Protein AF-A0A4P2VLC7-F1 (afdb_monomer_lite)

Foldseek 3Di:
DALQVLLVVLQCQQQDQQPGGADAPVLLVLDDLVDQDFLQQQLPDDVPSDDPSNNNSNSVLVLVCCVPPVVVLNVQLVVCVVVVPVVSNVVSSCVRRPDDCRVVSSVSSVVSSVDDHHGHDQPPPDPDAAAQVCQVVVQVLLVVLPFAFDGKAWQDDALFPPTKTKMKTKGKDAADVPCPVVVSNSVSSSLVSSCVVDVNSSFKHKDWDDDDPRMTIIMIMHIHPPDHLVRDDPVSNVVNVVVVVVVCCQQFPNLAEDEAEDEDFKDKDARGDPVNQVVQLQKAKDWPDAKPAWGWDADSSRMIMTGGPDPVDQAWIKTWIFIAGDGGDDDPDRGTRIYIYTYGYAYLDHLLQFAQEFEDDPVAPQKTKDFRGQDPFAQQPPDPRLAHDDQPVCCVPRVVQKAKDWPDWDPQKDWDDDPRTMIIIGHPPDDQVDWTWIWMWMDGPPDDIDIGIYTYHHDGDDDDVVQVVLQVPAAEAEAEAEQPPDDPPSWDKDDDPVVVDDPSFAKAKDWPPPLDFPFWDWAADRVGIIITHGPHDDPKTWTKMWIWTDDSNHIHTHHIYIYMYD

Structure (mmCIF, N/CA/C/O backbone):
data_AF-A0A4P2VLC7-F1
#
_entry.id   AF-A0A4P2VLC7-F1
#
loop_
_atom_site.group_PDB
_atom_site.id
_atom_site.type_symbol
_atom_site.label_atom_id
_atom_site.label_alt_id
_atom_site.label_comp_id
_atom_site.label_asym_id
_atom_site.label_entity_id
_atom_site.label_seq_id
_atom_site.pdbx_PDB_ins_code
_atom_site.Cartn_x
_atom_site.Cartn_y
_atom_site.Cartn_z
_atom_site.occupancy
_atom_site.B_iso_or_equiv
_atom_site.auth_seq_id
_atom_site.auth_comp_id
_atom_site.auth_asym_id
_atom_site.auth_atom_id
_atom_site.pdbx_PDB_model_num
ATOM 1 N N . MET A 1 1 ? -14.991 18.012 -0.041 1.00 83.50 1 MET A N 1
ATOM 2 C CA . MET A 1 1 ? -14.675 16.986 0.981 1.00 83.50 1 MET A CA 1
ATOM 3 C C . MET A 1 1 ? -13.726 17.459 2.082 1.00 83.50 1 MET A C 1
ATOM 5 O O . MET A 1 1 ? -13.772 16.867 3.146 1.00 83.50 1 MET A O 1
ATOM 9 N N . THR A 1 2 ? -12.939 18.530 1.914 1.00 90.00 2 THR A N 1
ATOM 10 C CA . THR A 1 2 ? -11.991 19.001 2.948 1.00 90.00 2 THR A CA 1
ATOM 11 C C . THR A 1 2 ? -12.613 19.191 4.339 1.00 90.00 2 THR A C 1
ATOM 13 O O . THR A 1 2 ? -12.086 18.679 5.318 1.00 90.00 2 THR A O 1
ATOM 16 N N . TRP A 1 3 ? -13.771 19.858 4.439 1.00 93.50 3 TRP A N 1
ATOM 17 C CA . TRP A 1 3 ? -14.484 20.013 5.717 1.00 93.50 3 TRP A CA 1
ATOM 18 C C . TRP A 1 3 ? -14.862 18.662 6.353 1.00 93.50 3 TRP A C 1
ATOM 20 O O . TRP A 1 3 ? -14.884 18.536 7.575 1.00 93.50 3 TRP A O 1
ATOM 30 N N . PHE A 1 4 ? -15.162 17.655 5.523 1.00 94.56 4 PHE A N 1
ATOM 31 C CA . PHE A 1 4 ? -15.536 16.317 5.963 1.00 94.56 4 PHE A CA 1
ATOM 32 C C . PHE A 1 4 ? -14.328 15.610 6.578 1.00 94.56 4 PHE A C 1
ATOM 34 O O . PHE A 1 4 ? -14.401 15.130 7.706 1.00 94.56 4 PHE A O 1
ATOM 41 N N . GLU A 1 5 ? -13.209 15.578 5.857 1.00 93.19 5 GLU A N 1
ATOM 42 C CA . GLU A 1 5 ? -11.975 14.922 6.300 1.00 93.19 5 GLU A CA 1
ATOM 43 C C . GLU A 1 5 ? -11.451 15.558 7.591 1.00 93.19 5 GLU A C 1
ATOM 45 O O . GLU A 1 5 ? -11.304 14.872 8.601 1.00 93.19 5 GLU A O 1
ATOM 50 N N . GLU A 1 6 ? -11.289 16.880 7.608 1.00 93.75 6 GLU A N 1
ATOM 51 C CA . GLU A 1 6 ? -10.737 17.587 8.768 1.00 93.75 6 GLU A CA 1
ATOM 52 C C . GLU A 1 6 ? -11.722 17.638 9.943 1.00 93.75 6 GLU A C 1
ATOM 54 O O . GLU A 1 6 ? -11.352 17.428 11.099 1.00 93.75 6 GLU A O 1
ATOM 59 N N . GLY A 1 7 ? -13.008 17.870 9.664 1.00 94.94 7 GLY A N 1
ATOM 60 C CA . GLY A 1 7 ? -14.048 17.897 10.688 1.00 94.94 7 GLY A CA 1
ATOM 61 C C . GLY A 1 7 ? -14.243 16.543 11.364 1.00 94.94 7 GLY A C 1
ATOM 62 O O . GLY A 1 7 ? -14.356 16.490 12.591 1.00 94.94 7 GLY A O 1
ATOM 63 N N . SER A 1 8 ? -14.241 15.456 10.584 1.00 95.56 8 SER A N 1
ATOM 64 C CA . SER A 1 8 ? -14.346 14.095 11.115 1.00 95.56 8 SER A CA 1
ATOM 65 C C . SER A 1 8 ? -13.114 13.717 11.925 1.00 95.56 8 SER A C 1
ATOM 67 O O . SER A 1 8 ? -13.275 13.236 13.045 1.00 95.56 8 SER A O 1
ATOM 69 N N . ALA A 1 9 ? -11.903 13.985 11.423 1.00 95.12 9 ALA A N 1
ATOM 70 C CA . ALA A 1 9 ? -10.664 13.700 12.139 1.00 95.12 9 ALA A CA 1
ATOM 71 C C . ALA A 1 9 ? -10.684 14.347 13.529 1.00 95.12 9 ALA A C 1
ATOM 73 O O . ALA A 1 9 ? -10.507 13.672 14.543 1.00 95.12 9 ALA A O 1
ATOM 74 N N . GLU A 1 10 ? -11.016 15.634 13.596 1.00 94.94 10 GLU A N 1
ATOM 75 C CA . GLU A 1 10 ? -11.096 16.364 14.857 1.00 94.94 10 GLU A CA 1
ATOM 76 C C . GLU A 1 10 ? -12.259 15.901 15.745 1.00 94.94 10 GLU A C 1
ATOM 78 O O . GLU A 1 10 ? -12.108 15.846 16.964 1.00 94.94 10 GLU A O 1
ATOM 83 N N . PHE A 1 11 ? -13.397 15.499 15.174 1.00 95.44 11 PHE A N 1
ATOM 84 C CA . PHE A 1 11 ? -14.510 14.927 15.938 1.00 95.44 11 PHE A CA 1
ATOM 85 C C . PHE A 1 11 ? -14.132 13.587 16.590 1.00 95.44 11 PHE A C 1
ATOM 87 O O . PHE A 1 11 ? -14.331 13.407 17.792 1.00 95.44 11 PHE A O 1
ATOM 94 N N . TYR A 1 12 ? -13.519 12.668 15.836 1.00 94.06 12 TYR A N 1
ATOM 95 C CA . TYR A 1 12 ? -13.141 11.342 16.334 1.00 94.06 12 TYR A CA 1
ATOM 96 C C . TYR A 1 12 ? -12.035 11.392 17.399 1.00 94.06 12 TYR A C 1
ATOM 98 O O . TYR A 1 12 ? -11.978 10.504 18.247 1.00 94.06 12 TYR A O 1
ATOM 106 N N . THR A 1 13 ? -11.220 12.453 17.462 1.00 92.56 13 THR A N 1
ATOM 107 C CA . THR A 1 13 ? -10.302 12.656 18.605 1.00 92.56 13 THR A CA 1
ATOM 108 C C . THR A 1 13 ? -11.021 12.884 19.942 1.00 92.56 13 THR A C 1
ATOM 110 O O . THR A 1 13 ? -10.390 12.809 20.993 1.00 92.56 13 THR A O 1
ATOM 113 N N . GLY A 1 14 ? -12.325 13.180 19.922 1.00 92.44 14 GLY A N 1
ATOM 114 C CA . GLY A 1 14 ? -13.177 13.262 21.107 1.00 92.44 14 GLY A CA 1
ATOM 115 C C . GLY A 1 14 ? -13.736 11.913 21.570 1.00 92.44 14 GLY A C 1
ATOM 116 O O . GLY A 1 14 ? -14.515 11.898 22.518 1.00 92.44 14 GLY A O 1
ATOM 117 N N . ALA A 1 15 ? -13.394 10.797 20.917 1.00 92.00 15 ALA A N 1
ATOM 118 C CA . ALA A 1 15 ? -13.872 9.473 21.303 1.00 92.00 15 ALA A CA 1
ATOM 119 C C . ALA A 1 15 ? -13.432 9.092 22.726 1.00 92.00 15 ALA A C 1
ATOM 121 O O . ALA A 1 15 ? -12.304 9.349 23.150 1.00 92.00 15 ALA A O 1
ATOM 122 N N . THR A 1 16 ? -14.331 8.437 23.452 1.00 90.81 16 THR A N 1
ATOM 123 C CA . THR A 1 16 ? -14.110 7.926 24.808 1.00 90.81 16 THR A CA 1
ATOM 124 C C . THR A 1 16 ? -14.502 6.454 24.892 1.00 90.81 16 THR A C 1
ATOM 126 O O . THR A 1 16 ? -15.227 5.945 24.041 1.00 90.81 16 THR A O 1
ATOM 129 N N . GLN A 1 17 ? -14.046 5.772 25.942 1.00 89.19 17 GLN A N 1
ATOM 130 C CA . GLN A 1 17 ? -14.306 4.346 26.142 1.00 89.19 17 GLN A CA 1
ATOM 131 C C . GLN A 1 17 ? -15.787 4.033 26.434 1.00 89.19 17 GLN A C 1
ATOM 133 O O . GLN A 1 17 ? -16.278 2.986 26.022 1.00 89.19 17 GLN A O 1
ATOM 138 N N . ALA A 1 18 ? -16.486 4.906 27.173 1.00 90.50 18 ALA A N 1
ATOM 139 C CA . ALA A 1 18 ? -17.839 4.634 27.677 1.00 90.50 18 ALA A CA 1
ATOM 140 C C . ALA A 1 18 ? -18.762 5.871 27.742 1.00 90.50 18 ALA A C 1
ATOM 142 O O . ALA A 1 18 ? -19.781 5.846 28.434 1.00 90.50 18 ALA A O 1
ATOM 143 N N . ASP A 1 19 ? -18.416 6.960 27.051 1.00 88.69 19 ASP A N 1
ATOM 144 C CA . ASP A 1 19 ? -19.187 8.213 27.016 1.00 88.69 19 ASP A CA 1
ATOM 145 C C . ASP A 1 19 ? -19.357 8.746 25.579 1.00 88.69 19 ASP A C 1
ATOM 147 O O . ASP A 1 19 ? -19.549 9.940 25.360 1.00 88.69 19 ASP A O 1
ATOM 151 N N . ASN A 1 20 ? -19.309 7.855 24.578 1.00 89.19 20 ASN A N 1
ATOM 152 C CA . ASN A 1 20 ? -19.352 8.200 23.152 1.00 89.19 20 ASN A CA 1
ATOM 153 C C . ASN A 1 20 ? -18.255 9.218 22.775 1.00 89.19 20 ASN A C 1
ATOM 155 O O . ASN A 1 20 ? -17.067 8.950 22.958 1.00 89.19 20 ASN A O 1
ATOM 159 N N . PHE A 1 21 ? -18.657 10.380 22.255 1.00 90.56 21 PHE A N 1
ATOM 160 C CA . PHE A 1 21 ? -17.793 11.469 21.822 1.00 90.56 21 PHE A CA 1
ATOM 161 C C . PHE A 1 21 ? -18.014 12.685 22.710 1.00 90.56 21 PHE A C 1
ATOM 163 O O . PHE A 1 21 ? -19.147 13.141 22.871 1.00 90.56 21 PHE A O 1
ATOM 170 N N . ILE A 1 22 ? -16.930 13.245 23.235 1.00 91.00 22 ILE A N 1
ATOM 171 C CA . ILE A 1 22 ? -16.973 14.491 23.993 1.00 91.00 22 ILE A CA 1
ATOM 172 C C . ILE A 1 22 ? -16.576 15.681 23.125 1.00 91.00 22 ILE A C 1
ATOM 174 O O . ILE A 1 22 ? -15.695 15.606 22.265 1.00 91.00 22 ILE A O 1
ATOM 178 N N . ASN A 1 23 ? -17.213 16.817 23.391 1.00 91.06 23 ASN A N 1
ATOM 179 C CA . ASN A 1 23 ? -16.873 18.078 22.750 1.00 91.06 23 ASN A CA 1
ATOM 180 C C . ASN A 1 23 ? -15.570 18.621 23.343 1.00 91.06 23 ASN A C 1
ATOM 182 O O . ASN A 1 23 ? -15.530 19.053 24.496 1.00 91.06 23 ASN A O 1
ATOM 186 N N . ARG A 1 24 ? -14.499 18.587 22.541 1.00 91.62 24 ARG A N 1
ATOM 187 C CA . ARG A 1 24 ? -13.152 18.961 22.982 1.00 91.62 24 ARG A CA 1
ATOM 188 C C . ARG A 1 24 ? -13.046 20.453 23.270 1.00 91.62 24 ARG A C 1
ATOM 190 O O . ARG A 1 24 ? -13.269 21.279 22.378 1.00 91.62 24 ARG A O 1
ATOM 197 N N . LYS A 1 25 ? -12.607 20.791 24.484 1.00 91.19 25 LYS A N 1
ATOM 198 C CA . LYS A 1 25 ? -12.436 22.175 24.940 1.00 91.19 25 LYS A CA 1
ATOM 199 C C . LYS A 1 25 ? -11.600 23.009 23.975 1.00 91.19 25 LYS A C 1
ATOM 201 O O . LYS A 1 25 ? -12.040 24.074 23.555 1.00 91.19 25 LYS A O 1
ATOM 206 N N . VAL A 1 26 ? -10.444 22.491 23.555 1.00 89.12 26 VAL A N 1
ATOM 207 C CA . VAL A 1 26 ? -9.522 23.207 22.653 1.00 89.12 26 VAL A CA 1
ATOM 208 C C . VAL A 1 26 ? -10.167 23.628 21.324 1.00 89.12 26 VAL A C 1
ATOM 210 O O . VAL A 1 26 ? -9.783 24.644 20.748 1.00 89.12 26 VAL A O 1
ATOM 213 N N . LYS A 1 27 ? -11.161 22.876 20.835 1.00 92.75 27 LYS A N 1
ATOM 214 C CA . LYS A 1 27 ? -11.850 23.174 19.572 1.00 92.75 27 LYS A CA 1
ATOM 215 C C . LYS A 1 27 ? -12.939 24.212 19.759 1.00 92.75 27 LYS A C 1
ATOM 217 O O . LYS A 1 27 ? -12.978 25.186 19.013 1.00 92.75 27 LYS A O 1
ATOM 222 N N . TYR A 1 28 ? -13.770 24.044 20.782 1.00 92.12 28 TYR A N 1
ATOM 223 C CA . TYR A 1 28 ? -14.881 24.953 21.050 1.00 92.12 28 TYR A CA 1
ATOM 224 C C . TYR A 1 28 ? -14.429 26.306 21.615 1.00 92.12 28 TYR A C 1
ATOM 226 O O . TYR A 1 28 ? -15.020 27.321 21.252 1.00 92.12 28 TYR A O 1
ATOM 234 N N . ASP A 1 29 ? -13.346 26.367 22.398 1.00 89.88 29 ASP A N 1
ATOM 235 C CA . ASP A 1 29 ? -12.737 27.638 22.834 1.00 89.88 29 ASP A CA 1
ATOM 236 C C . ASP A 1 29 ? -12.200 28.454 21.641 1.00 89.88 29 ASP A C 1
ATOM 238 O O . ASP A 1 29 ? -12.171 29.685 21.669 1.00 89.88 29 ASP A O 1
ATOM 242 N N . GLY A 1 30 ? -11.791 27.774 20.566 1.00 88.56 30 GLY A N 1
ATOM 243 C CA . GLY A 1 30 ? -11.308 28.402 19.338 1.00 88.56 30 GLY A CA 1
ATOM 244 C C . GLY A 1 30 ? -12.413 28.972 18.439 1.00 88.56 30 GLY A C 1
ATOM 245 O O . GLY A 1 30 ? -12.100 29.633 17.445 1.00 88.56 30 GLY A O 1
ATOM 246 N N . ILE A 1 31 ? -13.694 28.742 18.752 1.00 92.81 31 ILE A N 1
ATOM 247 C CA . ILE A 1 31 ? -14.826 29.263 17.975 1.00 92.81 31 ILE A CA 1
ATOM 248 C C . ILE A 1 31 ? -15.271 30.605 18.559 1.00 92.81 31 ILE A C 1
ATOM 250 O O . ILE A 1 31 ? -15.893 30.687 19.617 1.00 92.81 31 ILE A O 1
ATOM 254 N N . LYS A 1 32 ? -15.011 31.692 17.829 1.00 89.31 32 LYS A N 1
ATOM 255 C CA . LYS A 1 32 ? -15.548 33.012 18.181 1.00 89.31 32 LYS A CA 1
ATOM 256 C C . LYS A 1 32 ? -17.021 33.092 17.780 1.00 89.31 32 LYS A C 1
ATOM 258 O O . LYS A 1 32 ? -17.330 32.955 16.600 1.00 89.31 32 LYS A O 1
ATOM 263 N N . VAL A 1 33 ? -17.906 33.405 18.730 1.00 84.50 33 VAL A N 1
ATOM 264 C CA . VAL A 1 33 ? -19.363 33.546 18.502 1.00 84.50 33 VAL A CA 1
ATOM 265 C C . VAL A 1 33 ? -19.693 34.517 17.362 1.00 84.50 33 VAL A C 1
ATOM 267 O O . VAL A 1 33 ? -20.609 34.276 16.577 1.00 84.50 33 VAL A O 1
ATOM 270 N N . SER A 1 34 ? -18.920 35.599 17.233 1.00 83.06 34 SER A N 1
ATOM 271 C CA . SER A 1 34 ? -19.073 36.597 16.167 1.00 83.06 34 SER A CA 1
ATOM 272 C C . SER A 1 34 ? -18.685 36.096 14.771 1.00 83.06 34 SER A C 1
ATOM 274 O O . SER A 1 34 ? -18.944 36.790 13.794 1.00 83.06 34 SER A O 1
ATOM 276 N N . ASN A 1 35 ? -18.065 34.919 14.663 1.00 88.69 35 ASN A N 1
ATOM 277 C CA . ASN A 1 35 ? -17.537 34.357 13.422 1.00 88.69 35 ASN A CA 1
ATOM 278 C C . ASN A 1 35 ? -17.983 32.900 13.200 1.00 88.69 35 ASN A C 1
ATOM 280 O O . ASN A 1 35 ? -17.266 32.129 12.563 1.00 88.69 35 ASN A O 1
ATOM 284 N N . ILE A 1 36 ? -19.137 32.499 13.741 1.00 93.81 36 ILE A N 1
ATOM 285 C CA . ILE A 1 36 ? -19.742 31.202 13.410 1.00 93.81 36 ILE A CA 1
ATOM 286 C C . ILE A 1 36 ? -20.215 31.256 11.952 1.00 93.81 36 ILE A C 1
ATOM 288 O O . ILE A 1 36 ? -21.014 32.121 11.592 1.00 93.81 36 ILE A O 1
ATOM 292 N N . LYS A 1 37 ? -19.683 30.356 11.128 1.00 94.50 37 LYS A N 1
ATOM 293 C CA . LYS A 1 37 ? -19.979 30.199 9.706 1.00 94.50 37 LYS A CA 1
ATOM 294 C C . LYS A 1 37 ? -21.283 29.444 9.512 1.00 94.50 37 LYS A C 1
ATOM 296 O O . LYS A 1 37 ? -21.659 28.606 10.330 1.00 94.50 37 LYS A O 1
ATOM 301 N N . THR A 1 38 ? -21.956 29.736 8.408 1.00 94.31 38 THR A N 1
ATOM 302 C CA . THR A 1 38 ? -23.084 28.926 7.943 1.00 94.31 38 THR A CA 1
ATOM 303 C C . THR A 1 38 ? -22.604 27.531 7.542 1.00 94.31 38 THR A C 1
ATOM 305 O O . THR A 1 38 ? -21.445 27.342 7.161 1.00 94.31 38 THR A O 1
ATOM 308 N N . ILE A 1 39 ? -23.502 26.547 7.577 1.00 95.38 39 ILE A N 1
ATOM 309 C CA . ILE A 1 39 ? -23.226 25.193 7.088 1.00 95.38 39 ILE A CA 1
ATOM 310 C C . ILE A 1 39 ? -22.759 25.267 5.635 1.00 95.38 39 ILE A C 1
ATOM 312 O O . ILE A 1 39 ? -21.768 24.636 5.292 1.00 95.38 39 ILE A O 1
ATOM 316 N N . LYS A 1 40 ? -23.395 26.112 4.814 1.00 93.94 40 LYS A N 1
ATOM 317 C CA . LYS A 1 40 ? -23.025 26.327 3.410 1.00 93.94 40 LYS A CA 1
ATOM 318 C C . LYS A 1 40 ? -21.598 26.844 3.226 1.00 93.94 40 LYS A C 1
ATOM 320 O O . LYS A 1 40 ? -20.915 26.418 2.297 1.00 93.94 40 LYS A O 1
ATOM 325 N N . GLU A 1 41 ? -21.146 27.778 4.061 1.00 93.38 41 GLU A N 1
ATOM 326 C CA . GLU A 1 41 ? -19.762 28.269 4.011 1.00 93.38 41 GLU A CA 1
ATOM 327 C C . GLU A 1 41 ? -18.762 27.167 4.380 1.00 93.38 41 GLU A C 1
ATOM 329 O O . GLU A 1 41 ? -17.706 27.074 3.759 1.00 93.38 41 GLU A O 1
ATOM 334 N N . LEU A 1 42 ? -19.091 26.317 5.359 1.00 93.94 42 LEU A N 1
ATOM 335 C CA . LEU A 1 42 ? -18.235 25.200 5.764 1.00 93.94 42 LEU A CA 1
ATOM 336 C C . LEU A 1 42 ? -18.202 24.100 4.699 1.00 93.94 42 LEU A C 1
ATOM 338 O O . LEU A 1 42 ? -17.124 23.679 4.287 1.00 93.94 42 LEU A O 1
ATOM 342 N N . THR A 1 43 ? -19.358 23.659 4.206 1.00 93.00 43 THR A N 1
ATOM 343 C CA . THR A 1 43 ? -19.456 22.528 3.273 1.00 93.00 43 THR A CA 1
ATOM 344 C C . THR A 1 43 ? -18.846 22.820 1.902 1.00 93.00 43 THR A C 1
ATOM 346 O O . THR A 1 43 ? -18.323 21.903 1.265 1.00 93.00 43 THR A O 1
ATOM 349 N N . ASN A 1 44 ? -18.839 24.090 1.482 1.00 90.12 44 ASN A N 1
ATOM 350 C CA . ASN A 1 44 ? -18.206 24.550 0.241 1.00 90.12 44 ASN A CA 1
ATOM 351 C C . ASN A 1 44 ? -16.748 25.003 0.413 1.00 90.12 44 ASN A C 1
ATOM 353 O O . ASN A 1 44 ? -16.122 25.429 -0.557 1.00 90.12 44 ASN A O 1
ATOM 357 N N . SER A 1 45 ? -16.196 24.952 1.626 1.00 86.69 45 SER A N 1
ATOM 358 C CA . SER A 1 45 ? -14.816 25.375 1.858 1.00 86.69 45 SER A CA 1
ATOM 359 C C . SER A 1 45 ? -13.798 24.339 1.363 1.00 86.69 45 SER A C 1
ATOM 361 O O . SER A 1 45 ? -13.981 23.123 1.488 1.00 86.69 45 SER A O 1
ATOM 363 N N . ALA A 1 46 ? -12.691 24.845 0.824 1.00 82.75 46 ALA A N 1
ATOM 364 C CA . ALA A 1 46 ? -11.483 24.090 0.514 1.00 82.75 46 ALA A CA 1
ATOM 365 C C . ALA A 1 46 ? -10.289 24.661 1.297 1.00 82.75 46 ALA A C 1
ATOM 367 O O . ALA A 1 46 ? -10.386 25.734 1.909 1.00 82.75 46 ALA A O 1
ATOM 368 N N . TYR A 1 47 ? -9.140 23.981 1.254 1.00 75.25 47 TYR A N 1
ATOM 369 C CA . TYR A 1 47 ? -7.903 24.509 1.836 1.00 75.25 47 TYR A CA 1
ATOM 370 C C . TYR A 1 47 ? -7.612 25.929 1.322 1.00 75.25 47 TYR A C 1
ATOM 372 O O . TYR A 1 47 ? -7.682 26.198 0.124 1.00 75.25 47 TYR A O 1
ATOM 380 N N . GLY A 1 48 ? -7.336 26.854 2.246 1.00 78.44 48 GLY A N 1
ATOM 381 C CA . GLY A 1 48 ? -7.085 28.268 1.943 1.00 78.44 48 GLY A CA 1
ATOM 382 C C . GLY A 1 48 ? -8.332 29.132 1.708 1.00 78.44 48 GLY A C 1
ATOM 383 O O . GLY A 1 48 ? -8.197 30.348 1.619 1.00 78.44 48 GLY A O 1
ATOM 384 N N . THR A 1 49 ? -9.541 28.554 1.650 1.00 84.94 49 THR A N 1
ATOM 385 C CA . THR A 1 49 ? -10.799 29.331 1.531 1.00 84.94 49 THR A CA 1
ATOM 386 C C . THR A 1 49 ? -11.200 29.962 2.865 1.00 84.94 49 THR A C 1
ATOM 388 O O . THR A 1 49 ? -11.698 31.085 2.918 1.00 84.94 49 THR A O 1
ATOM 391 N N . LEU A 1 50 ? -10.965 29.235 3.956 1.00 86.19 50 LEU A N 1
ATOM 392 C CA . LEU A 1 50 ? -11.111 29.704 5.327 1.00 86.19 50 LEU A CA 1
ATOM 393 C C . LEU A 1 50 ? -9.763 29.582 6.036 1.00 86.19 50 LEU A C 1
ATOM 395 O O . LEU A 1 50 ? -8.942 28.732 5.687 1.00 86.19 50 LEU A O 1
ATOM 399 N N . ASP A 1 51 ? -9.562 30.409 7.062 1.00 87.75 51 ASP A N 1
ATOM 400 C CA . ASP A 1 51 ? -8.469 30.204 8.011 1.00 87.75 51 ASP A CA 1
ATOM 401 C C . ASP A 1 51 ? -8.554 28.781 8.584 1.00 87.75 51 ASP A C 1
ATOM 403 O O . ASP A 1 51 ? -9.639 28.328 8.963 1.00 87.75 51 ASP A O 1
ATOM 407 N N . GLY A 1 52 ? -7.421 28.074 8.638 1.00 85.12 52 GLY A N 1
ATOM 408 C CA . GLY A 1 52 ? -7.380 26.681 9.080 1.00 85.12 52 GLY A CA 1
ATOM 409 C C . GLY A 1 52 ? -7.992 26.494 10.469 1.00 85.12 52 GLY A C 1
ATOM 410 O O . GLY A 1 52 ? -8.783 25.582 10.681 1.00 85.12 52 GLY A O 1
ATOM 411 N N . HIS A 1 53 ? -7.759 27.406 11.411 1.00 85.75 53 HIS A N 1
ATOM 412 C CA . HIS A 1 53 ? -8.363 27.284 12.736 1.00 85.75 53 HIS A CA 1
ATOM 413 C C . HIS A 1 53 ? -9.887 27.432 12.693 1.00 85.75 53 HIS A C 1
ATOM 415 O O . HIS A 1 53 ? -10.590 26.747 13.434 1.00 85.75 53 HIS A O 1
ATOM 421 N N . VAL A 1 54 ? -10.418 28.282 11.811 1.00 90.81 54 VAL A N 1
ATOM 422 C CA . VAL A 1 54 ? -11.869 28.428 11.617 1.00 90.81 54 VAL A CA 1
ATOM 423 C C . VAL A 1 54 ? -12.451 27.168 10.982 1.00 90.81 54 VAL A C 1
ATOM 425 O O . VAL A 1 54 ? -13.434 26.633 11.495 1.00 90.81 54 VAL A O 1
ATOM 428 N N . LEU A 1 55 ? -11.827 26.683 9.906 1.00 92.19 55 LEU A N 1
ATOM 429 C CA . LEU A 1 55 ? -12.276 25.505 9.172 1.00 92.19 55 LEU A CA 1
ATOM 430 C C . LEU A 1 55 ? -12.330 24.270 10.073 1.00 92.19 55 LEU A C 1
ATOM 432 O O . LEU A 1 55 ? -13.376 23.635 10.169 1.00 92.19 55 LEU A O 1
ATOM 436 N N . TYR A 1 56 ? -11.238 23.954 10.768 1.00 93.88 56 TYR A N 1
ATOM 437 C CA . TYR A 1 56 ? -11.117 22.720 11.542 1.00 93.88 56 TYR A CA 1
ATOM 438 C C . TYR A 1 56 ? -12.058 22.748 12.754 1.00 93.88 56 TYR A C 1
ATOM 440 O O . TYR A 1 56 ? -12.823 21.807 12.965 1.00 93.88 56 TYR A O 1
ATOM 448 N N . ASN A 1 57 ? -12.072 23.854 13.512 1.00 95.75 57 ASN A N 1
ATOM 449 C CA . ASN A 1 57 ? -12.892 23.977 14.723 1.00 95.75 57 ASN A CA 1
ATOM 450 C C . ASN A 1 57 ? -14.397 23.959 14.422 1.00 95.75 57 ASN A C 1
ATOM 452 O O . ASN A 1 57 ? -15.170 23.349 15.157 1.00 95.75 57 ASN A O 1
ATOM 456 N N . GLN A 1 58 ? -14.840 24.620 13.352 1.00 96.56 58 GLN A N 1
ATOM 457 C CA . GLN A 1 58 ? -16.269 24.676 13.042 1.00 96.56 58 GLN A CA 1
ATOM 458 C C . GLN A 1 58 ? -16.746 23.466 12.238 1.00 96.56 58 GLN A C 1
ATOM 460 O O . GLN A 1 58 ? -17.890 23.051 12.413 1.00 96.56 58 GLN A O 1
ATOM 465 N N . SER A 1 59 ? -15.875 22.829 11.447 1.00 96.19 59 SER A N 1
ATOM 466 C CA . SER A 1 59 ? -16.205 21.549 10.807 1.00 96.19 59 SER A CA 1
ATOM 467 C C . SER A 1 59 ? -16.381 20.442 11.843 1.00 96.19 59 SER A C 1
ATOM 469 O O . SER A 1 59 ? -17.359 19.706 11.770 1.00 96.19 59 SER A O 1
ATOM 471 N N . THR A 1 60 ? -15.521 20.354 12.869 1.00 96.25 60 THR A N 1
ATOM 472 C CA . THR A 1 60 ? -15.744 19.381 13.959 1.00 96.25 60 THR A CA 1
ATOM 473 C C . THR A 1 60 ? -17.030 19.665 14.738 1.00 96.25 60 THR A C 1
ATOM 475 O O . THR A 1 60 ? -17.776 18.739 15.061 1.00 96.25 60 THR A O 1
ATOM 478 N N . ALA A 1 61 ? -17.365 20.943 14.956 1.00 96.75 61 ALA A N 1
ATOM 479 C CA . ALA A 1 61 ? -18.637 21.314 15.567 1.00 96.75 61 ALA A CA 1
ATOM 480 C C . ALA A 1 61 ? -19.836 20.895 14.700 1.00 96.75 61 ALA A C 1
ATOM 482 O O . ALA A 1 61 ? -20.848 20.453 15.245 1.00 96.75 61 ALA A O 1
ATOM 483 N N . LEU A 1 62 ? -19.726 20.989 13.368 1.00 96.75 62 LEU A N 1
ATOM 484 C CA . LEU A 1 62 ? -20.753 20.522 12.436 1.00 96.75 62 LEU A CA 1
ATOM 485 C C . LEU A 1 62 ? -20.923 18.998 12.509 1.00 96.75 62 LEU A C 1
ATOM 487 O O . LEU A 1 62 ? -22.053 18.526 12.603 1.00 96.75 62 LEU A O 1
ATOM 491 N N . PHE A 1 63 ? -19.833 18.226 12.563 1.00 96.69 63 PHE A N 1
ATOM 492 C CA . PHE A 1 63 ? -19.901 16.776 12.805 1.00 96.69 63 PHE A CA 1
ATOM 493 C C . PHE A 1 63 ? -20.602 16.447 14.119 1.00 96.69 63 PHE A C 1
ATOM 495 O O . PHE A 1 63 ? -21.513 15.621 14.146 1.00 96.69 63 PHE A O 1
ATOM 502 N N . SER A 1 64 ? -20.216 17.131 15.195 1.00 96.00 64 SER A N 1
ATOM 503 C CA . SER A 1 64 ? -20.817 16.951 16.514 1.00 96.00 64 SER A CA 1
ATOM 504 C C . SER A 1 64 ? -22.311 17.302 16.519 1.00 96.00 64 SER A C 1
ATOM 506 O O . SER A 1 64 ? -23.117 16.572 17.097 1.00 96.00 64 SER A O 1
ATOM 508 N N . TYR A 1 65 ? -22.713 18.370 15.824 1.00 96.62 65 TYR A N 1
ATOM 509 C CA . TYR A 1 65 ? -24.116 18.746 15.646 1.00 96.62 65 TYR A CA 1
ATOM 510 C C . TYR A 1 65 ? -24.903 17.678 14.881 1.00 96.62 65 TYR A C 1
ATOM 512 O O . TYR A 1 65 ? -25.968 17.252 15.335 1.00 96.62 65 TYR A O 1
ATOM 520 N N . LEU A 1 66 ? -24.376 17.213 13.745 1.00 95.62 66 LEU A N 1
ATOM 521 C CA . LEU A 1 66 ? -25.024 16.179 12.943 1.00 95.62 66 LEU A CA 1
ATOM 522 C C . LEU A 1 66 ? -25.161 14.876 13.740 1.00 95.62 66 LEU A C 1
ATOM 524 O O . LEU A 1 66 ? -26.243 14.301 13.772 1.00 95.62 66 LEU A O 1
ATOM 528 N N . TYR A 1 67 ? -24.122 14.460 14.465 1.00 94.62 67 TYR A N 1
ATOM 529 C CA . TYR A 1 67 ? -24.157 13.265 15.308 1.00 94.62 67 TYR A CA 1
ATOM 530 C C . TYR A 1 67 ? -25.198 13.364 16.438 1.00 94.62 67 TYR A C 1
ATOM 532 O O . TYR A 1 67 ? -26.003 12.451 16.626 1.00 94.62 67 TYR A O 1
ATOM 540 N N . ASN A 1 68 ? -25.217 14.477 17.180 1.00 92.62 68 ASN A N 1
ATOM 541 C CA . ASN A 1 68 ? -26.050 14.612 18.380 1.00 92.62 68 ASN A CA 1
ATOM 542 C C . ASN A 1 68 ? -27.491 15.059 18.098 1.00 92.62 68 ASN A C 1
ATOM 544 O O . ASN A 1 68 ? -28.390 14.729 18.867 1.00 92.62 68 ASN A O 1
ATOM 548 N N . LYS A 1 69 ? -27.729 15.844 17.040 1.00 93.88 69 LYS A N 1
ATOM 549 C CA . LYS A 1 69 ? -29.037 16.473 16.778 1.00 93.88 69 LYS A CA 1
ATOM 550 C C . LYS A 1 69 ? -29.668 16.054 15.448 1.00 93.88 69 LYS A C 1
ATOM 552 O O . LYS A 1 69 ? -30.871 16.248 15.286 1.00 93.88 69 LYS A O 1
ATOM 557 N N . LYS A 1 70 ? -28.903 15.504 14.494 1.00 94.44 70 LYS A N 1
ATOM 558 C CA . LYS A 1 70 ? -29.386 15.114 13.150 1.00 94.44 70 LYS A CA 1
ATOM 559 C C . LYS A 1 70 ? -28.820 13.756 12.706 1.00 94.44 70 LYS A C 1
ATOM 561 O O . LYS A 1 70 ? -28.326 13.617 11.587 1.00 94.44 70 LYS A O 1
ATOM 566 N N . PHE A 1 71 ? -28.888 12.757 13.587 1.00 91.31 71 PHE A N 1
ATOM 567 C CA . PHE A 1 71 ? -28.193 11.478 13.408 1.00 91.31 71 PHE A CA 1
ATOM 568 C C . PHE A 1 71 ? -28.559 10.743 12.105 1.00 91.31 71 PHE A C 1
ATOM 570 O O . PHE A 1 71 ? -27.695 10.144 11.479 1.00 91.31 71 PHE A O 1
ATOM 577 N N . GLU A 1 72 ? -29.807 10.843 11.642 1.00 91.25 72 GLU A N 1
ATOM 578 C CA . GLU A 1 72 ? -30.225 10.282 10.348 1.00 91.25 72 GLU A CA 1
ATOM 579 C C . GLU A 1 72 ? -29.447 10.889 9.164 1.00 91.25 72 GLU A C 1
ATOM 581 O O . GLU A 1 72 ? -28.984 10.171 8.283 1.00 91.25 72 GLU A O 1
ATOM 586 N N . ILE A 1 73 ? -29.236 12.209 9.167 1.00 94.00 73 ILE A N 1
ATOM 587 C CA . ILE A 1 73 ? -28.436 12.893 8.140 1.00 94.00 73 ILE A CA 1
ATOM 588 C C . ILE A 1 73 ? -26.976 12.451 8.244 1.00 94.00 73 ILE A C 1
ATOM 590 O O . ILE A 1 73 ? -26.329 12.192 7.230 1.00 94.00 73 ILE A O 1
ATOM 594 N N . PHE A 1 74 ? -26.461 12.336 9.471 1.00 94.12 74 PHE A N 1
ATOM 595 C CA . PHE A 1 74 ? -25.111 11.845 9.723 1.00 94.12 74 PHE A CA 1
ATOM 596 C C . PHE A 1 74 ? -24.907 10.444 9.125 1.00 94.12 74 PHE A C 1
ATOM 598 O O . PHE A 1 74 ? -23.961 10.232 8.370 1.00 94.12 74 PHE A O 1
ATOM 605 N N . THR A 1 75 ? -25.805 9.494 9.392 1.00 90.94 75 THR A N 1
ATOM 606 C CA . THR A 1 75 ? -25.677 8.118 8.888 1.00 90.94 75 THR A CA 1
ATOM 607 C C . THR A 1 75 ? -25.897 8.012 7.381 1.00 90.94 75 THR A C 1
ATOM 609 O O . THR A 1 75 ? -25.170 7.256 6.733 1.00 90.94 75 THR A O 1
ATOM 612 N N . GLN A 1 76 ? -26.824 8.781 6.800 1.00 94.06 76 GLN A N 1
ATOM 613 C CA . GLN A 1 76 ? -27.010 8.867 5.344 1.00 94.06 76 GLN A CA 1
ATOM 614 C C . GLN A 1 76 ? -25.743 9.386 4.653 1.00 94.06 76 GLN A C 1
ATOM 616 O O . GLN A 1 76 ? -25.283 8.779 3.687 1.00 94.06 76 GLN A O 1
ATOM 621 N N . MET A 1 77 ? -25.123 10.436 5.203 1.00 95.12 77 MET A N 1
ATOM 622 C CA . MET A 1 77 ? -23.872 11.000 4.690 1.00 95.12 77 MET A CA 1
ATOM 623 C C . MET A 1 77 ? -22.721 9.981 4.728 1.00 95.12 77 MET A C 1
ATOM 625 O O . MET A 1 77 ? -22.005 9.818 3.746 1.00 95.12 77 MET A O 1
ATOM 629 N N . ILE A 1 78 ? -22.538 9.260 5.840 1.00 93.25 78 ILE A N 1
ATOM 630 C CA . ILE A 1 78 ? -21.502 8.214 5.924 1.00 93.25 78 ILE A CA 1
ATOM 631 C C . ILE A 1 78 ? -21.803 7.055 4.963 1.00 93.25 78 ILE A C 1
ATOM 633 O O . ILE A 1 78 ? -20.892 6.501 4.345 1.00 93.25 78 ILE A O 1
ATOM 637 N N . SER A 1 79 ? -23.077 6.687 4.812 1.00 92.19 79 SER A N 1
ATOM 638 C CA . SER A 1 79 ? -23.492 5.589 3.935 1.00 92.19 79 SER A CA 1
ATOM 639 C C . SER A 1 79 ? -23.266 5.909 2.458 1.00 92.19 79 SER A C 1
ATOM 641 O O . SER A 1 79 ? -22.800 5.036 1.726 1.00 92.19 79 SER A O 1
ATOM 643 N N . SER A 1 80 ? -23.524 7.146 2.018 1.00 95.44 80 SER A N 1
ATOM 6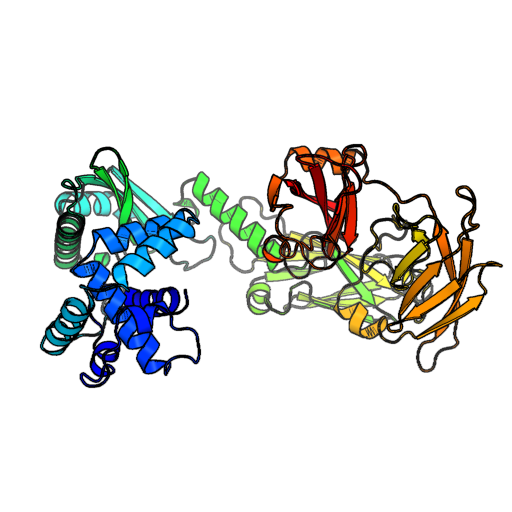44 C CA . SER A 1 80 ? -23.271 7.555 0.633 1.00 95.44 80 SER A CA 1
ATOM 645 C C . SER A 1 80 ? -21.778 7.536 0.299 1.00 95.44 80 SER A C 1
ATOM 647 O O . SER A 1 80 ? -21.405 7.017 -0.752 1.00 95.44 80 SER A O 1
ATOM 649 N N . ILE A 1 81 ? -20.914 7.965 1.228 1.00 93.94 81 ILE A N 1
ATOM 650 C CA . ILE A 1 81 ? -19.452 7.864 1.084 1.00 93.94 81 ILE A CA 1
ATOM 651 C C . ILE A 1 81 ? -19.009 6.401 0.974 1.00 93.94 81 ILE A C 1
ATOM 653 O O . ILE A 1 81 ? -18.296 6.048 0.037 1.00 93.94 81 ILE A O 1
ATOM 657 N N . LYS A 1 82 ? -19.459 5.521 1.881 1.00 90.44 82 LYS A N 1
ATOM 658 C CA . LYS A 1 82 ? -19.111 4.086 1.841 1.00 90.44 82 LYS A CA 1
ATOM 659 C C . LYS A 1 82 ? -19.560 3.400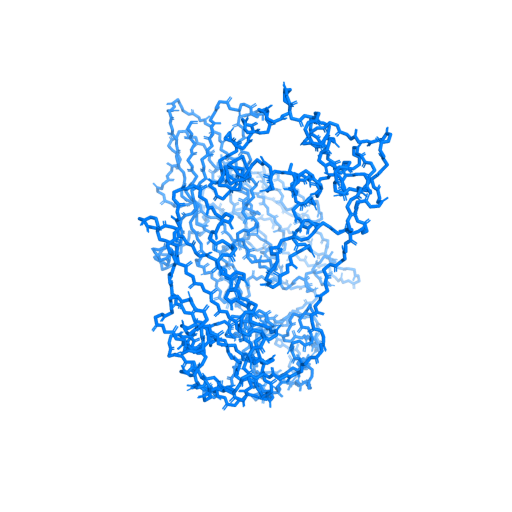 0.548 1.00 90.44 82 LYS A C 1
ATOM 661 O O . LYS A 1 82 ? -18.896 2.474 0.095 1.00 90.44 82 LYS A O 1
ATOM 666 N N . ALA A 1 83 ? -20.677 3.839 -0.028 1.00 91.44 83 ALA A N 1
ATOM 667 C CA . ALA A 1 83 ? -21.210 3.325 -1.287 1.00 91.44 83 ALA A CA 1
ATOM 668 C C . ALA A 1 83 ? -20.588 3.981 -2.535 1.00 91.44 83 ALA A C 1
ATOM 670 O O . ALA A 1 83 ? -20.994 3.651 -3.648 1.00 91.44 83 ALA A O 1
ATOM 671 N N . ASN A 1 84 ? -19.644 4.918 -2.367 1.00 92.38 84 ASN A N 1
ATOM 672 C CA . ASN A 1 84 ? -19.108 5.761 -3.439 1.00 92.38 84 ASN A CA 1
ATOM 673 C C . ASN A 1 84 ? -20.216 6.461 -4.262 1.00 92.38 84 ASN A C 1
ATOM 675 O O . ASN A 1 84 ? -20.118 6.620 -5.479 1.00 92.38 84 ASN A O 1
ATOM 679 N N . ASN A 1 85 ? -21.313 6.846 -3.602 1.00 93.81 85 ASN A N 1
ATOM 680 C CA . ASN A 1 85 ? -22.471 7.475 -4.227 1.00 93.81 85 ASN A CA 1
ATOM 681 C C . ASN A 1 85 ? -22.365 9.003 -4.130 1.00 93.81 85 ASN A C 1
ATOM 683 O O . ASN A 1 85 ? -22.932 9.630 -3.233 1.00 93.81 85 ASN A O 1
ATOM 687 N N . VAL A 1 86 ? -21.622 9.586 -5.073 1.00 93.12 86 VAL A N 1
ATOM 688 C CA . VAL A 1 86 ? -21.355 11.032 -5.139 1.00 93.12 86 VAL A CA 1
ATOM 689 C C . VAL A 1 86 ? -22.648 11.842 -5.260 1.00 93.12 86 VAL A C 1
ATOM 691 O O . VAL A 1 86 ? -22.814 12.826 -4.551 1.00 93.12 86 VAL A O 1
ATOM 694 N N . THR A 1 87 ? -23.599 11.401 -6.088 1.00 94.25 87 THR A N 1
ATOM 695 C CA . THR A 1 87 ? -24.872 12.111 -6.286 1.00 94.25 87 THR A CA 1
ATOM 696 C C . THR A 1 87 ? -25.687 12.198 -4.999 1.00 94.25 87 THR A C 1
ATOM 698 O O . THR A 1 87 ? -26.202 13.261 -4.672 1.00 94.25 87 THR A O 1
ATOM 701 N N . GLU A 1 88 ? -25.791 11.100 -4.247 1.00 94.75 88 GLU A N 1
ATOM 702 C CA . GLU A 1 88 ? -26.505 11.115 -2.968 1.00 94.75 88 GLU A CA 1
ATOM 703 C C . GLU A 1 88 ? -25.794 11.993 -1.936 1.00 94.75 88 GLU A C 1
ATOM 705 O O . GLU A 1 88 ? -26.441 12.753 -1.219 1.00 94.75 88 GLU A O 1
ATOM 710 N N . PHE A 1 89 ? -24.460 11.933 -1.881 1.00 95.38 89 PHE A N 1
ATOM 711 C CA . PHE A 1 89 ? -23.684 12.823 -1.026 1.00 95.38 89 PHE A CA 1
ATOM 712 C C . PHE A 1 89 ? -23.955 14.297 -1.360 1.00 95.38 89 PHE A C 1
ATOM 714 O O . PHE A 1 89 ? -24.323 15.056 -0.465 1.00 95.38 89 PHE A O 1
ATOM 721 N N . ASP A 1 90 ? -23.861 14.689 -2.631 1.00 94.44 90 ASP A N 1
ATOM 722 C CA . ASP A 1 90 ? -24.096 16.067 -3.071 1.00 94.44 90 ASP A CA 1
ATOM 723 C C . ASP A 1 90 ? -25.522 16.535 -2.748 1.00 94.44 90 ASP A C 1
ATOM 725 O O . ASP A 1 90 ? -25.697 17.633 -2.219 1.00 94.44 90 ASP A O 1
ATOM 729 N N . ASN A 1 91 ? -26.531 15.678 -2.946 1.00 94.62 91 ASN A N 1
ATOM 730 C CA . ASN A 1 91 ? -27.918 15.969 -2.572 1.00 94.62 91 ASN A CA 1
ATOM 731 C C . ASN A 1 91 ? -28.072 16.217 -1.062 1.00 94.62 91 ASN A C 1
ATOM 733 O O . ASN A 1 91 ? -28.775 17.142 -0.643 1.00 94.62 91 ASN A O 1
ATOM 737 N N . ILE A 1 92 ? -27.415 15.405 -0.224 1.00 94.81 92 ILE A N 1
ATOM 738 C CA . ILE A 1 92 ? -27.415 15.585 1.234 1.00 94.81 92 ILE A CA 1
ATOM 739 C C . ILE A 1 92 ? -26.759 16.920 1.600 1.00 94.81 92 ILE A C 1
ATOM 741 O O . ILE A 1 92 ? -27.319 17.671 2.405 1.00 94.81 92 ILE A O 1
ATOM 745 N N . ILE A 1 93 ? -25.606 17.240 1.002 1.00 93.88 93 ILE A N 1
ATOM 746 C CA . ILE A 1 93 ? -24.890 18.495 1.261 1.00 93.88 93 ILE A CA 1
ATOM 747 C C . ILE A 1 93 ? -25.714 19.703 0.825 1.00 93.88 93 ILE A C 1
ATOM 749 O O . ILE A 1 93 ? -25.822 20.671 1.582 1.00 93.88 93 ILE A O 1
ATOM 753 N N . GLU A 1 94 ? -26.342 19.649 -0.346 1.00 92.25 94 GLU A N 1
ATOM 754 C CA . GLU A 1 94 ? -27.228 20.703 -0.831 1.00 92.25 94 GLU A CA 1
ATOM 755 C C . GLU A 1 94 ? -28.406 20.916 0.130 1.00 92.25 94 GLU A C 1
ATOM 757 O O . GLU A 1 94 ? -28.678 22.047 0.543 1.00 92.25 94 GLU A O 1
ATOM 762 N N . LYS A 1 95 ? -29.045 19.827 0.579 1.00 91.19 95 LYS A N 1
ATOM 763 C CA . LYS A 1 95 ? -30.163 19.864 1.531 1.00 91.19 95 LYS A CA 1
ATOM 764 C C . LYS A 1 95 ? -29.787 20.531 2.855 1.00 91.19 95 LYS A C 1
ATOM 766 O O . LYS A 1 95 ? -30.552 21.362 3.344 1.00 91.19 95 LYS A O 1
ATOM 771 N N . ILE A 1 96 ? -28.633 20.199 3.444 1.00 91.88 96 ILE A N 1
ATOM 772 C CA . ILE A 1 96 ? -28.207 20.815 4.716 1.00 91.88 96 ILE A CA 1
ATOM 773 C C . ILE A 1 96 ? -27.684 22.245 4.544 1.00 91.88 96 ILE A C 1
ATOM 775 O O . ILE A 1 96 ? -27.729 23.020 5.496 1.00 91.88 96 ILE A O 1
ATOM 779 N N . SER A 1 97 ? -27.226 22.608 3.342 1.00 88.81 97 SER A N 1
ATOM 780 C CA . SER A 1 97 ? -26.661 23.930 3.038 1.00 88.81 97 SER A CA 1
ATOM 781 C C . SER A 1 97 ? -27.715 24.978 2.647 1.00 88.81 97 SER A C 1
ATOM 783 O O . SER A 1 97 ? -27.417 26.170 2.671 1.00 88.81 97 SER A O 1
ATOM 785 N N . ASN A 1 98 ? -28.938 24.570 2.283 1.00 79.81 98 ASN A N 1
ATOM 786 C CA . ASN A 1 98 ? -29.945 25.446 1.663 1.00 79.81 98 ASN A CA 1
ATOM 787 C C . ASN A 1 98 ? -31.100 25.928 2.573 1.00 79.81 98 ASN A C 1
ATOM 789 O O . ASN A 1 98 ? -32.059 26.501 2.064 1.00 79.81 98 ASN A O 1
ATOM 793 N N . GLY A 1 99 ? -31.003 25.817 3.905 1.00 64.00 99 GLY A N 1
ATOM 794 C CA . GLY A 1 99 ? -31.742 26.749 4.779 1.00 64.00 99 GLY A CA 1
ATOM 795 C C . GLY A 1 99 ? -32.786 26.195 5.754 1.00 64.00 99 GLY A C 1
ATOM 796 O O . GLY A 1 99 ? -33.978 26.438 5.614 1.00 64.00 99 GLY A O 1
ATOM 797 N N . SER A 1 100 ? -32.325 25.632 6.868 1.00 70.38 100 SER A N 1
ATOM 798 C CA . SER A 1 100 ? -33.044 25.728 8.160 1.00 70.38 100 SER A CA 1
ATOM 799 C C . SER A 1 100 ? -32.149 25.389 9.351 1.00 70.38 100 SER A C 1
ATOM 801 O O . SER A 1 100 ? -32.412 25.825 10.468 1.00 70.38 100 SER A O 1
ATOM 803 N N . LEU A 1 101 ? -31.058 24.657 9.107 1.00 92.25 101 LEU A N 1
ATOM 804 C CA . LEU A 1 101 ? -30.194 24.143 10.165 1.00 92.25 101 LEU A CA 1
ATOM 805 C C . LEU A 1 101 ? -29.129 25.133 10.651 1.00 92.25 101 LEU A C 1
ATOM 807 O O . LEU A 1 101 ? -28.549 24.886 11.698 1.00 92.25 101 LEU A O 1
ATOM 811 N N . ASP A 1 102 ? -28.877 26.251 9.963 1.00 93.69 102 ASP A N 1
ATOM 812 C CA . ASP A 1 102 ? -27.844 27.219 10.380 1.00 93.69 102 ASP A CA 1
ATOM 813 C C . ASP A 1 102 ? -28.117 27.807 11.771 1.00 93.69 102 ASP A C 1
ATOM 815 O O . ASP A 1 102 ? -27.206 27.937 12.591 1.00 93.69 102 ASP A O 1
ATOM 819 N N . ALA A 1 103 ? -29.379 28.140 12.059 1.00 93.19 103 ALA A N 1
ATOM 820 C CA . ALA A 1 103 ? -29.777 28.651 13.367 1.00 93.19 103 ALA A CA 1
ATOM 821 C C . ALA A 1 103 ? -29.632 27.571 14.450 1.00 93.19 103 ALA A C 1
ATOM 823 O O . ALA A 1 103 ? -29.055 27.836 15.503 1.00 93.19 103 ALA A O 1
ATOM 824 N N . ASP A 1 104 ? -30.087 26.346 14.169 1.00 95.38 104 ASP A N 1
ATOM 825 C CA . ASP A 1 104 ? -29.937 25.193 15.062 1.00 95.38 104 ASP A CA 1
ATOM 826 C C . ASP A 1 104 ? -28.459 24.875 15.332 1.00 95.38 104 ASP A C 1
ATOM 828 O O . ASP A 1 104 ? -28.077 24.618 16.470 1.00 95.38 104 ASP A O 1
ATOM 832 N N . PHE A 1 105 ? -27.620 24.913 14.297 1.00 96.38 105 PHE A N 1
ATOM 833 C CA . PHE A 1 105 ? -26.185 24.666 14.376 1.00 96.38 105 PHE A CA 1
ATOM 834 C C . PHE A 1 105 ? -25.482 25.736 15.214 1.00 96.38 105 PHE A C 1
ATOM 836 O O . PHE A 1 105 ? -24.714 25.418 16.124 1.00 96.38 105 PHE A O 1
ATOM 843 N N . LYS A 1 106 ? -25.793 27.013 14.969 1.00 95.50 106 LYS A N 1
ATOM 844 C CA . LYS A 1 106 ? -25.271 28.118 15.774 1.00 95.50 106 LYS A CA 1
ATOM 845 C C . LYS A 1 106 ? -25.701 27.994 17.235 1.00 95.50 106 LYS A C 1
ATOM 847 O O . LYS A 1 106 ? -24.866 28.140 18.124 1.00 95.50 106 LYS A O 1
ATOM 852 N N . ASN A 1 107 ? -26.974 27.693 17.488 1.00 95.50 107 ASN A N 1
ATOM 853 C CA . ASN A 1 107 ? -27.491 27.489 18.839 1.00 95.50 107 ASN A CA 1
ATOM 854 C C . ASN A 1 107 ? -26.830 26.289 19.522 1.00 95.50 107 ASN A C 1
ATOM 856 O O . ASN A 1 107 ? -26.488 26.384 20.695 1.00 95.50 107 ASN A O 1
ATOM 860 N N . TYR A 1 108 ? -26.576 25.207 18.787 1.00 95.94 108 TYR A N 1
ATOM 861 C CA . TYR A 1 108 ? -25.847 24.049 19.293 1.00 95.94 108 TYR A CA 1
ATOM 862 C C . TYR A 1 108 ? -24.425 24.409 19.737 1.00 95.94 108 TYR A C 1
ATOM 864 O O . TYR A 1 108 ? -24.003 24.013 20.820 1.00 95.94 108 TYR A O 1
ATOM 872 N N . ILE A 1 109 ? -23.688 25.197 18.947 1.00 96.25 109 ILE A N 1
ATOM 873 C CA . ILE A 1 109 ? -22.354 25.667 19.351 1.00 96.25 109 ILE A CA 1
ATOM 874 C C . ILE A 1 109 ? -22.434 26.466 20.654 1.00 96.25 109 ILE A C 1
ATOM 876 O O . ILE A 1 109 ? -21.633 26.230 21.557 1.00 96.25 109 ILE A O 1
ATOM 880 N N . LEU A 1 110 ? -23.400 27.381 20.766 1.00 95.25 110 LEU A N 1
ATOM 881 C CA . LEU A 1 110 ? -23.589 28.200 21.966 1.00 95.25 110 LEU A CA 1
ATOM 882 C C . LEU A 1 110 ? -23.969 27.354 23.192 1.00 95.25 110 LEU A C 1
ATOM 884 O O . LEU A 1 110 ? -23.414 27.567 24.268 1.00 95.25 110 LEU A O 1
ATOM 888 N N . GLU A 1 111 ? -24.862 26.374 23.021 1.00 94.75 111 GLU A N 1
ATOM 889 C CA . GLU A 1 111 ? -25.240 25.391 24.047 1.00 94.75 111 GLU A CA 1
ATOM 890 C C . GLU A 1 111 ? -23.988 24.668 24.563 1.00 94.75 111 GLU A C 1
ATOM 892 O O . GLU A 1 111 ? -23.710 24.683 25.763 1.00 94.75 111 GLU A O 1
ATOM 897 N N . VAL A 1 112 ? -23.172 24.127 23.654 1.00 93.19 112 VAL A N 1
ATOM 898 C CA . VAL A 1 112 ? -21.943 23.401 23.996 1.00 93.19 112 VAL A CA 1
ATOM 899 C C . VAL A 1 112 ? -20.909 24.304 24.680 1.00 93.19 112 VAL A C 1
ATOM 901 O O . VAL A 1 112 ? -20.325 23.894 25.680 1.00 93.19 112 VAL A O 1
ATOM 904 N N . GLN A 1 113 ? -20.705 25.536 24.200 1.00 92.56 113 GLN A N 1
ATOM 905 C CA . GLN A 1 113 ? -19.772 26.497 24.811 1.00 92.56 113 GLN A CA 1
ATOM 906 C C . GLN A 1 113 ? -20.202 26.948 26.213 1.00 92.56 113 GLN A C 1
ATOM 908 O O . GLN A 1 113 ? -19.349 27.284 27.031 1.00 92.56 113 GLN A O 1
ATOM 913 N N . SER A 1 114 ? -21.508 26.969 26.491 1.00 90.56 114 SER A N 1
ATOM 914 C CA . SER A 1 114 ? -22.040 27.297 27.819 1.00 90.56 114 SER A CA 1
ATOM 915 C C . SER A 1 114 ? -21.935 26.141 28.822 1.00 90.56 114 SER A C 1
ATOM 917 O O . SER A 1 114 ? -22.038 26.360 30.030 1.00 90.56 114 SER A O 1
ATOM 919 N N . GLY A 1 115 ? -21.737 24.915 28.329 1.00 87.44 115 GLY A N 1
ATOM 920 C CA . GLY A 1 115 ? -21.609 23.706 29.133 1.00 87.44 115 GLY A CA 1
ATOM 921 C C . GLY A 1 115 ? -20.187 23.438 29.635 1.00 87.44 115 GLY A C 1
ATOM 922 O O . GLY A 1 115 ? -19.233 24.168 29.363 1.00 87.44 115 GLY A O 1
ATOM 923 N N . ALA A 1 116 ? -20.033 22.338 30.375 1.00 80.62 116 ALA A N 1
ATOM 924 C CA . ALA A 1 116 ? -18.723 21.856 30.794 1.00 80.62 116 ALA A CA 1
ATOM 925 C C . ALA A 1 116 ? -17.998 21.200 29.607 1.00 80.62 116 ALA A C 1
ATOM 927 O O . ALA A 1 116 ? -18.376 20.122 29.153 1.00 80.62 116 ALA A O 1
ATOM 928 N N . LEU A 1 117 ? -16.942 21.853 29.123 1.00 85.88 117 LEU A N 1
ATOM 929 C CA . LEU A 1 117 ? -16.043 21.301 28.112 1.00 85.88 117 LEU A CA 1
ATOM 930 C C . LEU A 1 117 ? -14.896 20.537 28.774 1.00 85.88 117 LEU A C 1
ATOM 932 O O . LEU A 1 117 ? -14.348 20.969 29.791 1.00 85.88 117 LEU A O 1
ATOM 936 N N . SER A 1 118 ? -14.488 19.434 28.159 1.00 82.81 118 SER A N 1
ATOM 937 C CA . SER A 1 118 ? -13.361 18.616 28.604 1.00 82.81 118 SER A CA 1
ATOM 938 C C . SER A 1 118 ? -12.505 18.192 27.413 1.00 82.81 118 SER A C 1
ATOM 940 O O . SER A 1 118 ? -12.840 18.456 26.260 1.00 82.81 118 SER A O 1
ATOM 942 N N . ASP A 1 119 ? -11.366 17.566 27.690 1.00 82.69 119 ASP A N 1
ATOM 943 C CA . ASP A 1 119 ? -10.554 16.917 26.665 1.00 82.69 119 ASP A CA 1
ATOM 944 C C . ASP A 1 119 ? -10.613 15.406 26.867 1.00 82.69 119 ASP A C 1
ATOM 946 O O . ASP A 1 119 ? -10.534 14.928 28.003 1.00 82.69 119 ASP A O 1
ATOM 950 N N . ALA A 1 120 ? -10.720 14.660 25.766 1.00 79.56 120 ALA A N 1
ATOM 951 C CA . ALA A 1 120 ? -10.602 13.209 25.797 1.00 79.56 120 ALA A CA 1
ATOM 952 C C . ALA A 1 120 ? -9.180 12.849 26.214 1.00 79.56 120 ALA A C 1
ATOM 954 O O . ALA A 1 120 ? -8.200 13.337 25.647 1.00 79.56 120 ALA A O 1
ATOM 955 N N . ARG A 1 121 ? -9.073 12.030 27.257 1.00 78.12 121 ARG A N 1
ATOM 956 C CA . ARG A 1 121 ? -7.800 11.571 27.802 1.00 78.12 121 ARG A CA 1
ATOM 957 C C . ARG A 1 121 ? -7.827 10.061 27.878 1.00 78.12 121 ARG A C 1
ATOM 959 O O . ARG A 1 121 ? -8.815 9.474 28.310 1.00 78.12 121 ARG A O 1
ATOM 966 N N . LEU A 1 122 ? -6.715 9.452 27.490 1.00 72.81 122 LEU A N 1
ATOM 967 C CA . LEU A 1 122 ? -6.491 8.042 27.755 1.00 72.81 122 LEU A CA 1
ATOM 968 C C . LEU A 1 122 ? -6.377 7.836 29.265 1.00 72.81 122 LEU A C 1
ATOM 970 O O . LEU A 1 122 ? -5.742 8.630 29.967 1.00 72.81 122 LEU A O 1
ATOM 974 N N . ASN A 1 123 ? -6.962 6.749 29.758 1.00 70.50 123 ASN A N 1
ATOM 975 C CA . ASN A 1 123 ? -6.726 6.317 31.122 1.00 70.50 123 ASN A CA 1
ATOM 976 C C . ASN A 1 123 ? -5.294 5.766 31.221 1.00 70.50 123 ASN A C 1
ATOM 978 O O . ASN A 1 123 ? -5.037 4.612 30.895 1.00 70.50 123 ASN A O 1
ATOM 982 N N . MET A 1 124 ? -4.343 6.607 31.637 1.00 67.19 124 MET A N 1
ATOM 983 C CA . MET A 1 124 ? -2.944 6.195 31.832 1.00 67.19 124 MET A CA 1
ATOM 984 C C . MET A 1 124 ? -2.712 5.486 33.182 1.00 67.19 124 MET A C 1
ATOM 986 O O . MET A 1 124 ? -1.573 5.186 33.524 1.00 67.19 124 MET A O 1
ATOM 990 N N . GLY A 1 125 ? -3.766 5.276 33.981 1.00 57.50 125 GLY A N 1
ATOM 991 C CA . GLY A 1 125 ? -3.673 4.964 35.410 1.00 57.50 125 GLY A CA 1
ATOM 992 C C . GLY A 1 125 ? -3.489 3.494 35.795 1.00 57.50 125 GLY A C 1
ATOM 993 O O . GLY A 1 125 ? -3.385 3.213 36.985 1.00 57.50 125 GLY A O 1
ATOM 994 N N . ALA A 1 126 ? -3.436 2.544 34.860 1.00 57.81 126 ALA A N 1
ATOM 995 C CA . ALA A 1 126 ? -3.195 1.140 35.198 1.00 57.81 126 ALA A CA 1
ATOM 996 C C . ALA A 1 126 ? -2.526 0.392 34.041 1.00 57.81 126 ALA A C 1
ATOM 998 O O . ALA A 1 126 ? -2.967 0.508 32.909 1.00 57.81 126 ALA A O 1
ATOM 999 N N . HIS A 1 127 ? -1.510 -0.423 34.333 1.00 66.00 127 HIS A N 1
ATOM 1000 C CA . HIS A 1 127 ? -0.912 -1.391 33.397 1.00 66.00 127 HIS A CA 1
ATOM 1001 C C . HIS A 1 127 ? -1.403 -2.816 33.676 1.00 66.00 127 HIS A C 1
ATOM 1003 O O . HIS A 1 127 ? -0.673 -3.787 33.495 1.00 66.00 127 HIS A O 1
ATOM 1009 N N . ALA A 1 128 ? -2.617 -2.938 34.207 1.00 76.69 128 ALA A N 1
ATOM 1010 C CA . ALA A 1 128 ? -3.182 -4.229 34.535 1.00 76.69 128 ALA A CA 1
ATOM 1011 C C . ALA A 1 128 ? -3.855 -4.778 33.273 1.00 76.69 128 ALA A C 1
ATOM 1013 O O . ALA A 1 128 ? -4.848 -4.236 32.792 1.00 76.69 128 ALA A O 1
ATOM 1014 N N . PHE A 1 129 ? -3.239 -5.798 32.691 1.00 87.06 129 PHE A N 1
ATOM 1015 C CA . PHE A 1 129 ? -3.751 -6.510 31.530 1.00 87.06 129 PHE A CA 1
ATOM 1016 C C . PHE A 1 129 ? -4.264 -7.878 31.978 1.00 87.06 129 PHE A C 1
ATOM 1018 O O . PHE A 1 129 ? -3.838 -8.404 33.006 1.00 87.06 129 PHE A O 1
ATOM 1025 N N . PHE A 1 130 ? -5.211 -8.429 31.227 1.00 90.88 130 PHE A N 1
ATOM 1026 C CA . PHE A 1 130 ? -5.677 -9.795 31.448 1.00 90.88 130 PHE A CA 1
ATOM 1027 C C . PHE A 1 130 ? -4.617 -10.804 31.025 1.00 90.88 130 PHE A C 1
ATOM 1029 O O . PHE A 1 130 ? -3.891 -10.557 30.067 1.00 90.88 130 PHE A O 1
ATOM 1036 N N . ASP A 1 131 ? -4.556 -11.949 31.693 1.00 90.94 131 ASP A N 1
ATOM 1037 C CA . ASP A 1 131 ? -3.768 -13.076 31.204 1.00 90.94 131 ASP A CA 1
ATOM 1038 C C . ASP A 1 131 ? -4.550 -13.843 30.125 1.00 90.94 131 ASP A C 1
ATOM 1040 O O . ASP A 1 131 ? -5.781 -13.801 30.088 1.00 90.94 131 ASP A O 1
ATOM 1044 N N . VAL A 1 132 ? -3.862 -14.569 29.239 1.00 90.00 132 VAL A N 1
ATOM 1045 C CA . VAL A 1 132 ? -4.526 -15.422 28.236 1.00 90.00 132 VAL A CA 1
ATOM 1046 C C . VAL A 1 132 ? -5.466 -16.454 28.876 1.00 90.00 132 VAL A C 1
ATOM 1048 O O . VAL A 1 132 ? -6.502 -16.792 28.306 1.00 90.00 132 VAL A O 1
ATOM 1051 N N . SER A 1 133 ? -5.159 -16.902 30.096 1.00 92.00 133 SER A N 1
ATOM 1052 C CA . SER A 1 133 ? -6.012 -17.806 30.871 1.00 92.00 133 SER A CA 1
ATOM 1053 C C . SER A 1 133 ? -7.337 -17.180 31.337 1.00 92.00 133 SER A C 1
ATOM 1055 O O . SER A 1 133 ? -8.253 -17.916 31.706 1.00 92.00 133 SER A O 1
ATOM 1057 N N . ASP A 1 134 ? -7.493 -15.852 31.273 1.00 94.44 134 ASP A N 1
ATOM 1058 C CA . ASP A 1 134 ? -8.712 -15.150 31.689 1.00 94.44 134 ASP A CA 1
ATOM 1059 C C . ASP A 1 134 ? -9.804 -15.095 30.598 1.00 94.44 134 ASP A C 1
ATOM 1061 O O . ASP A 1 134 ? -10.887 -14.586 30.872 1.00 94.44 134 ASP A O 1
ATOM 1065 N N . ILE A 1 135 ? -9.589 -15.601 29.376 1.00 94.44 135 ILE A N 1
ATOM 1066 C CA . ILE A 1 135 ? -10.526 -15.411 28.240 1.00 94.44 135 ILE A CA 1
ATOM 1067 C C . ILE A 1 135 ? -11.971 -15.832 28.551 1.00 94.44 135 ILE A C 1
ATOM 1069 O O . ILE A 1 135 ? -12.906 -15.073 28.282 1.00 94.44 135 ILE A O 1
ATOM 1073 N N . GLU A 1 136 ? -12.176 -17.004 29.155 1.00 95.06 136 GLU A N 1
ATOM 1074 C CA . GLU A 1 136 ? -13.528 -17.451 29.524 1.00 95.06 136 GLU A CA 1
ATOM 1075 C C . GLU A 1 136 ? -14.127 -16.593 30.645 1.00 95.06 136 GLU A C 1
ATOM 1077 O O . GLU A 1 136 ? -15.308 -16.248 30.617 1.00 95.06 136 GLU A O 1
ATOM 1082 N N . LYS A 1 137 ? -13.303 -16.152 31.599 1.00 96.00 137 LYS A N 1
ATOM 1083 C CA . LYS A 1 137 ? -13.737 -15.251 32.670 1.00 96.00 137 LYS A CA 1
ATOM 1084 C C . LYS A 1 137 ? -14.138 -13.879 32.125 1.00 96.00 137 LYS A C 1
ATOM 1086 O O . LYS A 1 137 ? -15.136 -13.319 32.572 1.00 96.00 137 LYS A O 1
ATOM 1091 N N . ILE A 1 138 ? -13.409 -13.358 31.139 1.00 96.75 138 ILE A N 1
ATOM 1092 C CA . ILE A 1 138 ? -13.733 -12.098 30.462 1.00 96.75 138 ILE A CA 1
ATOM 1093 C C . ILE A 1 138 ? -15.123 -12.179 29.831 1.00 96.75 138 ILE A C 1
ATOM 1095 O O . ILE A 1 138 ? -15.952 -11.288 30.028 1.00 96.75 138 ILE A O 1
ATOM 1099 N N . LYS A 1 139 ? -15.411 -13.276 29.119 1.00 97.38 139 LYS A N 1
ATOM 1100 C CA . LYS A 1 139 ? -16.742 -13.532 28.558 1.00 97.38 139 LYS A CA 1
ATOM 1101 C C . LYS A 1 139 ? -17.818 -13.491 29.641 1.00 97.38 139 LYS A C 1
ATOM 1103 O O . LYS A 1 139 ? -18.828 -12.807 29.480 1.00 97.38 139 LYS A O 1
ATOM 1108 N N . GLU A 1 140 ? -17.615 -14.223 30.735 1.00 97.06 140 GLU A N 1
ATOM 1109 C CA . GLU A 1 140 ? -18.577 -14.275 31.836 1.00 97.06 140 GLU A CA 1
ATOM 1110 C C . GLU A 1 140 ? -18.826 -12.905 32.467 1.00 97.06 140 GLU A C 1
ATOM 1112 O O . GLU A 1 140 ? -19.972 -12.557 32.750 1.00 97.06 140 GLU A O 1
ATOM 1117 N N . ASP A 1 141 ? -17.772 -12.127 32.697 1.00 97.38 141 ASP A N 1
ATOM 1118 C CA . ASP A 1 141 ? -17.862 -10.778 33.250 1.00 97.38 141 ASP A CA 1
ATOM 1119 C C . ASP A 1 141 ? -18.652 -9.849 32.317 1.00 97.38 141 ASP A C 1
ATOM 1121 O O . ASP A 1 141 ? -19.521 -9.109 32.782 1.00 97.38 141 ASP A O 1
ATOM 1125 N N . MET A 1 142 ? -18.415 -9.921 31.001 1.00 96.94 142 MET A N 1
ATOM 1126 C CA . MET A 1 142 ? -19.180 -9.163 30.002 1.00 96.94 142 MET A CA 1
ATOM 1127 C C . MET A 1 142 ? -20.666 -9.538 30.012 1.00 96.94 142 MET A C 1
ATOM 1129 O O . MET A 1 142 ? -21.521 -8.649 29.993 1.00 96.94 142 MET A O 1
ATOM 1133 N N . VAL A 1 143 ? -20.984 -10.832 30.126 1.00 96.38 143 VAL A N 1
ATOM 1134 C CA . VAL A 1 143 ? -22.370 -11.307 30.268 1.00 96.38 143 VAL A CA 1
ATOM 1135 C C . VAL A 1 143 ? -23.004 -10.801 31.563 1.00 96.38 143 VAL A C 1
ATOM 1137 O O . VAL A 1 143 ? -24.109 -10.259 31.536 1.00 96.38 143 VAL A O 1
ATOM 1140 N N . LYS A 1 144 ? -22.289 -10.872 32.692 1.00 96.62 144 LYS A N 1
ATOM 1141 C CA . LYS A 1 144 ? -22.744 -10.329 33.987 1.00 96.62 144 LYS A CA 1
ATOM 1142 C C . LYS A 1 144 ? -22.943 -8.808 33.943 1.00 96.62 144 LYS A C 1
ATOM 1144 O O . LYS A 1 144 ? -23.826 -8.284 34.620 1.00 96.62 144 LYS A O 1
ATOM 1149 N N . ALA A 1 145 ? -22.166 -8.092 33.130 1.00 96.06 145 ALA A N 1
ATOM 1150 C CA . ALA A 1 145 ? -22.325 -6.656 32.908 1.00 96.06 145 ALA A CA 1
ATOM 1151 C C . ALA A 1 145 ? -23.517 -6.300 31.996 1.00 96.06 145 ALA A C 1
ATOM 1153 O O . ALA A 1 145 ? -23.874 -5.119 31.893 1.00 96.06 145 ALA A O 1
ATOM 1154 N N . GLY A 1 146 ? -24.167 -7.295 31.383 1.00 94.12 146 GLY A N 1
ATOM 1155 C CA . GLY A 1 146 ? -25.359 -7.137 30.547 1.00 94.12 146 GLY A CA 1
ATOM 1156 C C . GLY A 1 146 ? -25.096 -7.148 29.040 1.00 94.12 146 GLY A C 1
ATOM 1157 O O . GLY A 1 146 ? -25.983 -6.768 28.283 1.00 94.12 146 GLY A O 1
ATOM 1158 N N . LEU A 1 147 ? -23.906 -7.560 28.594 1.00 94.44 147 LEU A N 1
ATOM 1159 C CA . LEU A 1 147 ? -23.607 -7.744 27.173 1.00 94.44 147 LEU A CA 1
ATOM 1160 C C . LEU A 1 147 ? -23.923 -9.183 26.745 1.00 94.44 147 LEU A C 1
ATOM 1162 O O . LEU A 1 147 ? -23.589 -10.127 27.451 1.00 94.44 147 LEU A O 1
ATOM 1166 N N . SER A 1 148 ? -24.506 -9.387 25.564 1.00 93.81 148 SER A N 1
ATOM 1167 C CA . SER A 1 148 ? -24.723 -10.743 25.040 1.00 93.81 148 SER A CA 1
ATOM 1168 C C . SER A 1 148 ? -23.511 -11.192 24.221 1.00 93.81 148 SER A C 1
ATOM 1170 O O . SER A 1 148 ? -23.400 -10.866 23.039 1.00 93.81 148 SER A O 1
ATOM 1172 N N . MET A 1 149 ? -22.575 -11.893 24.872 1.00 96.25 149 MET A N 1
ATOM 1173 C CA . MET A 1 149 ? -21.343 -12.419 24.266 1.00 96.25 149 MET A CA 1
ATOM 1174 C C . MET A 1 149 ? -21.444 -13.921 24.005 1.00 96.25 149 MET A C 1
ATOM 1176 O O . MET A 1 149 ? -21.699 -14.707 24.916 1.00 96.25 149 MET A O 1
ATOM 1180 N N . ASN A 1 150 ? -21.173 -14.330 22.767 1.00 95.88 150 ASN A N 1
ATOM 1181 C CA . ASN A 1 150 ? -21.208 -15.729 22.349 1.00 95.88 150 ASN A CA 1
ATOM 1182 C C . ASN A 1 150 ? -19.894 -16.443 22.697 1.00 95.88 150 ASN A C 1
ATOM 1184 O O . ASN A 1 150 ? -19.894 -17.511 23.316 1.00 95.88 150 ASN A O 1
ATOM 1188 N N . TYR A 1 151 ? -18.766 -15.838 22.327 1.00 96.31 151 TYR A N 1
ATOM 1189 C CA . TYR A 1 151 ? -17.428 -16.381 22.555 1.00 96.31 151 TYR A CA 1
ATOM 1190 C C . TYR A 1 151 ? -16.389 -15.262 22.655 1.00 96.31 151 TYR A C 1
ATOM 1192 O O . TYR A 1 151 ? -16.638 -14.140 22.207 1.00 96.31 151 TYR A O 1
ATOM 1200 N N . CYS A 1 152 ? -15.229 -15.588 23.220 1.00 96.62 152 CYS A N 1
ATOM 1201 C CA . CYS A 1 152 ? -14.041 -14.745 23.198 1.00 96.62 152 CYS A CA 1
ATOM 1202 C C . CYS A 1 152 ? -12.847 -15.567 22.699 1.00 96.62 152 CYS A C 1
ATOM 1204 O O . CYS A 1 152 ? -12.812 -16.780 22.878 1.00 96.62 152 CYS A O 1
ATOM 1206 N N . GLU A 1 153 ? -11.881 -14.922 22.058 1.00 95.12 153 GLU A N 1
ATOM 1207 C CA . GLU A 1 153 ? -10.660 -15.564 21.559 1.00 95.12 153 GLU A CA 1
ATOM 1208 C C . GLU A 1 153 ? -9.479 -14.584 21.578 1.00 95.12 153 GLU A C 1
ATOM 1210 O O . GLU A 1 153 ? -9.669 -13.363 21.634 1.00 95.12 153 GLU A O 1
ATOM 1215 N N . VAL A 1 154 ? -8.253 -15.110 21.490 1.00 93.62 154 VAL A N 1
ATOM 1216 C CA . VAL A 1 154 ? -7.080 -14.297 21.143 1.00 93.62 154 VAL A CA 1
ATOM 1217 C C . VAL A 1 154 ? -7.181 -13.950 19.664 1.00 93.62 154 VAL A C 1
ATOM 1219 O O . VAL A 1 154 ? -7.212 -14.827 18.802 1.00 93.62 154 VAL A O 1
ATOM 1222 N N . ILE A 1 155 ? -7.223 -12.659 19.358 1.00 92.25 155 ILE A N 1
ATOM 1223 C CA . ILE A 1 155 ? -7.393 -12.180 17.982 1.00 92.25 155 ILE A CA 1
ATOM 1224 C C . ILE A 1 155 ? -6.122 -11.611 17.373 1.00 92.25 155 ILE A C 1
ATOM 1226 O O . ILE A 1 155 ? -6.014 -11.536 16.149 1.00 92.25 155 ILE A O 1
ATOM 1230 N N . ALA A 1 156 ? -5.184 -11.202 18.224 1.00 89.25 156 ALA A N 1
ATOM 1231 C CA . ALA A 1 156 ? -3.908 -10.649 17.829 1.00 89.25 156 ALA A CA 1
ATOM 1232 C C . ALA A 1 156 ? -2.851 -11.072 18.844 1.00 89.25 156 ALA A C 1
ATOM 1234 O O . ALA A 1 156 ? -3.032 -10.932 20.050 1.00 89.25 156 ALA A O 1
ATOM 1235 N N . SER A 1 157 ? -1.746 -11.581 18.333 1.00 85.44 157 SER A N 1
ATOM 1236 C CA . SER A 1 157 ? -0.492 -11.800 19.038 1.00 85.44 157 SER A CA 1
ATOM 1237 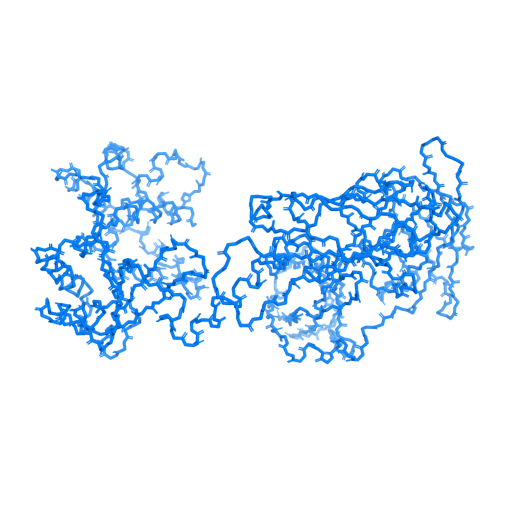C C . SER A 1 157 ? 0.606 -11.727 17.981 1.00 85.44 157 SER A C 1
ATOM 1239 O O . SER A 1 157 ? 0.314 -11.843 16.786 1.00 85.44 157 SER A O 1
ATOM 1241 N N . SER A 1 158 ? 1.850 -11.495 18.385 1.00 71.25 158 SER A N 1
ATOM 1242 C CA . SER A 1 158 ? 2.970 -11.530 17.448 1.00 71.25 158 SER A CA 1
ATOM 1243 C C . SER A 1 158 ? 3.873 -12.729 17.716 1.00 71.25 158 SER A C 1
ATOM 1245 O O . SER A 1 158 ? 3.963 -13.234 18.833 1.00 71.25 158 SER A O 1
ATOM 1247 N N . GLU A 1 159 ? 4.579 -13.159 16.674 1.00 69.00 159 GLU A N 1
ATOM 1248 C CA . GLU A 1 159 ? 5.583 -14.229 16.733 1.00 69.00 159 GLU A CA 1
ATOM 1249 C C . GLU A 1 159 ? 6.885 -13.792 17.451 1.00 69.00 159 GLU A C 1
ATOM 1251 O O . GLU A 1 159 ? 7.810 -14.593 17.632 1.00 69.00 159 GLU A O 1
ATOM 1256 N N . TYR A 1 160 ? 6.956 -12.527 17.890 1.00 65.94 160 TYR A N 1
ATOM 1257 C CA . TYR A 1 160 ? 8.090 -11.923 18.588 1.00 65.94 160 TYR A CA 1
ATOM 1258 C C . TYR A 1 160 ? 7.900 -11.933 20.111 1.00 65.94 160 TYR A C 1
ATOM 1260 O O . TYR A 1 160 ? 6.786 -11.836 20.632 1.00 65.94 160 TYR A O 1
ATOM 1268 N N . LYS A 1 161 ? 9.016 -11.982 20.848 1.00 60.78 161 LYS A N 1
ATOM 1269 C CA . LYS A 1 161 ? 9.017 -11.874 22.316 1.00 60.78 161 LYS A CA 1
ATOM 1270 C C . LYS A 1 161 ? 8.449 -10.525 22.779 1.00 60.78 161 LYS A C 1
ATOM 1272 O O . LYS A 1 161 ? 8.696 -9.499 22.153 1.00 60.78 161 LYS A O 1
ATOM 1277 N N . ASN A 1 162 ? 7.756 -10.526 23.923 1.00 61.19 162 ASN A N 1
ATOM 1278 C CA . ASN A 1 162 ? 7.175 -9.334 24.566 1.00 61.19 162 ASN A CA 1
ATOM 1279 C C . ASN A 1 162 ? 6.171 -8.562 23.692 1.00 61.19 162 ASN A C 1
ATOM 1281 O O . ASN A 1 162 ? 6.034 -7.343 23.822 1.00 61.19 162 ASN A O 1
ATOM 1285 N N . SER A 1 163 ? 5.487 -9.253 22.783 1.00 64.88 163 SER A N 1
ATOM 1286 C CA . SER A 1 163 ? 4.507 -8.629 21.908 1.00 64.88 163 SER A CA 1
ATOM 1287 C C . SER A 1 163 ? 3.203 -8.297 22.625 1.00 64.88 163 SER A C 1
ATOM 1289 O O . SER A 1 163 ? 2.820 -8.930 23.609 1.00 64.88 163 SER A O 1
ATOM 1291 N N . GLN A 1 164 ? 2.526 -7.255 22.140 1.00 74.81 164 GLN A N 1
ATOM 1292 C CA . GLN A 1 164 ? 1.186 -6.917 22.603 1.00 74.81 164 GLN A CA 1
ATOM 1293 C C . GLN A 1 164 ? 0.207 -7.928 22.016 1.00 74.81 164 GLN A C 1
ATOM 1295 O O . GLN A 1 164 ? 0.072 -8.026 20.795 1.00 74.81 164 GLN A O 1
ATOM 1300 N N . ALA A 1 165 ? -0.484 -8.653 22.886 1.00 88.19 165 ALA A N 1
ATOM 1301 C CA . ALA A 1 165 ? -1.577 -9.516 22.489 1.00 88.19 165 ALA A CA 1
ATOM 1302 C C . ALA A 1 165 ? -2.923 -8.869 22.808 1.00 88.19 165 ALA A C 1
ATOM 1304 O O . ALA A 1 165 ? -3.020 -7.963 23.640 1.00 88.19 165 ALA A O 1
ATOM 1305 N N . ARG A 1 166 ? -3.973 -9.317 22.123 1.00 93.12 166 ARG A N 1
ATOM 1306 C CA . ARG A 1 166 ? -5.333 -8.813 22.295 1.00 93.12 166 ARG A CA 1
ATOM 1307 C C . ARG A 1 166 ? -6.330 -9.953 22.269 1.00 93.12 166 ARG A C 1
ATOM 1309 O O . ARG A 1 166 ? -6.231 -10.854 21.433 1.00 93.12 166 ARG A O 1
ATOM 1316 N N . TYR A 1 167 ? -7.314 -9.859 23.148 1.00 95.00 167 TYR A N 1
ATOM 1317 C CA . TYR A 1 167 ? -8.520 -10.663 23.058 1.00 95.00 167 TYR A CA 1
ATOM 1318 C C . TYR A 1 167 ? -9.603 -9.875 22.325 1.00 95.00 167 TYR A C 1
ATOM 1320 O O . TYR A 1 167 ? -9.597 -8.639 22.329 1.00 95.00 167 TYR A O 1
ATOM 1328 N N . ALA A 1 168 ? -10.568 -10.594 21.764 1.00 96.00 168 ALA A N 1
ATOM 1329 C CA . ALA A 1 168 ? -11.874 -10.024 21.502 1.00 96.00 168 ALA A CA 1
ATOM 1330 C C . ALA A 1 168 ? -12.996 -10.992 21.833 1.00 96.00 168 ALA A C 1
ATOM 1332 O O . ALA A 1 168 ? -12.848 -12.207 21.736 1.00 96.00 168 ALA A O 1
ATOM 1333 N N . CYS A 1 169 ? -14.122 -10.403 22.201 1.00 97.50 169 CYS A N 1
ATOM 1334 C CA . CYS A 1 169 ? -15.380 -11.052 22.482 1.00 97.50 169 CYS A CA 1
ATOM 1335 C C . CYS A 1 169 ? -16.404 -10.639 21.432 1.00 97.50 169 CYS A C 1
ATOM 1337 O O . CYS A 1 169 ? -16.536 -9.457 21.097 1.00 97.50 169 CYS A O 1
ATOM 1339 N N . PHE A 1 170 ? -17.122 -11.629 20.916 1.00 96.44 170 PHE A N 1
ATOM 1340 C CA . PHE A 1 170 ? -18.055 -11.480 19.812 1.00 96.44 170 PHE A CA 1
ATOM 1341 C C . PHE A 1 170 ? -19.456 -11.842 20.270 1.00 96.44 170 PHE A C 1
ATOM 1343 O O . PHE A 1 170 ? -19.686 -12.886 20.884 1.00 96.44 170 PHE A O 1
ATOM 1350 N N . GLY A 1 171 ? -20.405 -10.985 19.929 1.00 95.69 171 GLY A N 1
ATOM 1351 C CA . GLY A 1 171 ? -21.764 -11.082 20.412 1.00 95.69 171 GLY A CA 1
ATOM 1352 C C . GLY A 1 171 ? -22.746 -10.306 19.555 1.00 95.69 171 GLY A C 1
ATOM 1353 O O . GLY A 1 171 ? -22.487 -9.975 18.393 1.00 95.69 171 GLY A O 1
ATOM 1354 N N . SER A 1 172 ? -23.885 -9.997 20.153 1.00 93.56 172 SER A N 1
ATOM 1355 C CA . SER A 1 172 ? -24.928 -9.210 19.511 1.00 93.56 172 SER A CA 1
ATOM 1356 C C . SER A 1 172 ? -25.686 -8.362 20.518 1.00 93.56 172 SER A C 1
ATOM 1358 O O . SER A 1 172 ? -25.733 -8.684 21.700 1.00 93.56 172 SER A O 1
ATOM 1360 N N . ILE A 1 173 ? -26.315 -7.293 20.052 1.00 91.56 173 ILE A N 1
ATOM 1361 C CA . ILE A 1 173 ? -27.207 -6.476 20.867 1.00 91.56 173 ILE A CA 1
ATOM 1362 C C . ILE A 1 173 ? -28.445 -6.111 20.059 1.00 91.56 173 ILE A C 1
ATOM 1364 O O . ILE A 1 173 ? -28.353 -5.849 18.857 1.00 91.56 173 ILE A O 1
ATOM 1368 N N . GLU A 1 174 ? -29.601 -6.120 20.711 1.00 88.50 174 GLU A N 1
ATOM 1369 C CA . GLU A 1 174 ? -30.822 -5.593 20.114 1.00 88.50 174 GLU A CA 1
ATOM 1370 C C . GLU A 1 174 ? -30.680 -4.081 19.941 1.00 88.50 174 GLU A C 1
ATOM 1372 O O . GLU A 1 174 ? -30.301 -3.364 20.867 1.00 88.50 174 GLU A O 1
ATOM 1377 N N . GLU A 1 175 ? -30.977 -3.608 18.740 1.00 82.88 175 GLU A N 1
ATOM 1378 C CA . GLU A 1 175 ? -31.072 -2.195 18.421 1.00 82.88 175 GLU A CA 1
ATOM 1379 C C . GLU A 1 175 ? -32.560 -1.857 18.297 1.00 82.88 175 GLU A C 1
ATOM 1381 O O . GLU A 1 175 ? -33.203 -2.274 17.325 1.00 82.88 175 GLU A O 1
ATOM 1386 N N . PRO A 1 176 ? -33.139 -1.121 19.263 1.00 78.56 176 PRO A N 1
ATOM 1387 C CA . PRO A 1 176 ? -34.493 -0.612 19.124 1.00 78.56 176 PRO A CA 1
ATOM 1388 C C . PRO A 1 176 ? -34.612 0.188 17.825 1.00 78.56 176 PRO A C 1
ATOM 1390 O O . PRO A 1 176 ? -33.690 0.918 17.453 1.00 78.56 176 PRO A O 1
ATOM 1393 N N . THR A 1 177 ? -35.741 0.051 17.126 1.00 71.31 177 THR A N 1
ATOM 1394 C CA . THR A 1 177 ? -35.953 0.667 15.810 1.00 71.31 177 THR A CA 1
ATOM 1395 C C . THR A 1 177 ? -35.564 2.148 15.820 1.00 71.31 177 THR A C 1
ATOM 1397 O O . THR A 1 177 ? -36.212 2.959 16.479 1.00 71.31 177 THR A O 1
ATOM 1400 N N . ASN A 1 178 ? -34.530 2.492 15.048 1.00 67.06 178 ASN A N 1
ATOM 1401 C CA . ASN A 1 178 ? -33.992 3.845 14.869 1.00 67.06 178 ASN A CA 1
ATOM 1402 C C . ASN A 1 178 ? -33.400 4.523 16.123 1.00 67.06 178 ASN A C 1
ATOM 1404 O O . ASN A 1 178 ? -33.238 5.744 16.109 1.00 67.06 178 ASN A O 1
ATOM 1408 N N . ASP A 1 179 ? -33.021 3.778 17.168 1.00 81.62 179 ASP A N 1
ATOM 1409 C CA . ASP A 1 179 ? -32.394 4.348 18.371 1.00 81.62 179 ASP A CA 1
ATOM 1410 C C . ASP A 1 179 ? -30.981 3.798 18.639 1.00 81.62 179 ASP A C 1
ATOM 1412 O O . ASP A 1 179 ? -30.700 3.029 19.568 1.00 81.62 179 ASP A O 1
ATOM 1416 N N . TYR A 1 180 ? -30.050 4.237 17.790 1.00 83.75 180 TYR A N 1
ATOM 1417 C CA . TYR A 1 180 ? -28.621 3.970 17.950 1.00 83.75 180 TYR A CA 1
ATOM 1418 C C . TYR A 1 180 ? -28.071 4.528 19.273 1.00 83.75 180 TYR A C 1
ATOM 1420 O O . TYR A 1 180 ? -27.223 3.899 19.905 1.00 83.75 180 TYR A O 1
ATOM 1428 N N . HIS A 1 181 ? -28.567 5.685 19.729 1.00 87.12 181 HIS A N 1
ATOM 1429 C CA . HIS A 1 181 ? -28.080 6.323 20.955 1.00 87.12 181 HIS A CA 1
ATOM 1430 C C . HIS A 1 181 ? -28.440 5.509 22.198 1.00 87.12 181 HIS A C 1
ATOM 1432 O O . HIS A 1 181 ? -27.581 5.341 23.065 1.00 87.12 181 HIS A O 1
ATOM 1438 N N . ALA A 1 182 ? -29.646 4.937 22.265 1.00 88.25 182 ALA A N 1
ATOM 1439 C CA . ALA A 1 182 ? -30.026 4.015 23.336 1.00 88.25 182 ALA A CA 1
ATOM 1440 C C . ALA A 1 182 ? -29.160 2.747 23.335 1.00 88.25 182 ALA A C 1
ATOM 1442 O O . ALA A 1 182 ? -28.695 2.313 24.391 1.00 88.25 182 ALA A O 1
ATOM 1443 N N . THR A 1 183 ? -28.882 2.193 22.152 1.00 89.06 183 THR A N 1
ATOM 1444 C CA . THR A 1 183 ? -28.007 1.017 22.001 1.00 89.06 183 THR A CA 1
ATOM 1445 C C . THR A 1 183 ? -26.588 1.318 22.496 1.00 89.06 183 THR A C 1
ATOM 1447 O O . THR A 1 183 ? -26.039 0.578 23.316 1.00 89.06 183 THR A O 1
ATOM 1450 N N . ASN A 1 184 ? -26.015 2.455 22.088 1.00 90.75 184 ASN A N 1
ATOM 1451 C CA . ASN A 1 184 ? -24.720 2.925 22.583 1.00 90.75 184 ASN A CA 1
ATOM 1452 C C . ASN A 1 184 ? -24.727 3.145 24.092 1.00 90.75 184 ASN A C 1
ATOM 1454 O O . ASN A 1 184 ? -23.782 2.764 24.778 1.00 90.75 184 ASN A O 1
ATOM 1458 N N . GLN A 1 185 ? -25.787 3.749 24.629 1.00 91.69 185 GLN A N 1
ATOM 1459 C CA . GLN A 1 185 ? -25.904 4.003 26.058 1.00 91.69 185 GLN A CA 1
ATOM 1460 C C . GLN A 1 185 ? -25.956 2.699 26.864 1.00 91.69 185 GLN A C 1
ATOM 1462 O O . GLN A 1 185 ? -25.327 2.616 27.920 1.00 91.69 185 GLN A O 1
ATOM 1467 N N . ALA A 1 186 ? -26.650 1.672 26.367 1.00 91.81 186 ALA A N 1
ATOM 1468 C CA . ALA A 1 186 ? -26.677 0.354 26.992 1.00 91.81 186 ALA A CA 1
ATOM 1469 C C . ALA A 1 186 ? -25.268 -0.257 27.072 1.00 91.81 186 ALA A C 1
ATOM 1471 O O . ALA A 1 186 ? -24.838 -0.656 28.157 1.00 91.81 186 ALA A O 1
ATOM 1472 N N . VAL A 1 187 ? -24.512 -0.238 25.968 1.00 94.25 187 VAL A N 1
ATOM 1473 C CA . VAL A 1 187 ? -23.122 -0.729 25.944 1.00 94.25 187 VAL A CA 1
ATOM 1474 C C . VAL A 1 187 ? -22.216 0.101 26.853 1.00 94.25 187 VAL A C 1
ATOM 1476 O O . VAL A 1 187 ? -21.481 -0.464 27.659 1.00 94.25 187 VAL A O 1
ATOM 1479 N N . ASN A 1 188 ? -22.314 1.430 26.806 1.00 94.75 188 ASN A N 1
ATOM 1480 C CA . ASN A 1 188 ? -21.559 2.338 27.673 1.00 94.75 188 ASN A CA 1
ATOM 1481 C C . ASN A 1 188 ? -21.799 2.047 29.161 1.00 94.75 188 ASN A C 1
ATOM 1483 O O . ASN A 1 188 ? -20.860 2.017 29.958 1.00 94.75 188 ASN A O 1
ATOM 1487 N N . ASN A 1 189 ? -23.049 1.782 29.547 1.00 95.25 189 ASN A N 1
ATOM 1488 C CA . ASN A 1 189 ? -23.392 1.403 30.915 1.00 95.25 189 ASN A CA 1
ATOM 1489 C C . ASN A 1 189 ? -22.774 0.055 31.306 1.00 95.25 189 ASN A C 1
ATOM 1491 O O . ASN A 1 189 ? -22.288 -0.089 32.428 1.00 95.25 189 ASN A O 1
ATOM 1495 N N . SER A 1 190 ? -22.757 -0.924 30.400 1.00 95.38 190 SER A N 1
ATOM 1496 C CA . SER A 1 190 ? -22.080 -2.203 30.632 1.00 95.38 190 SER A CA 1
ATOM 1497 C C . SER A 1 190 ? -20.564 -2.046 30.760 1.00 95.38 190 SER A C 1
ATOM 1499 O O . SER A 1 190 ? -19.985 -2.603 31.689 1.00 95.38 190 SER A O 1
ATOM 1501 N N . ILE A 1 191 ? -19.920 -1.229 29.920 1.00 94.25 191 ILE A N 1
ATOM 1502 C CA . ILE A 1 191 ? -18.482 -0.934 30.036 1.00 94.25 191 ILE A CA 1
ATOM 1503 C C . ILE A 1 191 ? -18.179 -0.263 31.381 1.00 94.25 191 ILE A C 1
ATOM 1505 O O . ILE A 1 191 ? -17.257 -0.678 32.078 1.00 94.25 191 ILE A O 1
ATOM 1509 N N . LYS A 1 192 ? -18.991 0.709 31.817 1.00 94.25 192 LYS A N 1
ATOM 1510 C CA . LYS A 1 192 ? -18.841 1.345 33.139 1.00 94.25 192 LYS A CA 1
ATOM 1511 C C . LYS A 1 192 ? -18.924 0.340 34.292 1.00 94.25 192 LYS A C 1
ATOM 1513 O O . LYS A 1 192 ? -18.130 0.437 35.224 1.00 94.25 192 LYS A O 1
ATOM 1518 N N . LYS A 1 193 ? -19.831 -0.644 34.216 1.00 95.62 193 LYS A N 1
ATOM 1519 C CA . LYS A 1 193 ? -19.922 -1.739 35.203 1.00 95.62 193 LYS A CA 1
ATOM 1520 C C . LYS A 1 193 ? -18.677 -2.631 35.198 1.00 95.62 193 LYS A C 1
ATOM 1522 O O . LYS A 1 193 ? -18.219 -3.042 36.259 1.00 95.62 193 LYS A O 1
ATOM 1527 N N . LEU A 1 194 ? -18.126 -2.935 34.022 1.00 94.06 194 LEU A N 1
ATOM 1528 C CA . LEU A 1 194 ? -16.881 -3.703 33.912 1.00 94.06 194 LEU A CA 1
ATOM 1529 C C . LEU A 1 194 ? -15.718 -2.949 34.565 1.00 94.06 194 LEU A C 1
ATOM 1531 O O . LEU A 1 194 ? -15.025 -3.506 35.414 1.00 94.06 194 LEU A O 1
ATOM 1535 N N . LEU A 1 195 ? -15.571 -1.663 34.235 1.00 90.44 195 LEU A N 1
ATOM 1536 C CA . LEU A 1 195 ? -14.535 -0.783 34.780 1.00 90.44 195 LEU A CA 1
ATOM 1537 C C . LEU A 1 195 ? -14.617 -0.641 36.303 1.00 90.44 195 LEU A C 1
ATOM 1539 O O . LEU A 1 195 ? -13.583 -0.636 36.968 1.00 90.44 195 LEU A O 1
ATOM 1543 N N . SER A 1 196 ? -15.825 -0.552 36.871 1.00 90.25 196 SER A N 1
ATOM 1544 C CA . SER A 1 196 ? -15.995 -0.470 38.327 1.00 90.25 196 SER A CA 1
ATOM 1545 C C . SER A 1 196 ? -15.639 -1.769 39.049 1.00 90.25 196 SER A C 1
ATOM 1547 O O . SER A 1 196 ? -15.266 -1.729 40.219 1.00 90.25 196 SER A O 1
ATOM 1549 N N . ASN A 1 197 ? -15.767 -2.913 38.372 1.00 89.81 197 ASN A N 1
ATOM 1550 C CA . ASN A 1 197 ? -15.567 -4.230 38.975 1.00 89.81 197 ASN A CA 1
ATOM 1551 C C . ASN A 1 197 ? -14.124 -4.723 38.851 1.00 89.81 197 ASN A C 1
ATOM 1553 O O . ASN A 1 197 ? -13.625 -5.384 39.760 1.00 89.81 197 ASN A O 1
ATOM 1557 N N . ASN A 1 198 ? -13.463 -4.442 37.726 1.00 90.56 198 ASN A N 1
ATOM 1558 C CA . ASN A 1 198 ? -12.110 -4.913 37.468 1.00 90.56 198 ASN A CA 1
ATOM 1559 C C . ASN A 1 198 ? -11.317 -3.887 36.629 1.00 90.56 198 ASN A C 1
ATOM 1561 O O . ASN A 1 198 ? -11.664 -3.641 35.470 1.00 90.56 198 ASN A O 1
ATOM 1565 N N . PRO A 1 199 ? -10.217 -3.321 37.164 1.00 88.38 199 PRO A N 1
ATOM 1566 C CA . PRO A 1 199 ? -9.418 -2.319 36.460 1.00 88.38 199 PRO A CA 1
ATOM 1567 C C . PRO A 1 199 ? -8.720 -2.852 35.199 1.00 88.38 199 PRO A C 1
ATOM 1569 O O . PRO A 1 199 ? -8.294 -2.049 34.369 1.00 88.38 199 PRO A O 1
ATOM 1572 N N . ASN A 1 200 ? -8.636 -4.171 34.993 1.00 89.94 200 ASN A N 1
ATOM 1573 C CA . ASN A 1 200 ? -8.092 -4.746 33.756 1.00 89.94 200 ASN A CA 1
ATOM 1574 C C . ASN A 1 200 ? -8.933 -4.378 32.517 1.00 89.94 200 ASN A C 1
ATOM 1576 O O . ASN A 1 200 ? -8.438 -4.407 31.390 1.00 89.94 200 ASN A O 1
ATOM 1580 N N . TYR A 1 201 ? -10.191 -3.958 32.706 1.00 91.69 201 TYR A N 1
ATOM 1581 C CA . TYR A 1 201 ? -11.039 -3.452 31.627 1.00 91.69 201 TYR A CA 1
ATOM 1582 C C . TYR A 1 201 ? -10.708 -2.016 31.186 1.00 91.69 201 TYR A C 1
ATOM 1584 O O . TYR A 1 201 ? -11.316 -1.538 30.233 1.00 91.69 201 TYR A O 1
ATOM 1592 N N . ASN A 1 202 ? -9.732 -1.324 31.792 1.00 89.25 202 ASN A N 1
ATOM 1593 C CA . ASN A 1 202 ? -9.366 0.068 31.457 1.00 89.25 202 ASN A CA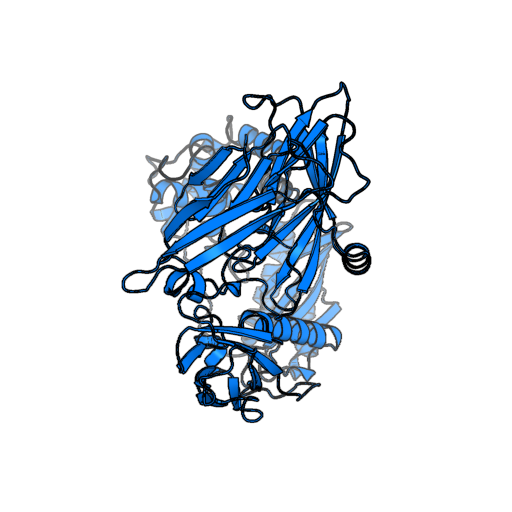 1
ATOM 1594 C C . ASN A 1 202 ? -8.985 0.307 29.984 1.00 89.25 202 ASN A C 1
ATOM 1596 O O . ASN A 1 202 ? -9.003 1.446 29.525 1.00 89.25 202 ASN A O 1
ATOM 1600 N N . PHE A 1 203 ? -8.668 -0.752 29.237 1.00 88.75 203 PHE A N 1
ATOM 1601 C CA . PHE A 1 203 ? -8.355 -0.692 27.805 1.00 88.75 203 PHE A CA 1
ATOM 1602 C C . PHE A 1 203 ? -9.315 -1.515 26.942 1.00 88.75 203 PHE A C 1
ATOM 1604 O O . PHE A 1 203 ? -9.005 -1.831 25.794 1.00 88.75 203 PHE A O 1
ATOM 1611 N N . THR A 1 204 ? -10.463 -1.902 27.500 1.00 91.38 204 THR A N 1
ATOM 1612 C CA . THR A 1 204 ? -11.477 -2.677 26.786 1.00 91.38 204 THR A CA 1
ATOM 1613 C C . THR A 1 204 ? -12.449 -1.750 26.076 1.00 91.38 204 THR A C 1
ATOM 1615 O O . THR A 1 204 ? -13.174 -1.003 26.727 1.00 91.38 204 THR A O 1
ATOM 1618 N N . ASN A 1 205 ? -12.484 -1.793 24.751 1.00 92.56 205 ASN A N 1
ATOM 1619 C CA . ASN A 1 205 ? -13.386 -0.974 23.946 1.00 92.56 205 ASN A CA 1
ATOM 1620 C C . ASN A 1 205 ? -14.365 -1.871 23.202 1.00 92.56 205 ASN A C 1
ATOM 1622 O O . ASN A 1 205 ? -14.001 -2.979 22.816 1.00 92.56 205 ASN A O 1
ATOM 1626 N N . CYS A 1 206 ? -15.578 -1.379 22.966 1.00 94.31 206 CYS A N 1
ATOM 1627 C CA . CYS A 1 206 ? -16.567 -2.081 22.159 1.00 94.31 206 CYS A CA 1
ATOM 1628 C C . CYS A 1 206 ? -16.966 -1.258 20.933 1.00 94.31 206 CYS A C 1
ATOM 1630 O O . CYS A 1 206 ? -16.967 -0.030 20.967 1.00 94.31 206 CYS A O 1
ATOM 1632 N N . THR A 1 207 ? -17.329 -1.941 19.854 1.00 92.25 207 THR A N 1
ATOM 1633 C CA . THR A 1 207 ? -17.870 -1.348 18.632 1.00 92.25 207 THR A CA 1
ATOM 1634 C C . THR A 1 207 ? -18.961 -2.236 18.046 1.00 92.25 207 THR A C 1
ATOM 1636 O O . THR A 1 207 ? -19.112 -3.404 18.419 1.00 92.25 207 THR A O 1
ATOM 1639 N N . PHE A 1 208 ? -19.712 -1.683 17.101 1.00 89.75 208 PHE A N 1
ATOM 1640 C CA . PHE A 1 208 ? -20.787 -2.383 16.418 1.00 89.75 208 PHE A CA 1
ATOM 1641 C C . PHE A 1 208 ? -20.382 -2.764 15.000 1.00 89.75 208 PHE A C 1
ATOM 1643 O O . PHE A 1 208 ? -19.747 -1.993 14.281 1.00 89.75 208 PHE A O 1
ATOM 1650 N N . GLY A 1 209 ? -20.800 -3.954 14.588 1.00 86.00 209 GLY A N 1
ATOM 1651 C CA . GLY A 1 209 ? -20.812 -4.359 13.193 1.00 86.00 209 GLY A CA 1
ATOM 1652 C C . GLY A 1 209 ? -22.136 -4.013 12.512 1.00 86.00 209 GLY A C 1
ATOM 1653 O O . GLY A 1 209 ? -22.891 -3.132 12.933 1.00 86.00 209 GLY A O 1
ATOM 1654 N N . GLU A 1 210 ? -22.417 -4.738 11.436 1.00 80.56 210 GLU A N 1
ATOM 1655 C CA . GLU A 1 210 ? -23.650 -4.596 10.664 1.00 80.56 210 GLU A CA 1
ATOM 1656 C C . GLU A 1 210 ? -24.900 -4.947 11.487 1.00 80.56 210 GLU A C 1
ATOM 1658 O O . GLU A 1 210 ? -24.871 -5.838 12.344 1.00 80.56 210 GLU A O 1
ATOM 1663 N N . THR A 1 211 ? -26.002 -4.253 11.188 1.00 82.38 211 THR A N 1
ATOM 1664 C CA . THR A 1 211 ? -27.340 -4.567 11.705 1.00 82.38 211 THR A CA 1
ATOM 1665 C C . THR A 1 211 ? -28.008 -5.599 10.800 1.00 82.38 211 THR A C 1
ATOM 1667 O O . THR A 1 211 ? -28.064 -5.421 9.584 1.00 82.38 211 THR A O 1
ATOM 1670 N N . GLN A 1 212 ? -28.562 -6.655 11.388 1.00 80.50 212 GLN A N 1
ATOM 1671 C CA . GLN A 1 212 ? -29.417 -7.637 10.723 1.00 80.50 212 GLN A CA 1
ATOM 1672 C C . GLN A 1 212 ? -30.643 -7.881 11.604 1.00 80.50 212 GLN A C 1
ATOM 1674 O O . GLN A 1 212 ? -30.494 -8.210 12.775 1.00 80.50 212 GLN A O 1
ATOM 1679 N N . ASN A 1 213 ? -31.854 -7.708 11.065 1.00 82.81 213 ASN A N 1
ATOM 1680 C CA . ASN A 1 213 ? -33.119 -7.936 11.785 1.00 82.81 213 ASN A CA 1
ATOM 1681 C C . ASN A 1 213 ? -33.173 -7.256 13.172 1.00 82.81 213 ASN A C 1
ATOM 1683 O O . ASN A 1 213 ? -33.389 -7.921 14.182 1.00 82.81 213 ASN A O 1
ATOM 1687 N N . ASN A 1 214 ? -32.930 -5.940 13.229 1.00 83.81 214 ASN A N 1
ATOM 1688 C CA . ASN A 1 214 ? -32.876 -5.145 14.472 1.00 83.81 214 ASN A CA 1
ATOM 1689 C C . ASN A 1 214 ? -31.841 -5.631 15.503 1.00 83.81 214 ASN A C 1
ATOM 1691 O O . ASN A 1 214 ? -31.925 -5.306 16.682 1.00 83.81 214 ASN A O 1
ATOM 1695 N N . THR A 1 215 ? -30.854 -6.414 15.071 1.00 87.00 215 THR A N 1
ATOM 1696 C CA . THR A 1 215 ? -29.765 -6.900 15.915 1.00 87.00 215 THR A CA 1
ATOM 1697 C C . THR A 1 215 ? -28.440 -6.435 15.333 1.00 87.00 215 THR A C 1
ATOM 1699 O O . THR A 1 215 ? -28.134 -6.716 14.173 1.00 87.00 215 THR A O 1
ATOM 1702 N N . ARG A 1 216 ? -27.629 -5.733 16.123 1.00 89.88 216 ARG A N 1
ATOM 1703 C CA . ARG A 1 216 ? -26.260 -5.368 15.746 1.00 89.88 216 ARG A CA 1
ATOM 1704 C C . ARG A 1 216 ? -25.287 -6.424 16.221 1.00 89.88 216 ARG A C 1
ATOM 1706 O O . ARG A 1 216 ? -25.360 -6.875 17.363 1.00 89.88 216 ARG A O 1
ATOM 1713 N N . LYS A 1 217 ? -24.317 -6.765 15.374 1.00 93.19 217 LYS A N 1
ATOM 1714 C CA . LYS A 1 217 ? -23.117 -7.470 15.841 1.00 93.19 217 LYS A CA 1
ATOM 1715 C C . LYS A 1 217 ? -22.375 -6.575 16.830 1.00 93.19 217 LYS A C 1
ATOM 1717 O O . LYS A 1 217 ? -22.193 -5.391 16.560 1.00 93.19 217 LYS A O 1
ATOM 1722 N N . LEU A 1 218 ? -21.942 -7.141 17.947 1.00 94.88 218 LEU A N 1
ATOM 1723 C CA . LEU A 1 218 ? -21.172 -6.450 18.973 1.00 94.88 218 LEU A CA 1
ATOM 1724 C C . LEU A 1 218 ? -19.788 -7.089 19.069 1.00 94.88 218 LEU A C 1
ATOM 1726 O O . LEU A 1 218 ? -19.660 -8.314 19.091 1.00 94.88 218 LEU A O 1
ATOM 1730 N N . TYR A 1 219 ? -18.766 -6.248 19.119 1.00 95.56 219 TYR A N 1
ATOM 1731 C CA . TYR A 1 219 ? -17.371 -6.643 19.232 1.00 95.56 219 TYR A CA 1
ATOM 1732 C C . TYR A 1 219 ? -16.734 -5.857 20.367 1.00 95.56 219 TYR A C 1
ATOM 1734 O O . TYR A 1 219 ? -16.799 -4.632 20.348 1.00 95.56 219 TYR A O 1
ATOM 1742 N N . CYS A 1 220 ? -16.123 -6.538 21.330 1.00 96.38 220 CYS A N 1
ATOM 1743 C CA . CYS A 1 220 ? -15.382 -5.907 22.418 1.00 96.38 220 CYS A CA 1
ATOM 1744 C C . CYS A 1 220 ? -13.959 -6.455 22.462 1.00 96.38 220 CYS A C 1
ATOM 1746 O O . CYS A 1 220 ? -13.784 -7.666 22.500 1.00 96.38 220 CYS A O 1
ATOM 1748 N N . GLU A 1 221 ? -12.950 -5.592 22.488 1.00 95.50 221 GLU A N 1
ATOM 1749 C CA . GLU A 1 221 ? -11.540 -5.988 22.477 1.00 95.50 221 GLU A CA 1
ATOM 1750 C C . GLU A 1 221 ? -10.740 -5.311 23.582 1.00 95.50 221 GLU A C 1
ATOM 1752 O O . GLU A 1 221 ? -11.015 -4.170 23.955 1.00 95.50 221 GLU A O 1
ATOM 1757 N N . GLY A 1 222 ? -9.694 -5.986 24.051 1.00 92.94 222 GLY A N 1
ATOM 1758 C CA . GLY A 1 222 ? -8.773 -5.457 25.048 1.00 92.94 222 GLY A CA 1
ATOM 1759 C C . GLY A 1 222 ? -7.401 -6.133 24.989 1.00 92.94 222 GLY A C 1
ATOM 1760 O O . GLY A 1 222 ? -7.219 -7.115 24.266 1.00 92.94 222 GLY A O 1
ATOM 1761 N N . PRO A 1 223 ? -6.403 -5.586 25.696 1.00 91.25 223 PRO A N 1
ATOM 1762 C CA . PRO A 1 223 ? -5.056 -6.143 25.736 1.00 91.25 223 PRO A CA 1
ATOM 1763 C C . PRO A 1 223 ? -4.976 -7.402 26.611 1.00 91.25 223 PRO A C 1
ATOM 1765 O O . PRO A 1 223 ? -5.681 -7.527 27.614 1.00 91.25 223 PRO A O 1
ATOM 1768 N N . LEU A 1 224 ? -4.057 -8.291 26.243 1.00 90.75 224 LEU A N 1
ATOM 1769 C CA . LEU A 1 224 ? -3.633 -9.462 27.006 1.00 90.75 224 LEU A CA 1
ATOM 1770 C C . LEU A 1 224 ? -2.135 -9.380 27.328 1.00 90.75 224 LEU A C 1
ATOM 1772 O O . LEU A 1 224 ? -1.338 -8.885 26.527 1.00 90.75 224 LEU A O 1
ATOM 1776 N N . THR A 1 225 ? -1.745 -9.941 28.466 1.00 86.94 225 THR A N 1
ATOM 1777 C CA . THR A 1 225 ? -0.375 -10.355 28.780 1.00 86.94 225 THR A CA 1
ATOM 1778 C C . THR A 1 225 ? -0.184 -11.834 28.507 1.00 86.94 225 THR A C 1
ATOM 1780 O O . THR A 1 225 ? -1.127 -12.616 28.583 1.00 86.94 225 THR A O 1
ATOM 1783 N N . ALA A 1 226 ? 1.065 -12.207 28.221 1.00 78.31 226 ALA A N 1
ATOM 1784 C CA . ALA A 1 226 ? 1.524 -13.593 28.137 1.00 78.31 226 ALA A CA 1
ATOM 1785 C C . ALA A 1 226 ? 0.827 -14.488 27.092 1.00 78.31 226 ALA A C 1
ATOM 1787 O O . ALA A 1 226 ? 1.110 -15.681 27.057 1.00 78.31 226 ALA A O 1
ATOM 1788 N N . ALA A 1 227 ? -0.006 -13.941 26.201 1.00 84.94 227 ALA A N 1
ATOM 1789 C CA . ALA A 1 227 ? -0.478 -14.697 25.049 1.00 84.94 227 ALA A CA 1
ATOM 1790 C C . ALA A 1 227 ? 0.622 -14.787 23.984 1.00 84.94 227 ALA A C 1
ATOM 1792 O O . ALA A 1 227 ? 1.361 -13.838 23.716 1.00 84.94 227 ALA A O 1
ATOM 1793 N N . SER A 1 228 ? 0.690 -15.938 23.345 1.00 83.81 228 SER A N 1
ATOM 1794 C CA . SER A 1 228 ? 1.645 -16.301 22.316 1.00 83.81 228 SER A CA 1
ATOM 1795 C C . SER A 1 228 ? 0.954 -16.460 20.966 1.00 83.81 228 SER A C 1
ATOM 1797 O O . SER A 1 228 ? -0.272 -16.513 20.859 1.00 83.81 228 SER A O 1
ATOM 1799 N N . PHE A 1 229 ? 1.757 -16.582 19.914 1.00 85.00 229 PHE A N 1
ATOM 1800 C CA . PHE A 1 229 ? 1.264 -16.942 18.591 1.00 85.00 229 PHE A CA 1
ATOM 1801 C C . PHE A 1 229 ? 0.457 -18.252 18.590 1.00 85.00 229 PHE A C 1
ATOM 1803 O O . PHE A 1 229 ? -0.521 -18.367 17.857 1.00 85.00 229 PHE A O 1
ATOM 1810 N N . ASN A 1 230 ? 0.813 -19.217 19.445 1.00 86.88 230 ASN A N 1
ATOM 1811 C CA . ASN A 1 230 ? 0.131 -20.512 19.506 1.00 86.88 230 ASN A CA 1
ATOM 1812 C C . ASN A 1 230 ? -1.269 -20.428 20.128 1.00 86.88 230 ASN A C 1
ATOM 1814 O O . ASN A 1 230 ? -2.064 -21.342 19.929 1.00 86.88 230 ASN A O 1
ATOM 1818 N N . ASP A 1 231 ? -1.577 -19.340 20.837 1.00 88.44 231 ASP A N 1
ATOM 1819 C CA . ASP A 1 231 ? -2.907 -19.101 21.405 1.00 88.44 231 ASP A CA 1
ATOM 1820 C C . ASP A 1 231 ? -3.889 -18.538 20.364 1.00 88.44 231 ASP A C 1
ATOM 1822 O O . ASP A 1 231 ? -5.097 -18.493 20.597 1.00 88.44 231 ASP A O 1
ATOM 1826 N N . LEU A 1 232 ? -3.391 -18.121 19.193 1.00 89.94 232 LEU A N 1
ATOM 1827 C CA . LEU A 1 232 ? -4.226 -17.773 18.046 1.00 89.94 232 LEU A CA 1
ATOM 1828 C C . LEU A 1 232 ? -4.823 -19.034 17.414 1.00 89.94 232 LEU A C 1
ATOM 1830 O O . LEU A 1 232 ? -4.177 -20.080 17.344 1.00 89.94 232 LEU A O 1
ATOM 1834 N N . SER A 1 233 ? -6.021 -18.910 16.840 1.00 90.38 233 SER A N 1
ATOM 1835 C CA . SER A 1 233 ? -6.580 -19.957 15.979 1.00 90.38 233 SER A CA 1
ATOM 1836 C C . SER A 1 233 ? -5.687 -20.211 14.756 1.00 90.38 233 SER A C 1
ATOM 1838 O O . SER A 1 233 ? -5.000 -19.308 14.276 1.00 90.38 233 SER A O 1
ATOM 1840 N N . SER A 1 234 ? -5.718 -21.425 14.195 1.00 89.19 234 SER A N 1
ATOM 1841 C CA . SER A 1 234 ? -4.877 -21.782 13.037 1.00 89.19 234 SER A CA 1
ATOM 1842 C C . SER A 1 234 ? -5.090 -20.865 11.823 1.00 89.19 234 SER A C 1
ATOM 1844 O O . SER A 1 234 ? -4.153 -20.592 11.077 1.00 89.19 234 SER A O 1
ATOM 1846 N N . GLU A 1 235 ? -6.308 -20.353 11.632 1.00 89.75 235 GLU A N 1
ATOM 1847 C CA . GLU A 1 235 ? -6.616 -19.377 10.581 1.00 89.75 235 GLU A CA 1
ATOM 1848 C C . GLU A 1 235 ? -5.909 -18.032 10.820 1.00 89.75 235 GLU A C 1
ATOM 1850 O O . GLU A 1 235 ? -5.290 -17.473 9.909 1.00 89.75 235 GLU A O 1
ATOM 1855 N N . ARG A 1 236 ? -5.936 -17.533 12.061 1.00 88.81 236 ARG A N 1
ATOM 1856 C CA . ARG A 1 236 ? -5.263 -16.285 12.444 1.00 88.81 236 ARG A CA 1
ATOM 1857 C C . ARG A 1 236 ? -3.746 -16.422 12.419 1.00 88.81 236 ARG A C 1
ATOM 1859 O O . ARG A 1 236 ? -3.079 -15.511 11.939 1.00 88.81 236 ARG A O 1
ATOM 1866 N N . GLN A 1 237 ? -3.212 -17.562 12.859 1.00 86.75 237 GLN A N 1
ATOM 1867 C CA . GLN A 1 237 ? -1.789 -17.889 12.724 1.00 86.75 237 GLN A CA 1
ATOM 1868 C C . GLN A 1 237 ? -1.348 -17.778 11.264 1.00 86.75 237 GLN A C 1
ATOM 1870 O O . GLN A 1 237 ? -0.370 -17.101 10.960 1.00 86.75 237 GLN A O 1
ATOM 1875 N N . LYS A 1 238 ? -2.125 -18.363 10.344 1.00 85.19 238 LYS A N 1
ATOM 1876 C CA . LYS A 1 238 ? -1.864 -18.249 8.910 1.00 85.19 238 LYS A CA 1
ATOM 1877 C C . LYS A 1 238 ? -1.915 -16.798 8.425 1.00 85.19 238 LYS A C 1
ATOM 1879 O O . LYS A 1 238 ? -1.023 -16.381 7.706 1.00 85.19 238 LYS A O 1
ATOM 1884 N N . THR A 1 239 ? -2.904 -16.010 8.849 1.00 85.44 239 THR A N 1
ATOM 1885 C CA . THR A 1 239 ? -2.995 -14.587 8.460 1.00 85.44 239 THR A CA 1
ATOM 1886 C C . THR A 1 239 ? -1.786 -13.777 8.931 1.00 85.44 239 THR A C 1
ATOM 1888 O O . THR A 1 239 ? -1.266 -12.951 8.183 1.00 85.44 239 THR A O 1
ATOM 1891 N N . VAL A 1 240 ? -1.317 -14.014 10.158 1.00 81.94 240 VAL A N 1
ATOM 1892 C CA . VAL A 1 240 ? -0.112 -13.364 10.692 1.00 81.94 240 VAL A CA 1
ATOM 1893 C C . VAL A 1 240 ? 1.128 -13.804 9.910 1.00 81.94 240 VAL A C 1
ATOM 1895 O O . VAL A 1 240 ? 1.901 -12.941 9.497 1.00 81.94 240 VAL A O 1
ATOM 1898 N N . ALA A 1 241 ? 1.277 -15.101 9.626 1.00 78.44 241 ALA A N 1
ATOM 1899 C CA . ALA A 1 241 ? 2.382 -15.629 8.826 1.00 78.44 241 ALA A CA 1
ATOM 1900 C C . ALA A 1 241 ? 2.395 -15.047 7.399 1.00 78.44 241 ALA A C 1
ATOM 1902 O O . ALA A 1 241 ? 3.425 -14.538 6.956 1.00 78.44 241 ALA A O 1
ATOM 1903 N N . ASP A 1 242 ? 1.245 -15.026 6.716 1.00 81.06 242 ASP A N 1
ATOM 1904 C CA . ASP A 1 242 ? 1.083 -14.441 5.379 1.00 81.06 242 ASP A CA 1
ATOM 1905 C C . ASP A 1 242 ? 1.427 -12.934 5.402 1.00 81.06 242 ASP A C 1
ATOM 1907 O O . ASP A 1 242 ? 2.154 -12.428 4.543 1.00 81.06 242 ASP A O 1
ATOM 1911 N N . SER A 1 243 ? 0.965 -12.201 6.423 1.00 81.81 243 SER A N 1
ATOM 1912 C CA . SER A 1 243 ? 1.287 -10.780 6.613 1.00 81.81 243 SER A CA 1
ATOM 1913 C C . SER A 1 243 ? 2.783 -10.549 6.856 1.00 81.81 243 SER A C 1
ATOM 1915 O O . SER A 1 243 ? 3.360 -9.602 6.313 1.00 81.81 243 SER A O 1
ATOM 1917 N N . ASN A 1 244 ? 3.433 -11.408 7.642 1.00 78.19 244 ASN A N 1
ATOM 1918 C CA . ASN A 1 244 ? 4.865 -11.327 7.919 1.00 78.19 244 ASN A CA 1
ATOM 1919 C C . ASN A 1 244 ? 5.703 -11.682 6.688 1.00 78.19 244 ASN A C 1
ATOM 1921 O O . ASN A 1 244 ? 6.702 -11.010 6.423 1.00 78.19 244 ASN A O 1
ATOM 1925 N N . GLU A 1 245 ? 5.272 -12.649 5.874 1.00 77.75 245 GLU A N 1
ATOM 1926 C CA . GLU A 1 245 ? 5.887 -12.931 4.575 1.00 77.75 245 GLU A CA 1
ATOM 1927 C C . GLU A 1 245 ? 5.786 -11.713 3.645 1.00 77.75 245 GLU A C 1
ATOM 1929 O O . GLU A 1 245 ? 6.793 -11.290 3.072 1.00 77.75 245 GLU A O 1
ATOM 1934 N N . ILE A 1 246 ? 4.609 -11.081 3.553 1.00 78.25 246 ILE A N 1
ATOM 1935 C CA . ILE A 1 246 ? 4.405 -9.849 2.774 1.00 78.25 246 ILE A CA 1
ATOM 1936 C C . ILE A 1 246 ? 5.290 -8.712 3.297 1.00 78.25 246 ILE A C 1
ATOM 1938 O O . ILE A 1 246 ? 5.886 -7.972 2.512 1.00 78.25 246 ILE A O 1
ATOM 1942 N N . GLN A 1 247 ? 5.402 -8.545 4.614 1.00 79.50 247 GLN A N 1
ATOM 1943 C CA . GLN A 1 247 ? 6.243 -7.508 5.202 1.00 79.50 247 GLN A CA 1
ATOM 1944 C C . GLN A 1 247 ? 7.726 -7.765 4.906 1.00 79.50 247 GLN A C 1
ATOM 1946 O O . GLN A 1 247 ? 8.419 -6.853 4.455 1.00 79.50 247 GLN A O 1
ATOM 1951 N N . LYS A 1 248 ? 8.194 -9.011 5.046 1.00 80.31 248 LYS A N 1
ATOM 1952 C CA . LYS A 1 248 ? 9.546 -9.445 4.666 1.00 80.31 248 LYS A CA 1
ATOM 1953 C C . LYS A 1 248 ? 9.814 -9.187 3.175 1.00 80.31 248 LYS A C 1
ATOM 1955 O O . LYS A 1 248 ? 10.861 -8.643 2.823 1.00 80.31 248 LYS A O 1
ATOM 1960 N N . LEU A 1 249 ? 8.842 -9.476 2.306 1.00 77.38 249 LEU A N 1
ATOM 1961 C CA . LEU A 1 249 ? 8.860 -9.161 0.871 1.00 77.38 249 LEU A CA 1
ATOM 1962 C C . LEU A 1 249 ? 8.954 -7.660 0.565 1.00 77.38 249 LEU A C 1
ATOM 1964 O O . LEU A 1 249 ? 9.534 -7.292 -0.451 1.00 77.38 249 LEU A O 1
ATOM 1968 N N . LYS A 1 250 ? 8.390 -6.795 1.414 1.00 80.62 250 LYS A N 1
ATOM 1969 C CA . LYS A 1 250 ? 8.462 -5.334 1.257 1.00 80.62 250 LYS A CA 1
ATOM 1970 C C . LYS A 1 250 ? 9.761 -4.747 1.812 1.00 80.62 250 LYS A C 1
ATOM 1972 O O . LYS A 1 250 ? 10.269 -3.767 1.266 1.00 80.62 250 LYS A O 1
ATOM 1977 N N . THR A 1 251 ? 10.303 -5.317 2.890 1.00 85.50 251 THR A N 1
ATOM 1978 C CA . THR A 1 251 ? 11.585 -4.896 3.478 1.00 85.50 251 THR A CA 1
ATOM 1979 C C . THR A 1 251 ? 12.746 -5.181 2.525 1.00 85.50 251 THR A C 1
ATOM 1981 O O . THR A 1 251 ? 13.584 -4.301 2.303 1.00 85.50 251 THR A O 1
ATOM 1984 N N . PHE A 1 252 ? 12.773 -6.368 1.914 1.00 85.50 252 PHE A N 1
ATOM 1985 C CA . PHE A 1 252 ? 13.822 -6.784 0.980 1.00 85.50 252 PHE A CA 1
ATOM 1986 C C . PHE A 1 252 ? 13.388 -6.601 -0.474 1.00 85.50 252 PHE A C 1
ATOM 1988 O O . PHE A 1 252 ? 12.288 -6.986 -0.852 1.00 85.50 252 PHE A O 1
ATOM 1995 N N . LYS A 1 253 ? 14.252 -6.028 -1.316 1.00 72.00 253 LYS A N 1
ATOM 1996 C CA . LYS A 1 253 ? 13.935 -5.705 -2.719 1.00 72.00 253 LYS A CA 1
ATOM 1997 C C . LYS A 1 253 ? 13.698 -6.993 -3.535 1.00 72.00 253 LYS A C 1
ATOM 1999 O O . LYS A 1 253 ? 14.639 -7.525 -4.107 1.00 72.00 253 LYS A O 1
ATOM 2004 N N . ASN A 1 254 ? 12.449 -7.468 -3.613 1.00 62.47 254 ASN A N 1
ATOM 2005 C CA . ASN A 1 254 ? 12.033 -8.710 -4.293 1.00 62.47 254 ASN A CA 1
ATOM 2006 C C . ASN A 1 254 ? 12.608 -9.995 -3.685 1.00 62.47 254 ASN A C 1
ATOM 2008 O O . ASN A 1 254 ? 13.207 -10.780 -4.406 1.00 62.47 254 ASN A O 1
ATOM 2012 N N . SER A 1 255 ? 12.383 -10.204 -2.383 1.00 64.38 255 SER A N 1
ATOM 2013 C CA . SER A 1 255 ? 12.942 -11.214 -1.447 1.00 64.38 255 SER A CA 1
ATOM 2014 C C . SER A 1 255 ? 13.526 -12.559 -1.927 1.00 64.38 255 SER A C 1
ATOM 2016 O O . SER A 1 255 ? 14.264 -13.166 -1.161 1.00 64.38 255 SER A O 1
ATOM 2018 N N . LYS A 1 256 ? 13.243 -13.061 -3.129 1.00 72.81 256 LYS A N 1
ATOM 2019 C CA . LYS A 1 256 ? 13.911 -14.242 -3.700 1.00 72.81 256 LYS A CA 1
ATOM 2020 C C . LYS A 1 256 ? 15.099 -13.879 -4.591 1.00 72.81 256 LYS A C 1
ATOM 2022 O O . LYS A 1 256 ? 16.060 -14.643 -4.635 1.00 72.81 256 LYS A O 1
ATOM 2027 N N . GLU A 1 257 ? 15.071 -12.724 -5.258 1.00 80.31 257 GLU A N 1
ATOM 2028 C CA . GLU A 1 257 ? 16.120 -12.287 -6.181 1.00 80.31 257 GLU A CA 1
ATOM 2029 C C . GLU A 1 257 ? 16.420 -10.787 -6.082 1.00 80.31 257 GLU A C 1
ATOM 2031 O O . GLU A 1 257 ? 15.544 -9.942 -6.254 1.00 80.31 257 GLU A O 1
ATOM 2036 N N . HIS A 1 258 ? 17.693 -10.458 -5.886 1.00 87.50 258 HIS A N 1
ATOM 2037 C CA . HIS A 1 258 ? 18.207 -9.097 -5.801 1.00 87.50 258 HIS A CA 1
ATOM 2038 C C . HIS A 1 258 ? 19.155 -8.836 -6.973 1.00 87.50 258 HIS A C 1
ATOM 2040 O O . HIS A 1 258 ? 20.088 -9.601 -7.214 1.00 87.50 258 HIS A O 1
ATOM 2046 N N . PHE A 1 259 ? 18.901 -7.766 -7.721 1.00 87.12 259 PHE A N 1
ATOM 2047 C CA . PHE A 1 259 ? 19.623 -7.449 -8.953 1.00 87.12 259 PHE A CA 1
ATOM 2048 C C . PHE A 1 259 ? 20.534 -6.249 -8.745 1.00 87.12 259 PHE A C 1
ATOM 2050 O O . PHE A 1 259 ? 20.062 -5.160 -8.413 1.00 87.12 259 PHE A O 1
ATOM 2057 N N . CYS A 1 260 ? 21.827 -6.442 -8.982 1.00 89.44 260 CYS A N 1
ATOM 2058 C CA . CYS A 1 260 ? 22.825 -5.395 -8.845 1.00 89.44 260 CYS A CA 1
ATOM 2059 C C . CYS A 1 260 ? 23.514 -5.116 -10.171 1.00 89.44 260 CYS A C 1
ATOM 2061 O O . CYS A 1 260 ? 23.838 -6.028 -10.928 1.00 89.44 260 CYS A O 1
ATOM 2063 N N . PHE A 1 261 ? 23.797 -3.844 -10.404 1.00 91.06 261 PHE A N 1
ATOM 2064 C CA . PHE A 1 261 ? 24.410 -3.346 -11.624 1.00 91.06 261 PHE A CA 1
ATOM 2065 C C . PHE A 1 261 ? 25.549 -2.419 -11.231 1.00 91.06 261 PHE A C 1
ATOM 2067 O O . PHE A 1 261 ? 25.377 -1.601 -10.323 1.00 91.06 261 PHE A O 1
ATOM 2074 N N . PHE A 1 262 ? 26.700 -2.555 -11.879 1.00 92.69 262 PHE A N 1
ATOM 2075 C CA . PHE A 1 262 ? 27.862 -1.724 -11.587 1.00 92.69 262 PHE A CA 1
ATOM 2076 C C . PHE A 1 262 ? 28.811 -1.637 -12.782 1.00 92.69 262 PHE A C 1
ATOM 2078 O O . PHE A 1 262 ? 28.830 -2.505 -13.660 1.00 92.69 262 PHE A O 1
ATOM 2085 N N . THR A 1 263 ? 29.599 -0.566 -12.796 1.00 91.56 263 THR A N 1
ATOM 2086 C CA . THR A 1 263 ? 30.791 -0.435 -13.630 1.00 91.56 263 THR A CA 1
ATOM 2087 C C . THR A 1 263 ? 32.023 -0.535 -12.720 1.00 91.56 263 THR A C 1
ATOM 2089 O O . THR A 1 263 ? 31.971 -0.154 -11.551 1.00 91.56 263 THR A O 1
ATOM 2092 N N . GLY A 1 264 ? 33.125 -1.090 -13.227 1.00 90.25 264 GLY A N 1
ATOM 2093 C CA . GLY A 1 264 ? 34.342 -1.329 -12.437 1.00 90.25 264 GLY A CA 1
ATOM 2094 C C . GLY A 1 264 ? 34.348 -2.678 -11.714 1.00 90.25 264 GLY A C 1
ATOM 2095 O O . GLY A 1 264 ? 33.687 -3.619 -12.154 1.00 90.25 264 GLY A O 1
ATOM 2096 N N . ASP A 1 265 ? 35.122 -2.768 -10.630 1.00 91.12 265 ASP A N 1
ATOM 2097 C CA . ASP A 1 265 ? 35.501 -4.064 -10.037 1.00 91.12 265 ASP A CA 1
ATOM 2098 C C . ASP A 1 265 ? 34.881 -4.303 -8.660 1.00 91.12 265 ASP A C 1
ATOM 2100 O O . ASP A 1 265 ? 34.822 -5.440 -8.201 1.00 91.12 265 ASP A O 1
ATOM 2104 N N . THR A 1 266 ? 34.339 -3.255 -8.035 1.00 92.12 266 THR A N 1
ATOM 2105 C CA . THR A 1 266 ? 33.683 -3.350 -6.730 1.00 92.12 266 THR A CA 1
ATOM 2106 C C . THR A 1 266 ? 32.264 -2.806 -6.801 1.00 92.12 266 THR A C 1
ATOM 2108 O O . THR A 1 266 ? 32.033 -1.661 -7.186 1.00 92.12 266 THR A O 1
ATOM 2111 N N . LEU A 1 267 ? 31.311 -3.618 -6.361 1.00 93.12 267 LEU A N 1
ATOM 2112 C CA . LEU A 1 267 ? 29.909 -3.265 -6.175 1.00 93.12 267 LEU A CA 1
ATOM 2113 C C . LEU A 1 267 ? 29.627 -3.087 -4.681 1.00 93.12 267 LEU A C 1
ATOM 2115 O O . LEU A 1 267 ? 29.992 -3.941 -3.877 1.00 93.12 267 LEU A O 1
ATOM 2119 N N . SER A 1 268 ? 28.900 -2.027 -4.322 1.00 93.31 268 SER A N 1
ATOM 2120 C CA . SER A 1 268 ? 28.322 -1.858 -2.986 1.00 93.31 268 SER A CA 1
ATOM 2121 C C . SER A 1 268 ? 26.833 -1.515 -3.071 1.00 93.31 268 SER A C 1
ATOM 2123 O O . SER A 1 268 ? 26.427 -0.554 -3.743 1.00 93.31 268 SER A O 1
ATOM 2125 N N . ASP A 1 269 ? 26.006 -2.312 -2.396 1.00 92.25 269 ASP A N 1
ATOM 2126 C CA . ASP A 1 269 ? 24.552 -2.151 -2.390 1.00 92.25 269 ASP A CA 1
ATOM 2127 C C . ASP A 1 269 ? 23.915 -2.645 -1.081 1.00 92.25 269 ASP A C 1
ATOM 2129 O O . ASP A 1 269 ? 24.557 -3.283 -0.255 1.00 92.25 269 ASP A O 1
ATOM 2133 N N . ALA A 1 270 ? 22.635 -2.338 -0.884 1.00 92.31 270 ALA A N 1
ATOM 2134 C CA . ALA A 1 270 ? 21.838 -2.798 0.247 1.00 92.31 270 ALA A CA 1
ATOM 2135 C C . ALA A 1 270 ? 20.753 -3.779 -0.215 1.00 92.31 270 ALA A C 1
ATOM 2137 O O . ALA A 1 270 ? 20.012 -3.486 -1.164 1.00 92.31 270 ALA A O 1
ATOM 2138 N N . LEU A 1 271 ? 20.615 -4.899 0.505 1.00 91.00 271 LEU A N 1
ATOM 2139 C CA . LEU A 1 271 ? 19.598 -5.938 0.256 1.00 91.00 271 LEU A CA 1
ATOM 2140 C C . LEU A 1 271 ? 18.163 -5.462 0.530 1.00 91.00 271 LEU A C 1
ATOM 2142 O O . LEU A 1 271 ? 17.187 -6.050 0.065 1.00 91.00 271 LEU A O 1
ATOM 2146 N N . PHE A 1 272 ? 18.029 -4.388 1.301 1.00 90.50 272 PHE A N 1
ATOM 2147 C CA . PHE A 1 272 ? 16.759 -3.826 1.739 1.00 90.50 272 PHE A CA 1
ATOM 2148 C C . PHE A 1 272 ? 16.469 -2.487 1.058 1.00 90.50 272 PHE A C 1
ATOM 2150 O O . PHE A 1 272 ? 17.342 -1.826 0.485 1.00 90.50 272 PHE A O 1
ATOM 2157 N N . ASN A 1 273 ? 15.207 -2.072 1.115 1.00 83.56 273 ASN A N 1
ATOM 2158 C CA . ASN A 1 273 ? 14.806 -0.725 0.732 1.00 83.56 273 ASN A CA 1
ATOM 2159 C C . ASN A 1 273 ? 15.256 0.275 1.811 1.00 83.56 273 ASN A C 1
ATOM 2161 O O . ASN A 1 273 ? 14.936 0.098 2.982 1.00 83.56 273 ASN A O 1
ATOM 2165 N N . ASN A 1 274 ? 15.952 1.353 1.432 1.00 82.50 274 ASN A N 1
ATOM 2166 C CA . ASN A 1 274 ? 16.467 2.355 2.377 1.00 82.50 274 ASN A CA 1
ATOM 2167 C C . ASN A 1 274 ? 15.382 2.960 3.284 1.00 82.50 274 ASN A C 1
ATOM 2169 O O . ASN A 1 274 ? 15.662 3.253 4.445 1.00 82.50 274 ASN A O 1
ATOM 2173 N N . SER A 1 275 ? 14.145 3.093 2.792 1.00 84.50 275 SER A N 1
ATOM 2174 C CA . SER A 1 275 ? 12.996 3.552 3.595 1.00 84.50 275 SER A CA 1
ATOM 2175 C C . SER A 1 275 ? 12.630 2.601 4.746 1.00 84.50 275 SER A C 1
ATOM 2177 O O . SER A 1 275 ? 11.963 3.005 5.691 1.00 84.50 275 SER A O 1
ATOM 2179 N N . ARG A 1 276 ? 13.107 1.354 4.695 1.00 86.88 276 ARG A N 1
ATOM 2180 C CA . ARG A 1 276 ? 12.834 0.263 5.642 1.00 86.88 276 ARG A CA 1
ATOM 2181 C C . ARG A 1 276 ? 14.087 -0.210 6.378 1.00 86.88 276 ARG A C 1
ATOM 2183 O O . ARG A 1 276 ? 14.160 -1.334 6.868 1.00 86.88 276 ARG A O 1
ATOM 2190 N N . ARG A 1 277 ? 15.094 0.660 6.490 1.00 88.06 277 ARG A N 1
ATOM 2191 C CA . ARG A 1 277 ? 16.373 0.350 7.149 1.00 88.06 277 ARG A CA 1
ATOM 2192 C C . ARG A 1 277 ? 16.211 -0.130 8.594 1.00 88.06 277 ARG A C 1
ATOM 2194 O O . ARG A 1 277 ? 16.942 -1.021 9.005 1.00 88.06 277 ARG A O 1
ATOM 2201 N N . GLN A 1 278 ? 15.291 0.459 9.361 1.00 86.44 278 GLN A N 1
ATOM 2202 C CA . GLN A 1 278 ? 15.064 0.063 10.758 1.00 86.44 278 GLN A CA 1
ATOM 2203 C C . GLN A 1 278 ? 14.523 -1.369 10.856 1.00 86.44 278 GLN A C 1
ATOM 2205 O O . GLN A 1 278 ? 15.025 -2.155 11.650 1.00 86.44 278 GLN A O 1
ATOM 2210 N N . GLU A 1 279 ? 13.577 -1.739 9.989 1.00 85.75 279 GLU A N 1
ATOM 2211 C CA . GLU A 1 279 ? 13.031 -3.101 9.912 1.00 85.75 279 GLU A CA 1
ATOM 2212 C C . GLU A 1 279 ? 14.132 -4.117 9.565 1.00 85.75 279 GLU A C 1
ATOM 2214 O O . GLU A 1 279 ? 14.252 -5.163 10.200 1.00 85.75 279 GLU A O 1
ATOM 2219 N N . ALA A 1 280 ? 15.000 -3.778 8.604 1.00 87.31 280 ALA A N 1
ATOM 2220 C CA . ALA A 1 280 ? 16.110 -4.626 8.168 1.00 87.31 280 ALA A CA 1
ATOM 2221 C C . ALA A 1 280 ? 17.141 -4.913 9.283 1.00 87.31 280 ALA A C 1
ATOM 2223 O O . ALA A 1 280 ? 17.835 -5.930 9.245 1.00 87.31 280 ALA A O 1
ATOM 2224 N N . GLN A 1 281 ? 17.236 -4.072 10.319 1.00 87.69 281 GLN A N 1
ATOM 2225 C CA . GLN A 1 281 ? 18.123 -4.329 11.461 1.00 87.69 281 GLN A CA 1
ATOM 2226 C C . GLN A 1 281 ? 17.660 -5.511 12.325 1.00 87.69 281 GLN A C 1
ATOM 2228 O O . GLN A 1 281 ? 18.479 -6.059 13.067 1.00 87.69 281 GLN A O 1
ATOM 2233 N N . GLY A 1 282 ? 16.398 -5.939 12.212 1.00 84.56 282 GLY A N 1
ATOM 2234 C CA . GLY A 1 282 ? 15.841 -7.102 12.914 1.00 84.56 282 GLY A CA 1
ATOM 2235 C C . GLY A 1 282 ? 16.309 -8.463 12.383 1.00 84.56 282 GLY A C 1
ATOM 2236 O O . GLY A 1 282 ? 15.931 -9.497 12.933 1.00 84.56 282 GLY A O 1
ATOM 2237 N N . TYR A 1 283 ? 17.149 -8.481 11.344 1.00 87.94 283 TYR A N 1
ATOM 2238 C CA . TYR A 1 283 ? 17.588 -9.700 10.669 1.00 87.94 283 TYR A CA 1
ATOM 2239 C C . TYR A 1 283 ? 19.095 -9.938 10.801 1.00 87.94 283 TYR A C 1
ATOM 2241 O O . TYR A 1 283 ? 19.893 -9.010 10.955 1.00 87.94 283 TYR A O 1
ATOM 2249 N N . ASN A 1 284 ? 19.474 -11.211 10.744 1.00 90.75 284 ASN A N 1
ATOM 2250 C CA . ASN A 1 284 ? 20.834 -11.696 10.581 1.00 90.75 284 ASN A CA 1
ATOM 2251 C C . ASN A 1 284 ? 21.088 -12.008 9.107 1.00 90.75 284 ASN A C 1
ATOM 2253 O O . ASN A 1 284 ? 20.224 -12.539 8.411 1.00 90.75 284 ASN A O 1
ATOM 2257 N N . TYR A 1 285 ? 22.305 -11.715 8.665 1.00 93.00 285 TYR A N 1
ATOM 2258 C CA . TYR A 1 285 ? 22.736 -11.890 7.287 1.00 93.00 285 TYR A CA 1
ATOM 2259 C C . TYR A 1 285 ? 23.940 -12.811 7.271 1.00 93.00 285 TYR A C 1
ATOM 2261 O O . TYR A 1 285 ? 24.928 -12.559 7.962 1.00 93.00 285 TYR A O 1
ATOM 2269 N N . THR A 1 286 ? 23.862 -13.875 6.485 1.00 92.38 286 THR A N 1
ATOM 2270 C CA . THR A 1 286 ? 24.968 -14.817 6.324 1.00 92.38 286 THR A CA 1
ATOM 2271 C C . THR A 1 286 ? 25.215 -15.049 4.847 1.00 92.38 286 THR A C 1
ATOM 2273 O O . THR A 1 286 ? 24.288 -15.339 4.088 1.00 92.38 286 THR A O 1
ATOM 2276 N N . ASN A 1 287 ? 26.467 -14.881 4.423 1.00 91.44 287 ASN A N 1
ATOM 2277 C CA . ASN A 1 287 ? 26.842 -15.236 3.064 1.00 91.44 287 ASN A CA 1
ATOM 2278 C C . ASN A 1 287 ? 26.707 -16.758 2.892 1.00 91.44 287 ASN A C 1
ATOM 2280 O O . ASN A 1 287 ? 27.171 -17.519 3.741 1.00 91.44 287 ASN A O 1
ATOM 2284 N N . ASN A 1 288 ? 26.069 -17.197 1.811 1.00 86.44 288 ASN A N 1
ATOM 2285 C CA . ASN A 1 288 ? 25.846 -18.605 1.505 1.00 86.44 288 ASN A CA 1
ATOM 2286 C C . ASN A 1 288 ? 26.729 -19.030 0.319 1.00 86.44 288 ASN A C 1
ATOM 2288 O O . ASN A 1 288 ? 26.226 -19.381 -0.750 1.00 86.44 288 ASN A O 1
ATOM 2292 N N . GLY A 1 289 ? 28.046 -18.953 0.534 1.00 79.44 289 GLY A N 1
ATOM 2293 C CA . GLY A 1 289 ? 29.093 -19.273 -0.441 1.00 79.44 289 GLY A CA 1
ATOM 2294 C C . GLY A 1 289 ? 29.615 -18.064 -1.224 1.00 79.44 289 GLY A C 1
ATOM 2295 O O . GLY A 1 289 ? 28.949 -17.036 -1.336 1.00 79.44 289 GLY A O 1
ATOM 2296 N N . ASP A 1 290 ? 30.827 -18.182 -1.765 1.00 75.25 290 ASP A N 1
ATOM 2297 C CA . ASP A 1 290 ? 31.366 -17.170 -2.675 1.00 75.25 290 ASP A CA 1
ATOM 2298 C C . ASP A 1 290 ? 30.630 -17.192 -4.016 1.00 75.25 290 ASP A C 1
ATOM 2300 O O . ASP A 1 290 ? 30.064 -18.206 -4.438 1.00 75.25 290 ASP A O 1
ATOM 2304 N N . ALA A 1 291 ? 30.617 -16.040 -4.680 1.00 77.56 291 ALA A N 1
ATOM 2305 C CA . ALA A 1 291 ? 30.002 -15.927 -5.986 1.00 77.56 291 ALA A CA 1
ATOM 2306 C C . ALA A 1 291 ? 30.899 -16.588 -7.045 1.00 77.56 291 ALA A C 1
ATOM 2308 O O . ALA A 1 291 ? 32.112 -16.685 -6.880 1.00 77.56 291 ALA A O 1
ATOM 2309 N N . THR A 1 292 ? 30.318 -17.014 -8.166 1.00 78.12 292 THR A N 1
ATOM 2310 C CA . THR A 1 292 ? 31.020 -17.837 -9.172 1.00 78.12 292 THR A CA 1
ATOM 2311 C C . THR A 1 292 ? 32.297 -17.219 -9.764 1.00 78.12 292 THR A C 1
ATOM 2313 O O . THR A 1 292 ? 33.104 -17.960 -10.314 1.00 78.12 292 THR A O 1
ATOM 2316 N N . ALA A 1 293 ? 32.489 -15.898 -9.668 1.00 82.56 293 ALA A N 1
ATOM 2317 C CA . ALA A 1 293 ? 33.652 -15.180 -10.206 1.00 82.56 293 ALA A CA 1
ATOM 2318 C C . ALA A 1 293 ? 34.113 -13.995 -9.322 1.00 82.56 293 ALA A C 1
ATOM 2320 O O . ALA A 1 293 ? 34.617 -12.988 -9.821 1.00 82.56 293 ALA A O 1
ATOM 2321 N N . GLY A 1 294 ? 33.922 -14.075 -8.001 1.00 86.44 294 GLY A N 1
ATOM 2322 C CA . GLY A 1 294 ? 34.407 -13.030 -7.099 1.00 86.44 294 GLY A CA 1
ATOM 2323 C C . GLY A 1 294 ? 34.045 -13.243 -5.637 1.00 86.44 294 GLY A C 1
ATOM 2324 O O . GLY A 1 294 ? 33.398 -14.223 -5.268 1.00 86.44 294 GLY A O 1
ATOM 2325 N N . GLN A 1 295 ? 34.448 -12.293 -4.801 1.00 92.25 295 GLN A N 1
ATOM 2326 C CA . GLN A 1 295 ? 34.245 -12.356 -3.358 1.00 92.25 295 GLN A CA 1
ATOM 2327 C C . GLN A 1 295 ? 33.000 -11.567 -2.954 1.00 92.25 295 GLN A C 1
ATOM 2329 O O . GLN A 1 295 ? 32.895 -10.377 -3.251 1.00 92.25 295 GLN A O 1
ATOM 2334 N N . LEU A 1 296 ? 32.075 -12.215 -2.243 1.00 93.94 296 LEU A N 1
ATOM 2335 C CA . LEU A 1 296 ? 30.864 -11.590 -1.712 1.00 93.94 296 LEU A CA 1
ATOM 2336 C C . LEU A 1 296 ? 30.958 -11.461 -0.189 1.00 93.94 296 LEU A C 1
ATOM 2338 O O . LEU A 1 296 ? 31.168 -12.438 0.527 1.00 93.94 296 LEU A O 1
ATOM 2342 N N . ILE A 1 297 ? 30.752 -10.251 0.319 1.00 94.06 297 ILE A N 1
ATOM 2343 C CA . ILE A 1 297 ? 30.709 -9.952 1.750 1.00 94.06 297 ILE A CA 1
ATOM 2344 C C . ILE A 1 297 ? 29.358 -9.318 2.061 1.00 94.06 297 ILE A C 1
ATOM 2346 O O . ILE A 1 297 ? 28.908 -8.430 1.343 1.00 94.06 297 ILE A O 1
ATOM 2350 N N . VAL A 1 298 ? 28.727 -9.745 3.154 1.00 94.81 298 VAL A N 1
ATOM 2351 C CA . VAL A 1 298 ? 27.530 -9.103 3.705 1.00 94.81 298 VAL A CA 1
ATOM 2352 C C . VAL A 1 298 ? 27.789 -8.708 5.152 1.00 94.81 298 VAL A C 1
ATOM 2354 O O . VAL A 1 298 ? 28.323 -9.499 5.931 1.00 94.81 298 VAL A O 1
ATOM 2357 N N . ASN A 1 299 ? 27.450 -7.474 5.516 1.00 93.50 299 ASN A N 1
ATOM 2358 C CA . ASN A 1 299 ? 27.628 -6.989 6.882 1.00 93.50 299 ASN A CA 1
ATOM 2359 C C . ASN A 1 299 ? 26.345 -7.128 7.722 1.00 93.50 299 ASN A C 1
ATOM 2361 O O . ASN A 1 299 ? 25.268 -7.464 7.229 1.00 93.50 299 ASN A O 1
ATOM 2365 N N . LYS A 1 300 ? 26.448 -6.812 9.019 1.00 90.62 300 LYS A N 1
ATOM 2366 C CA . LYS A 1 300 ? 25.332 -6.891 9.980 1.00 90.62 300 LYS A CA 1
ATOM 2367 C C . LYS A 1 300 ? 24.132 -5.991 9.657 1.00 90.62 300 LYS A C 1
ATOM 2369 O O . LYS A 1 300 ? 23.077 -6.167 10.257 1.00 90.62 300 LYS A O 1
ATOM 2374 N N . ASN A 1 301 ? 24.311 -5.008 8.777 1.00 89.88 301 ASN A N 1
ATOM 2375 C CA . ASN A 1 301 ? 23.251 -4.107 8.348 1.00 89.88 301 ASN A CA 1
ATOM 2376 C C . ASN A 1 301 ? 22.553 -4.608 7.080 1.00 89.88 301 ASN A C 1
ATOM 2378 O O . ASN A 1 301 ? 21.593 -3.970 6.680 1.00 89.88 301 ASN A O 1
ATOM 2382 N N . GLY A 1 302 ? 23.015 -5.694 6.449 1.00 91.50 302 GLY A N 1
ATOM 2383 C CA . GLY A 1 302 ? 22.495 -6.161 5.162 1.00 91.50 302 GLY A CA 1
ATOM 2384 C C . GLY A 1 302 ? 23.051 -5.394 3.958 1.00 91.50 302 GLY A C 1
ATOM 2385 O O . GLY A 1 302 ? 22.456 -5.430 2.880 1.00 91.50 302 GLY A O 1
ATOM 2386 N N . GLU A 1 303 ? 24.163 -4.674 4.132 1.00 93.44 303 GLU A N 1
ATOM 2387 C CA . GLU A 1 303 ? 24.925 -4.118 3.012 1.00 93.44 303 GLU A CA 1
ATOM 2388 C C . GLU A 1 303 ? 25.829 -5.210 2.448 1.00 93.44 303 GLU A C 1
ATOM 2390 O O . GLU A 1 303 ? 26.516 -5.914 3.196 1.00 93.44 303 GLU A O 1
ATOM 2395 N N . ILE A 1 304 ? 25.808 -5.339 1.127 1.00 94.00 304 ILE A N 1
ATOM 2396 C CA . ILE A 1 304 ? 26.653 -6.246 0.371 1.00 94.00 304 ILE A CA 1
ATOM 2397 C C . ILE A 1 304 ? 27.783 -5.475 -0.299 1.00 94.00 304 ILE A C 1
ATOM 2399 O O . ILE A 1 304 ? 27.581 -4.394 -0.859 1.00 94.00 304 ILE A O 1
ATOM 2403 N N . THR A 1 305 ? 28.961 -6.083 -0.275 1.00 95.06 305 THR A N 1
ATOM 2404 C CA . THR A 1 305 ? 30.106 -5.693 -1.087 1.00 95.06 305 THR A CA 1
ATOM 2405 C C . THR A 1 305 ? 30.509 -6.895 -1.916 1.00 95.06 305 THR A C 1
ATOM 2407 O O . THR A 1 305 ? 30.753 -7.970 -1.369 1.00 95.06 305 THR A O 1
ATOM 2410 N N . PHE A 1 306 ? 30.571 -6.717 -3.228 1.00 94.75 306 PHE A N 1
ATOM 2411 C CA . PHE A 1 306 ? 31.087 -7.723 -4.143 1.00 94.75 306 PHE A CA 1
ATOM 2412 C C . PHE A 1 306 ? 32.335 -7.186 -4.831 1.00 94.75 306 PHE A C 1
ATOM 2414 O O . PHE A 1 306 ? 32.288 -6.103 -5.413 1.00 94.75 306 PHE A O 1
ATOM 2421 N N . THR A 1 307 ? 33.421 -7.950 -4.773 1.00 93.56 307 THR A N 1
ATOM 2422 C CA . THR A 1 307 ? 34.671 -7.650 -5.473 1.00 93.56 307 THR A CA 1
ATOM 2423 C C . THR A 1 307 ? 34.864 -8.678 -6.574 1.00 93.56 307 THR A C 1
ATOM 2425 O O . THR A 1 307 ? 35.014 -9.873 -6.307 1.00 93.56 307 THR A O 1
ATOM 2428 N N . ASN A 1 308 ? 34.856 -8.206 -7.812 1.00 89.31 308 ASN A N 1
ATOM 2429 C CA . ASN A 1 308 ? 35.140 -9.009 -8.983 1.00 89.31 308 ASN A CA 1
ATOM 2430 C C . ASN A 1 308 ? 36.613 -9.426 -8.991 1.00 89.31 308 ASN A C 1
ATOM 2432 O O . ASN A 1 308 ? 37.492 -8.590 -8.801 1.00 89.31 308 ASN A O 1
ATOM 2436 N N . THR A 1 309 ? 36.885 -10.706 -9.231 1.00 85.94 309 THR A N 1
ATOM 2437 C CA . THR A 1 309 ? 38.263 -11.220 -9.313 1.00 85.94 309 THR A CA 1
ATOM 2438 C C . THR A 1 309 ? 38.669 -11.619 -10.732 1.00 85.94 309 THR A C 1
ATOM 2440 O O . THR A 1 309 ? 39.831 -11.943 -10.956 1.00 85.94 309 THR A O 1
ATOM 2443 N N . ASP A 1 310 ? 37.732 -11.602 -11.685 1.00 82.06 310 ASP A N 1
ATOM 2444 C CA . ASP A 1 310 ? 37.983 -11.843 -13.108 1.00 82.06 310 ASP A CA 1
ATOM 2445 C C . ASP A 1 310 ? 37.595 -10.609 -13.928 1.00 82.06 310 ASP A C 1
ATOM 2447 O O . ASP A 1 310 ? 36.441 -10.424 -14.312 1.00 82.06 310 ASP A O 1
ATOM 2451 N N . ASP A 1 311 ? 38.562 -9.738 -14.209 1.00 74.00 311 ASP A N 1
ATOM 2452 C CA . ASP A 1 311 ? 38.314 -8.500 -14.960 1.00 74.00 311 ASP A CA 1
ATOM 2453 C C . ASP A 1 311 ? 38.051 -8.696 -16.452 1.00 74.00 311 ASP A C 1
ATOM 2455 O O . ASP A 1 311 ? 37.738 -7.731 -17.157 1.00 74.00 311 ASP A O 1
ATOM 2459 N N . THR A 1 312 ? 38.138 -9.932 -16.943 1.00 80.19 312 THR A N 1
ATOM 2460 C CA . THR A 1 312 ? 37.910 -10.237 -18.355 1.00 80.19 312 THR A CA 1
ATOM 2461 C C . THR A 1 312 ? 36.475 -10.661 -18.647 1.00 80.19 312 THR A C 1
ATOM 2463 O O . THR A 1 312 ? 35.993 -10.426 -19.760 1.00 80.19 312 THR A O 1
ATOM 2466 N N . SER A 1 313 ? 35.770 -11.215 -17.656 1.00 84.50 313 SER A N 1
ATOM 2467 C CA . SER A 1 313 ? 34.385 -11.650 -17.812 1.00 84.50 313 SER A CA 1
ATOM 2468 C C . SER A 1 313 ? 33.378 -10.536 -17.513 1.00 84.50 313 SER A C 1
ATOM 2470 O O . SER A 1 313 ? 33.497 -9.767 -16.560 1.00 84.50 313 SER A O 1
ATOM 2472 N N . TYR A 1 314 ? 32.346 -10.473 -18.353 1.00 86.75 314 TYR A N 1
ATOM 2473 C CA . TYR A 1 314 ? 31.172 -9.614 -18.182 1.00 86.75 314 TYR A CA 1
ATOM 2474 C C . TYR A 1 314 ? 29.895 -10.447 -18.018 1.00 86.75 314 TYR A C 1
ATOM 2476 O O . TYR A 1 314 ? 28.783 -9.918 -18.141 1.00 86.75 314 TYR A O 1
ATOM 2484 N N . ASP A 1 315 ? 30.049 -11.748 -17.769 1.00 85.44 315 ASP A N 1
ATOM 2485 C CA . ASP A 1 315 ? 28.934 -12.652 -17.539 1.00 85.44 315 ASP A CA 1
ATOM 2486 C C . ASP A 1 315 ? 28.259 -12.346 -16.191 1.00 85.44 315 ASP A C 1
ATOM 2488 O O . ASP A 1 315 ? 28.918 -11.893 -15.248 1.00 85.44 315 ASP A O 1
ATOM 2492 N N . PRO A 1 316 ? 26.940 -12.574 -16.064 1.00 84.94 316 PRO A N 1
ATOM 2493 C CA . PRO A 1 316 ? 26.246 -12.382 -14.800 1.00 84.94 316 PRO A CA 1
ATOM 2494 C C . PRO A 1 316 ? 26.823 -13.285 -13.709 1.00 84.94 316 PRO A C 1
ATOM 2496 O O . PRO A 1 316 ? 26.922 -14.503 -13.871 1.00 84.94 316 PRO A O 1
ATOM 2499 N N . VAL A 1 317 ? 27.134 -12.693 -12.562 1.00 88.25 317 VAL A N 1
ATOM 2500 C CA . VAL A 1 317 ? 27.632 -13.413 -11.394 1.00 88.25 317 VAL A CA 1
ATOM 2501 C C . VAL A 1 317 ? 26.474 -13.676 -10.442 1.00 88.25 317 VAL A C 1
ATOM 2503 O O . VAL A 1 317 ? 25.702 -12.770 -10.117 1.00 88.25 317 VAL A O 1
ATOM 2506 N N . LYS A 1 318 ? 26.357 -14.918 -9.966 1.00 89.88 318 LYS A N 1
ATOM 2507 C CA . LYS A 1 318 ? 25.349 -15.297 -8.973 1.00 89.88 318 LYS A CA 1
ATOM 2508 C C . LYS A 1 318 ? 25.981 -15.489 -7.604 1.00 89.88 318 LYS A C 1
ATOM 2510 O O . LYS A 1 318 ? 26.985 -16.182 -7.476 1.00 89.88 318 LYS A O 1
ATOM 2515 N N . GLY A 1 319 ? 25.362 -14.896 -6.594 1.00 91.75 319 GLY A N 1
ATOM 2516 C CA . GLY A 1 319 ? 25.662 -15.122 -5.183 1.00 91.75 319 GLY A CA 1
ATOM 2517 C C . GLY A 1 319 ? 24.381 -15.404 -4.409 1.00 91.75 319 GLY A C 1
ATOM 2518 O O . GLY A 1 319 ? 23.284 -15.366 -4.970 1.00 91.75 319 GLY A O 1
ATOM 2519 N N . SER A 1 320 ? 24.484 -15.679 -3.113 1.00 92.81 320 SER A N 1
ATOM 2520 C CA . SER A 1 320 ? 23.287 -15.719 -2.277 1.00 92.81 320 SER A CA 1
ATOM 2521 C C . SER A 1 320 ? 23.566 -15.358 -0.833 1.00 92.81 320 SER A C 1
ATOM 2523 O O . SER A 1 320 ? 24.610 -15.699 -0.287 1.00 92.81 320 SER A O 1
ATOM 2525 N N . VAL A 1 321 ? 22.598 -14.693 -0.215 1.00 92.62 321 VAL A N 1
ATOM 2526 C CA . VAL A 1 321 ? 22.622 -14.336 1.200 1.00 92.62 321 VAL A CA 1
ATOM 2527 C C . VAL A 1 321 ? 21.440 -15.009 1.871 1.00 92.62 321 VAL A C 1
ATOM 2529 O O . VAL A 1 321 ? 20.299 -14.870 1.431 1.00 92.62 321 VAL A O 1
ATOM 2532 N N . ASN A 1 322 ? 21.718 -15.740 2.942 1.00 91.50 322 ASN A N 1
ATOM 2533 C CA . ASN A 1 322 ? 20.693 -16.277 3.818 1.00 91.50 322 ASN A CA 1
ATOM 2534 C C . ASN A 1 322 ? 20.337 -15.211 4.855 1.00 91.50 322 ASN A C 1
ATOM 2536 O O . ASN A 1 322 ? 21.210 -14.697 5.565 1.00 91.50 322 ASN A O 1
ATOM 2540 N N . ILE A 1 323 ? 19.049 -14.902 4.935 1.00 88.88 323 ILE A N 1
ATOM 2541 C CA . ILE A 1 323 ? 18.473 -13.968 5.890 1.00 88.88 323 ILE A CA 1
ATOM 2542 C C . ILE A 1 323 ? 17.650 -14.760 6.893 1.00 88.88 323 ILE A C 1
ATOM 2544 O O . ILE A 1 323 ? 16.705 -15.460 6.528 1.00 88.88 323 ILE A O 1
ATOM 2548 N N . SER A 1 324 ? 17.998 -14.628 8.165 1.00 85.56 324 SER A N 1
ATOM 2549 C CA . SER A 1 324 ? 17.222 -15.189 9.266 1.00 85.56 324 SER A CA 1
ATOM 2550 C C . SER A 1 324 ? 16.803 -14.075 10.214 1.00 85.56 324 SER A C 1
ATOM 2552 O O . SER A 1 324 ? 17.481 -13.058 10.334 1.00 85.56 324 SER A O 1
ATOM 2554 N N . GLU A 1 325 ? 15.682 -14.229 10.901 1.00 79.38 325 GLU A N 1
ATOM 2555 C CA . GLU A 1 325 ? 15.273 -13.258 11.917 1.00 79.38 325 GLU A CA 1
ATOM 2556 C C . GLU A 1 325 ? 16.130 -13.398 13.178 1.00 79.38 325 GLU A C 1
ATOM 2558 O O . GLU A 1 325 ? 16.678 -14.466 13.458 1.00 79.38 325 GLU A O 1
ATOM 2563 N N . LYS A 1 326 ? 16.283 -12.305 13.932 1.00 75.69 326 LYS A N 1
ATOM 2564 C CA . LYS A 1 326 ? 17.052 -12.314 15.185 1.00 75.69 326 LYS A CA 1
ATOM 2565 C C . LYS A 1 326 ? 16.293 -12.914 16.368 1.00 75.69 326 LYS A C 1
ATOM 2567 O O . LYS A 1 326 ? 16.931 -13.513 17.227 1.00 75.69 326 LYS A O 1
ATOM 2572 N N . GLU A 1 327 ? 14.971 -12.731 16.441 1.00 66.31 327 GLU A N 1
ATOM 2573 C CA . GLU A 1 327 ? 14.222 -12.893 17.705 1.00 66.31 327 GLU A CA 1
ATOM 2574 C C . GLU A 1 327 ? 12.897 -13.677 17.615 1.00 66.31 327 GLU A C 1
ATOM 2576 O O . GLU A 1 327 ? 12.104 -13.640 18.557 1.00 66.31 327 GLU A O 1
ATOM 2581 N N . PHE A 1 328 ? 12.637 -14.411 16.530 1.00 63.44 328 PHE A N 1
ATOM 2582 C CA . PHE A 1 328 ? 11.412 -15.213 16.413 1.00 63.44 328 PHE A CA 1
ATOM 2583 C C . PHE A 1 328 ? 11.381 -16.420 17.355 1.00 63.44 328 PHE A C 1
ATOM 2585 O O . PHE A 1 328 ? 12.405 -17.063 17.592 1.00 63.44 328 PHE A O 1
ATOM 2592 N N . VAL A 1 329 ? 10.184 -16.747 17.858 1.00 52.97 329 VAL A N 1
ATOM 2593 C CA . VAL A 1 329 ? 9.948 -17.936 18.700 1.00 52.97 329 VAL A CA 1
ATOM 2594 C C . VAL A 1 329 ? 9.235 -19.055 17.929 1.00 52.97 329 VAL A C 1
ATOM 2596 O O . VAL A 1 329 ? 9.467 -20.224 18.231 1.00 52.97 329 VAL A O 1
ATOM 2599 N N . HIS A 1 330 ? 8.438 -18.742 16.901 1.00 54.78 330 HIS A N 1
ATOM 2600 C CA . HIS A 1 330 ? 7.661 -19.746 16.170 1.00 54.78 330 HIS A CA 1
ATOM 2601 C C . HIS A 1 330 ? 7.581 -19.437 14.673 1.00 54.78 330 HIS A C 1
ATOM 2603 O O . HIS A 1 330 ? 6.916 -18.495 14.271 1.00 54.78 330 HIS A O 1
ATOM 2609 N N . LEU A 1 331 ? 8.236 -20.265 13.857 1.00 51.84 331 LEU A N 1
ATOM 2610 C CA . LEU A 1 331 ? 7.928 -20.437 12.441 1.00 51.84 331 LEU A CA 1
ATOM 2611 C C . LEU A 1 331 ? 7.806 -21.939 12.183 1.00 51.84 331 LEU A C 1
ATOM 2613 O O . LEU A 1 331 ? 8.681 -22.714 12.571 1.00 51.84 331 LEU A O 1
ATOM 2617 N N . ASN A 1 332 ? 6.741 -22.349 11.496 1.00 48.47 332 ASN A N 1
ATOM 2618 C CA . ASN A 1 332 ? 6.620 -23.709 10.959 1.00 48.47 332 ASN A CA 1
ATOM 2619 C C . ASN A 1 332 ? 7.642 -23.990 9.836 1.00 48.47 332 ASN A C 1
ATOM 2621 O O . ASN A 1 332 ? 7.787 -25.136 9.420 1.00 48.47 332 ASN A O 1
ATOM 2625 N N . ASP A 1 333 ? 8.374 -22.972 9.372 1.00 53.03 333 ASP A N 1
ATOM 2626 C CA . ASP A 1 333 ? 9.445 -23.099 8.388 1.00 53.03 333 ASP A CA 1
ATOM 2627 C C . ASP A 1 333 ? 10.659 -22.248 8.806 1.00 53.03 333 ASP A C 1
ATOM 2629 O O . ASP A 1 333 ? 10.746 -21.054 8.534 1.00 53.03 333 ASP A O 1
ATOM 2633 N N . ASN A 1 334 ? 11.606 -22.877 9.506 1.00 56.09 334 ASN A N 1
ATOM 2634 C CA . ASN A 1 334 ? 12.891 -22.284 9.906 1.00 56.09 334 ASN A CA 1
ATOM 2635 C C . ASN A 1 334 ? 13.870 -22.110 8.728 1.00 56.09 334 ASN A C 1
ATOM 2637 O O . ASN A 1 334 ? 15.055 -21.841 8.947 1.00 56.09 334 ASN A O 1
ATOM 2641 N N . SER A 1 335 ? 13.429 -22.304 7.484 1.00 67.00 335 SER A N 1
ATOM 2642 C CA . SER A 1 335 ? 14.304 -22.121 6.335 1.00 67.00 335 SER A CA 1
ATOM 2643 C C . SER A 1 335 ? 14.657 -20.635 6.212 1.00 67.00 335 SER A C 1
ATOM 2645 O O . SER A 1 335 ? 13.760 -19.806 6.038 1.00 67.00 335 SER A O 1
ATOM 2647 N N . PRO A 1 336 ? 15.946 -20.253 6.310 1.00 74.12 336 PRO A N 1
ATOM 2648 C CA . PRO A 1 336 ? 16.336 -18.866 6.119 1.00 74.12 336 PRO A CA 1
ATOM 2649 C C . PRO A 1 336 ? 15.853 -18.400 4.746 1.00 74.12 336 PRO A C 1
ATOM 2651 O O . PRO A 1 336 ? 15.957 -19.134 3.757 1.00 74.12 336 PRO A O 1
ATOM 2654 N N . LEU A 1 337 ? 15.354 -17.166 4.673 1.00 84.00 337 LEU A N 1
ATOM 2655 C CA . LEU A 1 337 ? 15.032 -16.560 3.393 1.00 84.00 337 LEU A CA 1
ATOM 2656 C C . LEU A 1 337 ? 16.334 -16.453 2.603 1.00 84.00 337 LEU A C 1
ATOM 2658 O O . LEU A 1 337 ? 17.227 -15.676 2.944 1.00 84.00 337 LEU A O 1
ATOM 2662 N N . LYS A 1 338 ? 16.444 -17.243 1.541 1.00 88.56 338 LYS A N 1
ATOM 2663 C CA . LYS A 1 338 ? 17.578 -17.175 0.632 1.00 88.56 338 LYS A CA 1
ATOM 2664 C C . LYS A 1 338 ? 17.307 -16.106 -0.418 1.00 88.56 338 LYS A C 1
ATOM 2666 O O . LYS A 1 338 ? 16.476 -16.308 -1.300 1.00 88.56 338 LYS A O 1
ATOM 2671 N N . ILE A 1 339 ? 18.052 -15.007 -0.350 1.00 89.56 339 ILE A N 1
ATOM 2672 C CA . ILE A 1 339 ? 18.089 -14.015 -1.422 1.00 89.56 339 ILE A CA 1
ATOM 2673 C C . ILE A 1 339 ? 19.181 -14.421 -2.403 1.00 89.56 339 ILE A C 1
ATOM 2675 O O . ILE A 1 339 ? 20.360 -14.466 -2.048 1.00 89.56 339 ILE A O 1
ATOM 2679 N N . VAL A 1 340 ? 18.800 -14.707 -3.644 1.00 90.06 340 VAL A N 1
ATOM 2680 C CA . VAL A 1 340 ? 19.748 -14.891 -4.746 1.00 90.06 340 VAL A CA 1
ATOM 2681 C C . VAL A 1 340 ? 20.173 -13.519 -5.250 1.00 90.06 340 VAL A C 1
ATOM 2683 O O . VAL A 1 340 ? 19.336 -12.686 -5.576 1.00 90.06 340 VAL A O 1
ATOM 2686 N N . LEU A 1 341 ? 21.475 -13.268 -5.315 1.00 91.00 341 LEU A N 1
ATOM 2687 C CA . LEU A 1 341 ? 22.027 -12.052 -5.896 1.00 91.00 341 LEU A CA 1
ATOM 2688 C C . LEU A 1 341 ? 22.386 -12.335 -7.350 1.00 91.00 341 LEU A C 1
ATOM 2690 O O . LEU A 1 341 ? 23.167 -13.246 -7.612 1.00 91.00 341 LEU A O 1
ATOM 2694 N N . ASN A 1 342 ? 21.856 -11.546 -8.277 1.00 89.00 342 ASN A N 1
ATOM 2695 C CA . ASN A 1 342 ? 22.273 -11.543 -9.673 1.00 89.00 342 ASN A CA 1
ATOM 2696 C C . ASN A 1 342 ? 23.006 -10.223 -9.940 1.00 89.00 342 ASN A C 1
ATOM 2698 O O . ASN A 1 342 ? 22.401 -9.149 -9.936 1.00 89.00 342 ASN A O 1
ATOM 2702 N N . MET A 1 343 ? 24.318 -10.302 -10.127 1.00 90.44 343 MET A N 1
ATOM 2703 C CA . MET A 1 343 ? 25.207 -9.152 -10.256 1.00 90.44 343 MET A CA 1
ATOM 2704 C C . MET A 1 343 ? 25.689 -9.039 -11.699 1.00 90.44 343 MET A C 1
ATOM 2706 O O . MET A 1 343 ? 26.229 -9.989 -12.262 1.00 90.44 343 MET A O 1
ATOM 2710 N N . PHE A 1 344 ? 25.499 -7.869 -12.295 1.00 90.38 344 PHE A N 1
ATOM 2711 C CA . PHE A 1 344 ? 25.820 -7.588 -13.688 1.00 90.38 344 PHE A CA 1
ATOM 2712 C C . PHE A 1 344 ? 26.921 -6.535 -13.738 1.00 90.38 344 PHE A C 1
ATOM 2714 O O . PHE A 1 344 ? 26.689 -5.362 -13.425 1.00 90.38 344 PHE A O 1
ATOM 2721 N N . LYS A 1 345 ? 28.120 -6.971 -14.133 1.00 91.69 345 LYS A N 1
ATOM 2722 C CA . LYS A 1 345 ? 29.235 -6.079 -14.448 1.00 91.69 345 LYS A CA 1
ATOM 2723 C C . LYS A 1 345 ? 29.092 -5.605 -15.887 1.00 91.69 345 LYS A C 1
ATOM 2725 O O . LYS A 1 345 ? 28.932 -6.415 -16.804 1.00 91.69 345 LYS A O 1
ATOM 2730 N N . PHE A 1 346 ? 29.182 -4.297 -16.088 1.00 91.44 346 PHE A N 1
ATOM 2731 C CA . PHE A 1 346 ? 29.174 -3.694 -17.414 1.00 91.44 346 PHE A CA 1
ATOM 2732 C C . PHE A 1 346 ? 30.488 -2.991 -17.720 1.00 91.44 346 PHE A C 1
ATOM 2734 O O . PHE A 1 346 ? 31.165 -2.456 -16.836 1.00 91.44 346 PHE A O 1
ATOM 2741 N N . LYS A 1 347 ? 30.811 -2.939 -19.013 1.00 90.88 347 LYS A N 1
ATOM 2742 C CA . LYS A 1 347 ? 31.766 -1.953 -19.522 1.00 90.88 347 LYS A CA 1
ATOM 2743 C C . LYS A 1 347 ? 31.220 -0.546 -19.288 1.00 90.88 347 LYS A C 1
ATOM 2745 O O . LYS A 1 347 ? 30.018 -0.346 -19.133 1.00 90.88 347 LYS A O 1
ATOM 2750 N N . LYS A 1 348 ? 32.106 0.448 -19.324 1.00 89.56 348 LYS A N 1
ATOM 2751 C CA . LYS A 1 348 ? 31.697 1.855 -19.201 1.00 89.56 348 LYS A CA 1
ATOM 2752 C C . LYS A 1 348 ? 30.770 2.301 -20.325 1.00 89.56 348 LYS A C 1
ATOM 2754 O O . LYS A 1 348 ? 29.878 3.094 -20.066 1.00 89.56 348 LYS A O 1
ATOM 2759 N N . ILE A 1 349 ? 30.961 1.759 -21.528 1.00 92.25 349 ILE A N 1
ATOM 2760 C CA . ILE A 1 349 ? 29.973 1.775 -22.606 1.00 92.25 349 ILE A CA 1
ATOM 2761 C C . ILE A 1 349 ? 29.729 0.314 -22.992 1.00 92.25 349 ILE A C 1
ATOM 2763 O O . ILE A 1 349 ? 30.577 -0.327 -23.611 1.00 92.25 349 ILE A O 1
ATOM 2767 N N . ASP A 1 350 ? 28.603 -0.247 -22.558 1.00 91.12 350 ASP A N 1
ATOM 2768 C CA . ASP A 1 350 ? 28.246 -1.645 -22.799 1.00 91.12 350 ASP A CA 1
ATOM 2769 C C . ASP A 1 350 ? 26.993 -1.720 -23.668 1.00 91.12 350 ASP A C 1
ATOM 2771 O O . ASP A 1 350 ? 25.966 -1.136 -23.334 1.00 91.12 350 ASP A O 1
ATOM 2775 N N . LYS A 1 351 ? 27.047 -2.462 -24.779 1.00 89.31 351 LYS A N 1
ATOM 2776 C CA . LYS A 1 351 ? 25.916 -2.562 -25.716 1.00 89.31 351 LYS A CA 1
ATOM 2777 C C . LYS A 1 351 ? 24.647 -3.106 -25.056 1.00 89.31 351 LYS A C 1
ATOM 2779 O O . LYS A 1 351 ? 23.554 -2.751 -25.478 1.00 89.31 351 LYS A O 1
ATOM 2784 N N . ARG A 1 352 ? 24.783 -3.907 -23.991 1.00 87.19 352 ARG A N 1
ATOM 2785 C CA . ARG A 1 352 ? 23.653 -4.430 -23.206 1.00 87.19 352 ARG A CA 1
ATOM 2786 C C . ARG A 1 352 ? 22.903 -3.348 -22.433 1.00 87.19 352 ARG A C 1
ATOM 2788 O O . ARG A 1 352 ? 21.833 -3.643 -21.915 1.00 87.19 352 ARG A O 1
ATOM 2795 N N . MET A 1 353 ? 23.443 -2.132 -22.318 1.00 90.12 353 MET A N 1
ATOM 2796 C CA . MET A 1 353 ? 22.765 -1.012 -21.664 1.00 90.12 353 MET A CA 1
ATOM 2797 C C . MET A 1 353 ? 21.771 -0.286 -22.569 1.00 90.12 353 MET A C 1
ATOM 2799 O O . MET A 1 353 ? 20.978 0.515 -22.072 1.00 90.12 353 MET A O 1
ATOM 2803 N N . PHE A 1 354 ? 21.807 -0.546 -23.876 1.00 89.94 354 PHE A N 1
ATOM 2804 C CA . PHE A 1 354 ? 21.043 0.198 -24.870 1.00 89.94 354 PHE A CA 1
ATOM 2805 C C . PHE A 1 354 ? 19.998 -0.684 -25.549 1.00 89.94 354 PHE A C 1
ATOM 2807 O O . PHE A 1 354 ? 20.137 -1.906 -25.609 1.00 89.94 354 PHE A O 1
ATOM 2814 N N . ALA A 1 355 ? 18.939 -0.057 -26.053 1.00 87.38 355 ALA A N 1
ATOM 2815 C CA . ALA A 1 355 ? 17.947 -0.726 -26.875 1.00 87.38 355 ALA A CA 1
ATOM 2816 C C . ALA A 1 355 ? 18.594 -1.172 -28.193 1.00 87.38 355 ALA A C 1
ATOM 2818 O O . ALA A 1 355 ? 19.163 -0.360 -28.923 1.00 87.38 355 ALA A O 1
ATOM 2819 N N . THR A 1 356 ? 18.491 -2.461 -28.505 1.00 87.00 356 THR A N 1
ATOM 2820 C CA . THR A 1 356 ? 18.977 -3.022 -29.775 1.00 87.00 356 THR A CA 1
ATOM 2821 C C . THR A 1 356 ? 17.850 -3.198 -30.783 1.00 87.00 356 THR A C 1
ATOM 2823 O O . THR A 1 356 ? 18.099 -3.220 -31.989 1.00 87.00 356 THR A O 1
ATOM 2826 N N . VAL A 1 357 ? 16.604 -3.271 -30.303 1.00 86.94 357 VAL A N 1
ATOM 2827 C CA . VAL A 1 357 ? 15.397 -3.338 -31.131 1.00 86.94 357 VAL A CA 1
ATOM 2828 C C . VAL A 1 357 ? 14.340 -2.361 -30.620 1.00 86.94 357 VAL A C 1
ATOM 2830 O O . VAL A 1 357 ? 14.054 -2.298 -29.424 1.00 86.94 357 VAL A O 1
ATOM 2833 N N . ILE A 1 358 ? 13.722 -1.634 -31.544 1.00 87.56 358 ILE A N 1
ATOM 2834 C CA . ILE A 1 358 ? 12.566 -0.770 -31.315 1.00 87.56 358 ILE A CA 1
ATOM 2835 C C . ILE A 1 358 ? 11.431 -1.223 -32.229 1.00 87.56 358 ILE A C 1
ATOM 2837 O O . ILE A 1 358 ? 11.680 -1.713 -33.331 1.00 87.56 358 ILE A O 1
ATOM 2841 N N . TYR A 1 359 ? 10.189 -1.062 -31.783 1.00 86.38 359 TYR A N 1
ATOM 2842 C CA . TYR A 1 359 ? 9.035 -1.608 -32.492 1.00 86.38 359 TYR A CA 1
ATOM 2843 C C . TYR A 1 359 ? 8.190 -0.516 -33.120 1.00 86.38 359 TYR A C 1
ATOM 2845 O O . TYR A 1 359 ? 8.005 0.559 -32.543 1.00 86.38 359 TYR A O 1
ATOM 2853 N N . GLU A 1 360 ? 7.675 -0.806 -34.310 1.00 87.69 360 GLU A N 1
ATOM 2854 C CA . GLU A 1 360 ? 6.696 0.057 -34.951 1.00 87.69 360 GLU A CA 1
ATOM 2855 C C . GLU A 1 360 ? 5.416 0.161 -34.120 1.00 87.69 360 GLU A C 1
ATOM 2857 O O . GLU A 1 360 ? 4.974 -0.793 -33.475 1.00 87.69 360 GLU A O 1
ATOM 2862 N N . LYS A 1 361 ? 4.792 1.336 -34.165 1.00 81.94 361 LYS A N 1
ATOM 2863 C CA . LYS A 1 361 ? 3.460 1.545 -33.610 1.00 81.94 361 LYS A CA 1
ATOM 2864 C C . LYS A 1 361 ? 2.449 0.818 -34.487 1.00 81.94 361 LYS A C 1
ATOM 2866 O O . LYS A 1 361 ? 2.413 1.038 -35.695 1.00 81.94 361 LYS A O 1
ATOM 2871 N N . GLU A 1 362 ? 1.563 0.036 -33.875 1.00 74.19 362 GLU A N 1
ATOM 2872 C CA . GLU A 1 362 ? 0.526 -0.719 -34.600 1.00 74.19 362 GLU A CA 1
ATOM 2873 C C . GLU A 1 362 ? -0.343 0.173 -35.504 1.00 74.19 362 GLU A C 1
ATOM 2875 O O . GLU A 1 362 ? -0.794 -0.248 -36.568 1.00 74.19 362 GLU A O 1
ATOM 2880 N N . ILE A 1 363 ? -0.548 1.426 -35.093 1.00 70.56 363 ILE A N 1
ATOM 2881 C CA . ILE A 1 363 ? -1.432 2.387 -35.760 1.00 70.56 363 ILE A CA 1
ATOM 2882 C C . ILE A 1 363 ? -0.745 3.237 -36.833 1.00 70.56 363 ILE A C 1
ATOM 2884 O O . ILE A 1 363 ? -1.419 3.843 -37.662 1.00 70.56 363 ILE A O 1
ATOM 2888 N N . GLU A 1 364 ? 0.586 3.298 -36.823 1.00 79.50 364 GLU A N 1
ATOM 2889 C CA . GLU A 1 364 ? 1.386 4.161 -37.692 1.00 79.50 364 GLU A CA 1
ATOM 2890 C C . GLU A 1 364 ? 2.553 3.341 -38.242 1.00 79.50 364 GLU A C 1
ATOM 2892 O O . GLU A 1 364 ? 3.681 3.431 -37.754 1.00 79.50 364 GLU A O 1
ATOM 2897 N N . LYS A 1 365 ? 2.263 2.520 -39.263 1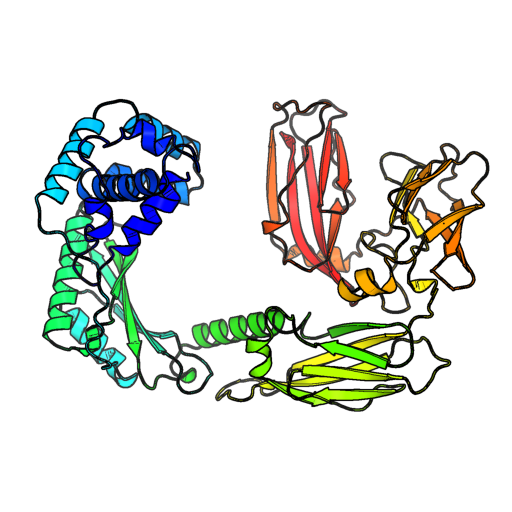.00 83.19 365 LYS A N 1
ATOM 2898 C CA . LYS A 1 365 ? 3.280 1.705 -39.940 1.00 83.19 365 LYS A CA 1
ATOM 2899 C C . LYS A 1 365 ? 4.480 2.557 -40.343 1.00 83.19 365 LYS A C 1
ATOM 2901 O O . LYS A 1 365 ? 4.327 3.665 -40.860 1.00 83.19 365 LYS A O 1
ATOM 2906 N N . GLY A 1 366 ? 5.669 2.023 -40.096 1.00 87.56 366 GLY A N 1
ATOM 2907 C CA . GLY A 1 366 ? 6.925 2.714 -40.346 1.00 87.56 366 GLY A CA 1
ATOM 2908 C C . GLY A 1 366 ? 7.294 3.770 -39.303 1.00 87.56 366 GLY A C 1
ATOM 2909 O O . GLY A 1 366 ? 8.318 4.425 -39.479 1.00 87.56 366 GLY A O 1
ATOM 2910 N N . ARG A 1 367 ? 6.523 3.958 -38.220 1.00 91.19 367 ARG A N 1
ATOM 2911 C CA . ARG A 1 367 ? 6.889 4.857 -37.116 1.00 91.19 367 ARG A CA 1
ATOM 2912 C C . ARG A 1 367 ? 7.222 4.086 -35.847 1.00 91.19 367 ARG A C 1
ATOM 2914 O O . ARG A 1 367 ? 6.443 3.243 -35.421 1.00 91.19 367 ARG A O 1
ATOM 2921 N N . ALA A 1 368 ? 8.322 4.442 -35.192 1.00 89.38 368 ALA A N 1
ATOM 2922 C CA . ALA A 1 368 ? 8.732 3.890 -33.903 1.00 89.38 368 ALA A CA 1
ATOM 2923 C C . ALA A 1 368 ? 9.235 5.009 -32.984 1.00 89.38 368 ALA A C 1
ATOM 2925 O O . ALA A 1 368 ? 9.823 5.982 -33.454 1.00 89.38 368 ALA A O 1
ATOM 2926 N N . ASN A 1 369 ? 8.990 4.882 -31.682 1.00 88.38 369 ASN A N 1
ATOM 2927 C CA . ASN A 1 369 ? 9.471 5.836 -30.689 1.00 88.38 369 ASN A CA 1
ATOM 2928 C C . ASN A 1 369 ? 9.746 5.120 -29.364 1.00 88.38 369 ASN A C 1
ATOM 2930 O O . ASN A 1 369 ? 8.858 4.428 -28.875 1.00 88.38 369 ASN A O 1
ATOM 2934 N N . THR A 1 370 ? 10.955 5.247 -28.817 1.00 86.44 370 THR A N 1
ATOM 2935 C CA . THR A 1 370 ? 11.321 4.644 -27.523 1.00 86.44 370 THR A CA 1
ATOM 2936 C C . THR A 1 370 ? 12.597 5.266 -26.951 1.00 86.44 370 THR A C 1
ATOM 2938 O O . THR A 1 370 ? 13.356 5.931 -27.657 1.00 86.44 370 THR A O 1
ATOM 2941 N N . SER A 1 371 ? 12.852 5.011 -25.668 1.00 88.44 371 SER A N 1
ATOM 2942 C CA . SER A 1 371 ? 14.144 5.256 -25.022 1.00 88.44 371 SER A CA 1
ATOM 2943 C C . SER A 1 371 ? 15.247 4.408 -25.675 1.00 88.44 371 SER A C 1
ATOM 2945 O O . SER A 1 371 ? 15.031 3.233 -25.981 1.00 88.44 371 SER A O 1
ATOM 2947 N N . LEU A 1 372 ? 16.421 5.010 -25.889 1.00 90.19 372 LEU A N 1
ATOM 2948 C CA . LEU A 1 372 ? 17.651 4.341 -26.328 1.00 90.19 372 LEU A CA 1
ATOM 2949 C C . LEU A 1 372 ? 18.317 3.555 -25.200 1.00 90.19 372 LEU A C 1
ATOM 2951 O O . LEU A 1 372 ? 19.160 2.703 -25.476 1.00 90.19 372 LEU A O 1
ATOM 2955 N N . TYR A 1 373 ? 17.948 3.799 -23.943 1.00 88.75 373 TYR A N 1
ATOM 2956 C CA . TYR A 1 373 ? 18.343 2.927 -22.848 1.00 88.75 373 TYR A CA 1
ATOM 2957 C C . TYR A 1 373 ? 17.543 1.639 -22.897 1.00 88.75 373 TYR A C 1
ATOM 2959 O O . TYR A 1 373 ? 16.354 1.619 -23.228 1.00 88.75 373 TYR A O 1
ATOM 2967 N N . ARG A 1 374 ? 18.200 0.539 -22.540 1.00 80.25 374 ARG A N 1
ATOM 2968 C CA . ARG A 1 374 ? 17.550 -0.756 -22.500 1.00 80.25 374 ARG A CA 1
ATOM 2969 C C . ARG A 1 374 ? 16.448 -0.748 -21.446 1.00 80.25 374 ARG A C 1
ATOM 2971 O O . ARG A 1 374 ? 16.705 -0.726 -20.246 1.00 80.25 374 ARG A O 1
ATOM 2978 N N . ASN A 1 375 ? 15.227 -0.780 -21.972 1.00 66.25 375 ASN A N 1
ATOM 2979 C CA . ASN A 1 375 ? 13.959 -0.994 -21.294 1.00 66.25 375 ASN A CA 1
ATOM 2980 C C . ASN A 1 375 ? 13.711 -0.117 -20.053 1.00 66.25 375 ASN A C 1
ATOM 2982 O O . ASN A 1 375 ? 13.591 -0.588 -18.921 1.00 66.25 375 ASN A O 1
ATOM 2986 N N . GLU A 1 376 ? 13.478 1.166 -20.314 1.00 53.78 376 GLU A N 1
ATOM 2987 C CA . GLU A 1 376 ? 12.561 1.932 -19.469 1.00 53.78 376 GLU A CA 1
ATOM 2988 C C . GLU A 1 376 ? 11.083 1.552 -19.719 1.00 53.78 376 GLU A C 1
ATOM 2990 O O . GLU A 1 376 ? 10.270 1.800 -18.827 1.00 53.78 376 GLU A O 1
ATOM 2995 N N . TYR A 1 377 ? 10.758 0.918 -20.868 1.00 51.72 377 TYR A N 1
ATOM 2996 C CA . TYR A 1 377 ? 9.382 0.728 -21.375 1.00 51.72 377 TYR A CA 1
ATOM 2997 C C . TYR A 1 377 ? 9.094 -0.489 -22.314 1.00 51.72 377 TYR A C 1
ATOM 2999 O O . TYR A 1 377 ? 7.960 -0.680 -22.737 1.00 51.72 377 TYR A O 1
ATOM 3007 N N . SER A 1 378 ? 10.066 -1.337 -22.672 1.00 52.16 378 SER A N 1
ATOM 3008 C CA . SER A 1 378 ? 9.930 -2.432 -23.659 1.00 52.16 378 SER A CA 1
ATOM 3009 C C . SER A 1 378 ? 10.124 -3.846 -23.075 1.00 52.16 378 SER A C 1
ATOM 3011 O O . SER A 1 378 ? 11.226 -4.239 -22.699 1.00 52.16 378 SER A O 1
ATOM 3013 N N . THR A 1 379 ? 9.080 -4.683 -23.096 1.00 52.31 379 THR A N 1
ATOM 3014 C CA . THR A 1 379 ? 9.121 -6.122 -22.725 1.00 52.31 379 THR A CA 1
ATOM 3015 C C . THR A 1 379 ? 9.787 -7.036 -23.752 1.00 52.31 379 THR A C 1
ATOM 3017 O O . THR A 1 379 ? 9.961 -8.234 -23.509 1.00 52.31 379 THR A O 1
ATOM 3020 N N . ALA A 1 380 ? 10.134 -6.489 -24.909 1.00 53.47 380 ALA A N 1
ATOM 3021 C CA . ALA A 1 380 ? 10.333 -7.267 -26.115 1.00 53.47 380 ALA A CA 1
ATOM 3022 C C . ALA A 1 380 ? 11.739 -7.872 -26.254 1.00 53.47 380 ALA A C 1
ATOM 3024 O O . ALA A 1 380 ? 11.933 -8.837 -26.992 1.00 53.47 380 ALA A O 1
ATOM 3025 N N . GLU A 1 381 ? 12.723 -7.374 -25.508 1.00 59.06 381 GLU A N 1
ATOM 3026 C CA . GLU A 1 381 ? 14.014 -8.044 -25.418 1.00 59.06 381 GLU A CA 1
ATOM 3027 C C . GLU A 1 381 ? 13.965 -9.112 -24.316 1.00 59.06 381 GLU A C 1
ATOM 3029 O O . GLU A 1 381 ? 14.206 -8.851 -23.136 1.00 59.06 381 GLU A O 1
ATOM 3034 N N . ILE A 1 382 ? 13.655 -10.358 -24.695 1.00 56.38 382 ILE A N 1
ATOM 3035 C CA . ILE A 1 382 ? 14.014 -11.522 -23.874 1.00 56.38 382 ILE A CA 1
ATOM 3036 C C . ILE A 1 382 ? 15.529 -11.661 -23.967 1.00 56.38 382 ILE A C 1
ATOM 3038 O O . ILE A 1 382 ? 16.074 -12.339 -24.839 1.00 56.38 382 ILE A O 1
ATOM 3042 N N . ALA A 1 383 ? 16.219 -10.944 -23.095 1.00 57.69 383 ALA A N 1
ATOM 3043 C CA . ALA A 1 383 ? 17.657 -10.945 -23.077 1.00 57.69 383 ALA A CA 1
ATOM 3044 C C . ALA A 1 383 ? 18.174 -12.310 -22.612 1.00 57.69 383 ALA A C 1
ATOM 3046 O O . ALA A 1 383 ? 17.913 -12.743 -21.489 1.00 57.69 383 ALA A O 1
ATOM 3047 N N . LYS A 1 384 ? 18.931 -12.997 -23.475 1.00 65.00 384 LYS A N 1
ATOM 3048 C CA . LYS A 1 384 ? 19.653 -14.225 -23.098 1.00 65.00 384 LYS A CA 1
ATOM 3049 C C . LYS A 1 384 ? 20.653 -13.987 -21.961 1.00 65.00 384 LYS A C 1
ATOM 3051 O O . LYS A 1 384 ? 21.048 -14.939 -21.302 1.00 65.00 384 LYS A O 1
ATOM 3056 N N . ASP A 1 385 ? 21.049 -12.734 -21.751 1.00 69.81 385 ASP A N 1
ATOM 3057 C CA . ASP A 1 385 ? 21.970 -12.324 -20.695 1.00 69.81 385 ASP A CA 1
ATOM 3058 C C . ASP A 1 385 ? 21.307 -12.222 -19.305 1.00 69.81 385 ASP A C 1
ATOM 3060 O O . ASP A 1 385 ? 22.019 -12.021 -18.332 1.00 69.81 385 ASP A O 1
ATOM 3064 N N . GLY A 1 386 ? 19.981 -12.394 -19.178 1.00 68.69 386 GLY A N 1
ATOM 3065 C CA . GLY A 1 386 ? 19.275 -12.364 -17.888 1.00 68.69 386 GLY A CA 1
ATOM 3066 C C . GLY A 1 386 ? 18.988 -10.962 -17.332 1.00 68.69 386 GLY A C 1
ATOM 3067 O O . GLY A 1 386 ? 18.564 -10.845 -16.183 1.00 68.69 386 GLY A O 1
ATOM 3068 N N . PHE A 1 387 ? 19.197 -9.907 -18.125 1.00 75.06 387 PHE A N 1
ATOM 3069 C CA . PHE A 1 387 ? 18.947 -8.516 -17.749 1.00 75.06 387 PHE A CA 1
ATOM 3070 C C . PHE A 1 387 ? 17.743 -7.931 -18.506 1.00 75.06 387 PHE A C 1
ATOM 3072 O O . PHE A 1 387 ? 17.648 -8.030 -19.726 1.00 75.06 387 PHE A O 1
ATOM 3079 N N . ARG A 1 388 ? 16.808 -7.296 -17.787 1.00 76.00 388 ARG A N 1
ATOM 3080 C CA . ARG A 1 388 ? 15.611 -6.666 -18.373 1.00 76.00 388 ARG A CA 1
ATOM 3081 C C . ARG A 1 388 ? 15.403 -5.217 -17.966 1.00 76.00 388 ARG A C 1
ATOM 3083 O O . ARG A 1 388 ? 14.890 -4.478 -18.787 1.00 76.00 388 ARG A O 1
ATOM 3090 N N . VAL A 1 389 ? 15.698 -4.824 -16.728 1.00 76.50 389 VAL A N 1
ATOM 3091 C CA . VAL A 1 389 ? 15.386 -3.494 -16.179 1.00 76.50 389 VAL A CA 1
ATOM 3092 C C . VAL A 1 389 ? 16.482 -3.068 -15.205 1.00 76.50 389 VAL A C 1
ATOM 3094 O O . VAL A 1 389 ? 16.850 -3.827 -14.300 1.00 76.50 389 VAL A O 1
ATOM 3097 N N . PHE A 1 390 ? 16.992 -1.844 -15.367 1.00 82.19 390 PHE A N 1
ATOM 3098 C CA . PHE A 1 390 ? 17.947 -1.249 -14.431 1.00 82.19 390 PHE A CA 1
ATOM 3099 C C . PHE A 1 390 ? 17.307 -0.949 -13.076 1.00 82.19 390 PHE A C 1
ATOM 3101 O O . PHE A 1 390 ? 16.143 -0.562 -12.991 1.00 82.19 390 PHE A O 1
ATOM 3108 N N . SER A 1 391 ? 18.100 -1.027 -12.006 1.00 79.50 391 SER A N 1
ATOM 3109 C CA . SER A 1 391 ? 17.708 -0.363 -10.764 1.00 79.50 391 SER A CA 1
ATOM 3110 C C . SER A 1 391 ? 17.752 1.156 -10.959 1.00 79.50 391 SER A C 1
ATOM 3112 O O . SER A 1 391 ? 18.624 1.673 -11.663 1.00 79.50 391 SER A O 1
ATOM 3114 N N . ASP A 1 392 ? 16.845 1.890 -10.305 1.00 78.88 392 ASP A N 1
ATOM 3115 C CA . ASP A 1 392 ? 16.809 3.356 -10.407 1.00 78.88 392 ASP A CA 1
ATOM 3116 C C . ASP A 1 392 ? 18.163 3.981 -10.053 1.00 78.88 392 ASP A C 1
ATOM 3118 O O . ASP A 1 392 ? 18.631 4.879 -10.749 1.00 78.88 392 ASP A O 1
ATOM 3122 N N . LYS A 1 393 ? 18.828 3.456 -9.014 1.00 83.25 393 LYS A N 1
ATOM 3123 C CA . LYS A 1 393 ? 20.166 3.889 -8.589 1.00 83.25 393 LYS A CA 1
ATOM 3124 C C . LYS A 1 393 ? 21.173 3.805 -9.737 1.00 83.25 393 LYS A C 1
ATOM 3126 O O . LYS A 1 393 ? 21.830 4.799 -10.028 1.00 83.25 393 LYS A O 1
ATOM 3131 N N . PHE A 1 394 ? 21.270 2.652 -10.399 1.00 87.31 394 PHE A N 1
ATOM 3132 C CA . PHE A 1 394 ? 22.211 2.472 -11.502 1.00 87.31 394 PHE A CA 1
ATOM 3133 C C . PHE A 1 394 ? 21.876 3.381 -12.683 1.00 87.31 394 PHE A C 1
ATOM 3135 O O . PHE A 1 394 ? 22.769 3.992 -13.262 1.00 87.31 394 PHE A O 1
ATOM 3142 N N . ARG A 1 395 ? 20.586 3.545 -12.999 1.00 84.69 395 ARG A N 1
ATOM 3143 C CA . ARG A 1 395 ? 20.164 4.466 -14.056 1.00 84.69 395 ARG A CA 1
ATOM 3144 C C . ARG A 1 395 ? 20.650 5.891 -13.785 1.00 84.69 395 ARG A C 1
ATOM 3146 O O . ARG A 1 395 ? 21.275 6.500 -14.648 1.00 84.69 395 ARG A O 1
ATOM 3153 N N . TYR A 1 396 ? 20.381 6.407 -12.587 1.00 85.69 396 TYR A N 1
ATOM 3154 C CA . TYR A 1 396 ? 20.759 7.773 -12.228 1.00 85.69 396 TYR A CA 1
ATOM 3155 C C . TYR A 1 396 ? 22.274 7.980 -12.177 1.00 85.69 396 TYR A C 1
ATOM 3157 O O . TYR A 1 396 ? 22.733 9.059 -12.534 1.00 85.69 396 TYR A O 1
ATOM 3165 N N . GLN A 1 397 ? 23.030 6.976 -11.728 1.00 86.38 397 GLN A N 1
ATOM 3166 C CA . GLN A 1 397 ? 24.475 7.099 -11.528 1.00 86.38 397 GLN A CA 1
ATOM 3167 C C . GLN A 1 397 ? 25.294 6.828 -12.792 1.00 86.38 397 GLN A C 1
ATOM 3169 O O . GLN A 1 397 ? 26.320 7.466 -12.988 1.00 86.38 397 GLN A O 1
ATOM 3174 N N . GLU A 1 398 ? 24.864 5.889 -13.635 1.00 89.00 398 GLU A N 1
ATOM 3175 C CA . GLU A 1 398 ? 25.694 5.378 -14.732 1.00 89.00 398 GLU A CA 1
ATOM 3176 C C . GLU A 1 398 ? 25.106 5.635 -16.112 1.00 89.00 398 GLU A C 1
ATOM 3178 O O . GLU A 1 398 ? 25.854 5.944 -17.039 1.00 89.00 398 GLU A O 1
ATOM 3183 N N . VAL A 1 399 ? 23.786 5.493 -16.245 1.00 88.00 399 VAL A N 1
ATOM 3184 C CA . VAL A 1 399 ? 23.102 5.489 -17.543 1.00 88.00 399 VAL A CA 1
ATOM 3185 C C . VAL A 1 399 ? 22.752 6.908 -17.995 1.00 88.00 399 VAL A C 1
ATOM 3187 O O . VAL A 1 399 ? 22.962 7.245 -19.150 1.00 88.00 399 VAL A O 1
ATOM 3190 N N . ASN A 1 400 ? 22.307 7.785 -17.093 1.00 87.88 400 ASN A N 1
ATOM 3191 C CA . ASN A 1 400 ? 21.910 9.162 -17.434 1.00 87.88 400 ASN A CA 1
ATOM 3192 C C . ASN A 1 400 ? 23.064 10.082 -17.892 1.00 87.88 400 ASN A C 1
ATOM 3194 O O . ASN A 1 400 ? 22.821 11.234 -18.273 1.00 87.88 400 ASN A O 1
ATOM 3198 N N . ASP A 1 401 ? 24.300 9.589 -17.838 1.00 90.25 401 ASP A N 1
ATOM 3199 C CA . ASP A 1 401 ? 25.514 10.293 -18.253 1.00 90.25 401 ASP A CA 1
ATOM 3200 C C . ASP A 1 401 ? 25.872 10.066 -19.738 1.00 90.25 401 ASP A C 1
ATOM 3202 O O . ASP A 1 401 ? 26.830 10.645 -20.242 1.00 90.25 401 ASP A O 1
ATOM 3206 N N . PHE A 1 402 ? 25.112 9.237 -20.465 1.00 93.75 402 PHE A N 1
ATOM 3207 C CA . PHE A 1 402 ? 25.341 9.017 -21.894 1.00 93.75 402 PHE A CA 1
ATOM 3208 C C . PHE A 1 402 ? 24.717 10.111 -22.774 1.00 93.75 402 PHE A C 1
ATOM 3210 O O . PHE A 1 402 ? 23.613 10.597 -22.515 1.00 93.75 402 PHE A O 1
ATOM 3217 N N . ASP A 1 403 ? 25.403 10.430 -23.871 1.00 94.62 403 ASP A N 1
ATOM 3218 C CA . ASP A 1 403 ? 24.906 11.251 -24.974 1.00 94.62 403 ASP A CA 1
ATOM 3219 C C . ASP A 1 403 ? 24.845 10.437 -26.268 1.00 94.62 403 ASP A C 1
ATOM 3221 O O . ASP A 1 403 ? 25.667 9.547 -26.506 1.00 94.62 403 ASP A O 1
ATOM 3225 N N . PHE A 1 404 ? 23.880 10.769 -27.126 1.00 96.38 404 PHE A N 1
ATOM 3226 C CA . PHE A 1 404 ? 23.577 10.002 -28.328 1.00 96.38 404 PHE A CA 1
ATOM 3227 C C . PHE A 1 404 ? 23.530 10.882 -29.577 1.00 96.38 404 PHE A C 1
ATOM 3229 O O . PHE A 1 404 ? 22.944 11.964 -29.577 1.00 96.38 404 PHE A O 1
ATOM 3236 N N . GLU A 1 405 ? 24.091 10.377 -30.674 1.00 97.31 405 GLU A N 1
ATOM 3237 C CA . GLU A 1 405 ? 24.094 11.042 -31.979 1.00 97.31 405 GLU A CA 1
ATOM 3238 C C . GLU A 1 405 ? 23.828 10.029 -33.096 1.00 97.31 405 GLU A C 1
ATOM 3240 O O . GLU A 1 405 ? 24.495 9.000 -33.190 1.00 97.31 405 GLU A O 1
ATOM 3245 N N . ILE A 1 406 ? 22.861 10.308 -33.972 1.00 97.94 406 ILE A N 1
ATOM 3246 C CA . ILE A 1 406 ? 22.590 9.452 -35.135 1.00 97.94 406 ILE A CA 1
ATOM 3247 C C . ILE A 1 406 ? 23.687 9.684 -36.174 1.00 97.94 406 ILE A C 1
ATOM 3249 O O . ILE A 1 406 ? 23.808 10.788 -36.702 1.00 97.94 406 ILE A O 1
ATOM 3253 N N . VAL A 1 407 ? 24.444 8.635 -36.498 1.00 98.25 407 VAL A N 1
ATOM 3254 C CA . VAL A 1 407 ? 25.531 8.695 -37.491 1.00 98.25 407 VAL A CA 1
ATOM 3255 C C . VAL A 1 407 ? 25.147 8.067 -38.827 1.00 98.25 407 VAL A C 1
ATOM 3257 O O . VAL A 1 407 ? 25.648 8.484 -39.866 1.00 98.25 407 VAL A O 1
ATOM 3260 N N . GLU A 1 408 ? 24.227 7.102 -38.827 1.00 98.06 408 GLU A N 1
ATOM 3261 C CA . GLU A 1 408 ? 23.727 6.468 -40.048 1.00 98.06 408 GLU A CA 1
ATOM 3262 C C . GLU A 1 408 ? 22.245 6.125 -39.891 1.00 98.06 408 GLU A C 1
ATOM 3264 O O . GLU A 1 408 ? 21.809 5.689 -38.823 1.00 98.06 408 GLU A O 1
ATOM 3269 N N . LYS A 1 409 ? 21.461 6.314 -40.956 1.00 97.00 409 LYS A N 1
ATOM 3270 C CA . LYS A 1 409 ? 20.042 5.949 -40.986 1.00 97.00 409 LYS A CA 1
ATOM 3271 C C . LYS A 1 409 ? 19.608 5.487 -42.381 1.00 97.00 409 LYS A C 1
ATOM 3273 O O . LYS A 1 409 ? 20.217 5.915 -43.365 1.00 97.00 409 LYS A O 1
ATOM 3278 N N . PRO A 1 410 ? 18.526 4.699 -42.489 1.00 96.00 410 PRO A N 1
ATOM 3279 C CA . PRO A 1 410 ? 18.022 4.204 -43.767 1.00 96.00 410 PRO A CA 1
ATOM 3280 C C . PRO A 1 410 ? 17.646 5.331 -44.739 1.00 96.00 410 PRO A C 1
ATOM 3282 O O . PRO A 1 410 ? 17.161 6.395 -44.333 1.00 96.00 410 PRO A O 1
ATOM 3285 N N . VAL A 1 411 ? 17.840 5.106 -46.039 1.00 94.19 411 VAL A N 1
ATOM 3286 C CA . VAL A 1 411 ? 17.501 6.085 -47.084 1.00 94.19 411 VAL A CA 1
ATOM 3287 C C . VAL A 1 411 ? 15.991 6.353 -47.084 1.00 94.19 411 VAL A C 1
ATOM 3289 O O . VAL A 1 411 ? 15.188 5.434 -46.988 1.00 94.19 411 VAL A O 1
ATOM 3292 N N . GLY A 1 412 ? 15.593 7.626 -47.169 1.00 92.50 412 GLY A N 1
ATOM 3293 C CA . GLY A 1 412 ? 14.180 8.033 -47.147 1.00 92.50 412 GLY A CA 1
ATOM 3294 C C . GLY A 1 412 ? 13.532 8.074 -45.755 1.00 92.50 412 GLY A C 1
ATOM 3295 O O . GLY A 1 412 ? 12.428 8.599 -45.625 1.00 92.50 412 GLY A O 1
ATOM 3296 N N . SER A 1 413 ? 14.224 7.608 -44.710 1.00 96.00 413 SER A N 1
ATOM 3297 C CA . SER A 1 413 ? 13.749 7.693 -43.325 1.00 96.00 413 SER A CA 1
ATOM 3298 C C . SER A 1 413 ? 14.030 9.058 -42.681 1.00 96.00 413 SER A C 1
ATOM 3300 O O . SER A 1 413 ? 14.943 9.799 -43.073 1.00 96.00 413 SER A O 1
ATOM 3302 N N . ARG A 1 414 ? 13.280 9.382 -41.629 1.00 96.94 414 ARG A N 1
ATOM 3303 C CA . ARG A 1 414 ? 13.571 10.437 -40.655 1.00 96.94 414 ARG A CA 1
ATOM 3304 C C . ARG A 1 414 ? 13.869 9.771 -39.318 1.00 96.94 414 ARG A C 1
ATOM 3306 O O . ARG A 1 414 ? 13.137 8.882 -38.905 1.00 96.94 414 ARG A O 1
ATOM 3313 N N . ALA A 1 415 ? 14.936 10.204 -38.663 1.00 97.06 415 ALA A N 1
ATOM 3314 C CA . ALA A 1 415 ? 15.287 9.757 -37.326 1.00 97.06 415 ALA A CA 1
ATOM 3315 C C . ALA A 1 415 ? 15.842 10.956 -36.554 1.00 97.06 415 ALA A C 1
ATOM 3317 O O . ALA A 1 415 ? 16.658 11.703 -37.101 1.00 97.06 415 ALA A O 1
ATOM 3318 N N . SER A 1 416 ? 15.389 11.158 -35.322 1.00 97.19 416 SER A N 1
ATOM 3319 C CA . SER A 1 416 ? 15.878 12.219 -34.438 1.00 97.19 416 SER A CA 1
ATOM 3320 C C . SER A 1 416 ? 15.894 11.759 -32.991 1.00 97.19 416 SER A C 1
ATOM 3322 O O . SER A 1 416 ? 15.066 10.944 -32.592 1.00 97.19 416 SER A O 1
ATOM 3324 N N . ILE A 1 417 ? 16.803 12.327 -32.203 1.00 96.31 417 ILE A N 1
ATOM 3325 C CA . ILE A 1 417 ? 16.889 12.087 -30.763 1.00 96.31 417 ILE A CA 1
ATOM 3326 C C . ILE A 1 417 ? 16.400 13.339 -30.040 1.00 96.31 417 ILE A C 1
ATOM 3328 O O . ILE A 1 417 ? 16.865 14.441 -30.328 1.00 96.31 417 ILE A O 1
ATOM 3332 N N . TYR A 1 418 ? 15.463 13.180 -29.110 1.00 93.00 418 TYR A N 1
ATOM 3333 C CA . TYR A 1 418 ? 14.963 14.253 -28.253 1.00 93.00 418 TYR A CA 1
ATOM 3334 C C . TYR A 1 418 ? 15.049 13.842 -26.780 1.00 93.00 418 TYR A C 1
ATOM 3336 O O . TYR A 1 418 ? 15.199 12.667 -26.456 1.00 93.00 418 TYR A O 1
ATOM 3344 N N . GLY A 1 419 ? 15.034 14.815 -25.864 1.00 85.88 419 GLY A N 1
ATOM 3345 C CA . GLY A 1 419 ? 15.160 14.524 -24.428 1.00 85.88 419 GLY A CA 1
ATOM 3346 C C . GLY A 1 419 ? 16.447 13.768 -24.054 1.00 85.88 419 GLY A C 1
ATOM 3347 O O . GLY A 1 419 ? 16.438 13.005 -23.097 1.00 85.88 419 GLY A O 1
ATOM 3348 N N . ARG A 1 420 ? 17.532 13.961 -24.822 1.00 88.62 420 ARG A N 1
ATOM 3349 C CA . ARG A 1 420 ? 18.844 13.273 -24.774 1.00 88.62 420 ARG A CA 1
ATOM 3350 C C . ARG A 1 420 ? 18.871 11.810 -25.222 1.00 88.62 420 ARG A C 1
ATOM 3352 O O . ARG A 1 420 ? 19.866 11.419 -25.813 1.00 88.62 420 ARG A O 1
ATOM 3359 N N . TYR A 1 421 ? 17.821 11.027 -24.991 1.00 91.38 421 TYR A N 1
ATOM 3360 C CA . TYR A 1 421 ? 17.864 9.574 -25.220 1.00 91.38 421 TYR A CA 1
ATOM 3361 C C . TYR A 1 421 ? 16.608 8.987 -25.880 1.00 91.38 421 TYR A C 1
ATOM 3363 O O . TYR A 1 421 ? 16.564 7.784 -26.112 1.00 91.38 421 TYR A O 1
ATOM 3371 N N . MET A 1 422 ? 15.584 9.783 -26.199 1.00 92.38 422 MET A N 1
ATOM 3372 C CA . MET A 1 422 ? 14.390 9.279 -26.887 1.00 92.38 422 MET A CA 1
ATOM 3373 C C . MET A 1 422 ? 14.606 9.306 -28.396 1.00 92.38 422 MET A C 1
ATOM 3375 O O . MET A 1 422 ? 14.773 10.378 -28.977 1.00 92.38 422 MET A O 1
ATOM 3379 N N . LEU A 1 423 ? 14.583 8.140 -29.034 1.00 93.31 423 LEU A N 1
ATOM 3380 C CA . LEU A 1 423 ? 14.669 8.005 -30.483 1.00 93.31 423 LEU A CA 1
ATOM 3381 C C . LEU A 1 423 ? 13.262 8.067 -31.088 1.00 93.31 423 LEU A C 1
ATOM 3383 O O . LEU A 1 423 ? 12.430 7.218 -30.783 1.00 93.31 423 LEU A O 1
ATOM 3387 N N . ASP A 1 424 ? 13.019 9.038 -31.971 1.00 94.56 424 ASP A N 1
ATOM 3388 C CA . ASP A 1 424 ? 11.853 9.087 -32.863 1.00 94.56 424 ASP A CA 1
ATOM 3389 C C . ASP A 1 424 ? 12.286 8.685 -34.271 1.00 94.56 424 ASP A C 1
ATOM 3391 O O . ASP A 1 424 ? 13.253 9.233 -34.809 1.00 94.56 424 ASP A O 1
ATOM 3395 N N . TYR A 1 425 ? 11.568 7.747 -34.876 1.00 95.75 425 TYR A N 1
ATOM 3396 C CA . TYR A 1 425 ? 11.858 7.229 -36.205 1.00 95.75 425 TYR A CA 1
ATOM 3397 C C . TYR A 1 425 ? 10.590 7.164 -37.060 1.00 95.75 425 TYR A C 1
ATOM 3399 O O . TYR A 1 425 ? 9.522 6.775 -36.585 1.00 95.75 425 TYR A O 1
ATOM 3407 N N . TYR A 1 426 ? 10.728 7.510 -38.342 1.00 96.00 426 TYR A N 1
ATOM 3408 C CA . TYR A 1 426 ? 9.671 7.434 -39.343 1.00 96.00 426 TYR A CA 1
ATOM 3409 C C . TYR A 1 426 ? 10.220 7.077 -40.729 1.00 96.00 426 TYR A C 1
ATOM 3411 O O . TYR A 1 426 ? 11.022 7.820 -41.299 1.00 96.00 426 TYR A O 1
ATOM 3419 N N . ASN A 1 427 ? 9.733 5.989 -41.316 1.00 95.44 427 ASN A N 1
ATOM 3420 C CA . ASN A 1 427 ? 9.970 5.620 -42.706 1.00 95.44 427 ASN A CA 1
ATOM 3421 C C . ASN A 1 427 ? 8.663 5.125 -43.351 1.00 95.44 427 ASN A C 1
ATOM 3423 O O . ASN A 1 427 ? 8.271 3.978 -43.136 1.00 95.44 427 ASN A O 1
ATOM 3427 N N . PRO A 1 428 ? 7.995 5.949 -44.178 1.00 89.50 428 PRO A N 1
ATOM 3428 C CA . PRO A 1 428 ? 6.725 5.569 -44.798 1.00 89.50 428 PRO A CA 1
ATOM 3429 C C . PRO A 1 428 ? 6.858 4.434 -45.822 1.00 89.50 428 PRO A C 1
ATOM 3431 O O . PRO A 1 428 ? 5.857 3.825 -46.184 1.00 89.50 428 PRO A O 1
ATOM 3434 N N . ASN A 1 429 ? 8.077 4.161 -46.297 1.00 88.50 429 ASN A N 1
ATOM 3435 C CA . ASN A 1 429 ? 8.354 3.170 -47.334 1.00 88.50 429 ASN A CA 1
ATOM 3436 C C . ASN A 1 429 ? 8.977 1.886 -46.767 1.00 88.50 429 ASN A C 1
ATOM 3438 O O . ASN A 1 429 ? 9.490 1.070 -47.533 1.00 88.50 429 ASN A O 1
ATOM 3442 N N . LYS A 1 430 ? 8.992 1.715 -45.439 1.00 83.19 430 LYS A N 1
ATOM 3443 C CA . LYS A 1 430 ? 9.583 0.533 -44.811 1.00 83.19 430 LYS A CA 1
ATOM 3444 C C . LYS A 1 430 ? 8.817 -0.731 -45.214 1.00 83.19 430 LYS A C 1
ATOM 3446 O O . LYS A 1 430 ? 7.590 -0.783 -45.133 1.00 83.19 430 LYS A O 1
ATOM 3451 N N . SER A 1 431 ? 9.556 -1.760 -45.631 1.00 80.38 431 SER A N 1
ATOM 3452 C CA . SER A 1 431 ? 8.988 -3.085 -45.887 1.00 80.38 431 SER A CA 1
ATOM 3453 C C . SER A 1 431 ? 8.595 -3.755 -44.559 1.00 80.38 431 SER A C 1
ATOM 3455 O O . SER A 1 431 ? 9.379 -3.690 -43.609 1.00 80.38 431 SER A O 1
ATOM 3457 N N . PRO A 1 432 ? 7.438 -4.438 -44.474 1.00 75.81 432 PRO A N 1
ATOM 3458 C CA . PRO A 1 432 ? 7.056 -5.209 -43.286 1.00 75.81 432 PRO A CA 1
ATOM 3459 C C . PRO A 1 432 ? 8.049 -6.330 -42.951 1.00 75.81 432 PRO A C 1
ATOM 3461 O O . PRO A 1 432 ? 8.211 -6.680 -41.786 1.00 75.81 432 PRO A O 1
ATOM 3464 N N . ASP A 1 433 ? 8.719 -6.870 -43.974 1.00 78.44 433 ASP A N 1
ATOM 3465 C CA . ASP A 1 433 ? 9.560 -8.066 -43.854 1.00 78.44 433 ASP A CA 1
ATOM 3466 C C . ASP A 1 433 ? 11.042 -7.747 -43.606 1.00 78.44 433 ASP A C 1
ATOM 3468 O O . ASP A 1 433 ? 11.819 -8.646 -43.290 1.00 78.44 433 ASP A O 1
ATOM 3472 N N . ASN A 1 434 ? 11.440 -6.476 -43.736 1.00 85.31 434 ASN A N 1
ATOM 3473 C CA . ASN A 1 434 ? 12.816 -6.044 -43.514 1.00 85.31 434 ASN A CA 1
ATOM 3474 C C . ASN A 1 434 ? 12.883 -5.050 -42.362 1.00 85.31 434 ASN A C 1
ATOM 3476 O O . ASN A 1 434 ? 12.179 -4.037 -42.330 1.00 85.31 434 ASN A O 1
ATOM 3480 N N . ASP A 1 435 ? 13.781 -5.336 -41.432 1.00 90.00 435 ASP A N 1
ATOM 3481 C CA . ASP A 1 435 ? 14.089 -4.422 -40.354 1.00 90.00 435 ASP A CA 1
ATOM 3482 C C . ASP A 1 435 ? 15.010 -3.297 -40.857 1.00 90.00 435 ASP A C 1
ATOM 3484 O O . ASP A 1 435 ? 15.982 -3.537 -41.578 1.00 90.00 435 ASP A O 1
ATOM 3488 N N . ASP A 1 436 ? 14.725 -2.069 -40.437 1.00 94.81 436 ASP A N 1
ATOM 3489 C CA . ASP A 1 436 ? 15.573 -0.910 -40.721 1.00 94.81 436 ASP A CA 1
ATOM 3490 C C . ASP A 1 436 ? 16.660 -0.801 -39.639 1.00 94.81 436 ASP A C 1
ATOM 3492 O O . ASP A 1 436 ? 16.396 -1.071 -38.468 1.00 94.81 436 ASP A O 1
ATOM 3496 N N . ILE A 1 437 ? 17.883 -0.404 -40.002 1.00 96.06 437 ILE A N 1
ATOM 3497 C CA . ILE A 1 437 ? 19.006 -0.282 -39.055 1.00 96.06 437 ILE A CA 1
ATOM 3498 C C . ILE A 1 437 ? 19.443 1.177 -38.952 1.00 96.06 437 ILE A C 1
ATOM 3500 O O . ILE A 1 437 ? 19.745 1.822 -39.956 1.00 96.06 437 ILE A O 1
ATOM 3504 N N . ILE A 1 438 ? 19.504 1.686 -37.724 1.00 97.00 438 ILE A N 1
ATOM 3505 C CA . ILE A 1 438 ? 20.004 3.020 -37.388 1.00 97.00 438 ILE A CA 1
ATOM 3506 C C . ILE A 1 438 ? 21.305 2.841 -36.609 1.00 97.00 438 ILE A C 1
ATOM 3508 O O . ILE A 1 438 ? 21.331 2.107 -35.621 1.00 97.00 438 ILE A O 1
ATOM 3512 N N . LYS A 1 439 ? 22.382 3.519 -37.015 1.00 97.75 439 LYS A N 1
ATOM 3513 C CA . LYS A 1 439 ? 23.623 3.548 -36.232 1.00 97.75 439 LYS A CA 1
ATOM 3514 C C . LYS A 1 439 ? 23.661 4.798 -35.376 1.00 97.75 439 LYS A C 1
ATOM 3516 O O . LYS A 1 439 ? 23.527 5.917 -35.880 1.00 97.75 439 LYS A O 1
ATOM 3521 N N . VAL A 1 440 ? 23.866 4.596 -34.082 1.00 97.69 440 VAL A N 1
ATOM 3522 C CA . VAL A 1 440 ? 23.900 5.657 -33.079 1.00 97.69 440 VAL A CA 1
ATOM 3523 C C . VAL A 1 440 ? 25.269 5.643 -32.412 1.00 97.69 440 VAL A C 1
ATOM 3525 O O . VAL A 1 440 ? 25.708 4.615 -31.901 1.00 97.69 440 VAL A O 1
ATOM 3528 N N . LYS A 1 441 ? 25.954 6.782 -32.436 1.00 97.38 441 LYS A N 1
ATOM 3529 C CA . LYS A 1 441 ? 27.164 7.025 -31.657 1.00 97.38 441 LYS A CA 1
ATOM 3530 C C . LYS A 1 441 ? 26.759 7.340 -30.223 1.00 97.38 441 LYS A C 1
ATOM 3532 O O . LYS A 1 441 ? 25.942 8.232 -30.001 1.00 97.38 441 LYS A O 1
ATOM 3537 N N . VAL A 1 442 ? 27.337 6.612 -29.280 1.00 96.88 442 VAL A N 1
ATOM 3538 C CA . VAL A 1 442 ? 27.138 6.768 -27.842 1.00 96.88 442 VAL A CA 1
ATOM 3539 C C . VAL A 1 442 ? 28.421 7.310 -27.232 1.00 96.88 442 VAL A C 1
ATOM 3541 O O . VAL A 1 442 ? 29.491 6.735 -27.433 1.00 96.88 442 VAL A O 1
ATOM 3544 N N . SER A 1 443 ? 28.305 8.392 -26.474 1.00 94.75 443 SER A N 1
ATOM 3545 C CA . SER A 1 443 ? 29.422 9.050 -25.796 1.00 94.75 443 SER A CA 1
ATOM 3546 C C . SER A 1 443 ? 29.161 9.113 -24.291 1.00 94.75 443 SER A C 1
ATOM 3548 O O . SER A 1 443 ? 28.018 9.259 -23.871 1.00 94.75 443 SER A O 1
ATOM 3550 N N . LYS A 1 444 ? 30.222 9.037 -23.483 1.00 92.75 444 LYS A N 1
ATOM 3551 C CA . LYS A 1 444 ? 30.223 9.335 -22.040 1.00 92.75 444 LYS A CA 1
ATOM 3552 C C . LYS A 1 444 ? 31.399 10.268 -21.759 1.00 92.75 444 LYS A C 1
ATOM 3554 O O . LYS A 1 444 ? 32.424 10.142 -22.432 1.00 92.75 444 LYS A O 1
ATOM 3559 N N . HIS A 1 445 ? 31.268 11.197 -20.814 1.00 84.56 445 HIS A N 1
ATOM 3560 C CA . HIS A 1 445 ? 32.316 12.184 -20.526 1.00 84.56 445 HIS A CA 1
ATOM 3561 C C . HIS A 1 445 ? 33.667 11.501 -20.243 1.00 84.56 445 HIS A C 1
ATOM 3563 O O . HIS A 1 445 ? 33.720 10.573 -19.442 1.00 84.56 445 HIS A O 1
ATOM 3569 N N . ASP A 1 446 ? 34.738 11.932 -20.918 1.00 85.00 446 ASP A N 1
ATOM 3570 C CA . ASP A 1 446 ? 36.099 11.363 -20.845 1.00 85.00 446 ASP A CA 1
ATOM 3571 C C . ASP A 1 446 ? 36.308 9.951 -21.437 1.00 85.00 446 ASP A C 1
ATOM 3573 O O . ASP A 1 446 ? 37.370 9.353 -21.247 1.00 85.00 446 ASP A O 1
ATOM 3577 N N . TRP A 1 447 ? 35.345 9.410 -22.195 1.00 89.25 447 TRP A N 1
ATOM 3578 C CA . TRP A 1 447 ? 35.467 8.094 -22.842 1.00 89.25 447 TRP A CA 1
ATOM 3579 C C . TRP A 1 447 ? 35.433 8.182 -24.364 1.00 89.25 447 TRP A C 1
ATOM 3581 O O . TRP A 1 447 ? 34.788 9.048 -24.954 1.00 89.25 447 TRP A O 1
ATOM 3591 N N . SER A 1 448 ? 36.128 7.241 -25.011 1.00 92.50 448 SER A N 1
ATOM 3592 C CA . SER A 1 448 ? 36.019 7.071 -26.460 1.00 92.50 448 SER A CA 1
ATOM 3593 C C . SER A 1 448 ? 34.590 6.652 -26.818 1.00 92.50 448 SER A C 1
ATOM 3595 O O . SER A 1 448 ? 34.062 5.749 -26.166 1.00 92.50 448 SER A O 1
ATOM 3597 N N . PRO A 1 449 ? 33.959 7.290 -27.816 1.00 95.25 449 PRO A N 1
ATOM 3598 C CA . PRO A 1 449 ? 32.601 6.955 -28.204 1.00 95.25 449 PRO A CA 1
ATOM 3599 C C . PRO A 1 449 ? 32.540 5.580 -28.876 1.00 95.25 449 PRO A C 1
ATOM 3601 O O . PRO A 1 449 ? 33.490 5.148 -29.528 1.00 95.25 449 PRO A O 1
ATOM 3604 N N . GLU A 1 450 ? 31.387 4.931 -28.774 1.00 96.50 450 GLU A N 1
ATOM 3605 C CA . GLU A 1 450 ? 31.095 3.641 -29.406 1.00 96.50 450 GLU A CA 1
ATOM 3606 C C . GLU A 1 450 ? 29.910 3.767 -30.364 1.00 96.50 450 GLU A C 1
ATOM 3608 O O . GLU A 1 450 ? 29.067 4.649 -30.211 1.00 96.50 450 GLU A O 1
ATOM 3613 N N . ILE A 1 451 ? 29.814 2.867 -31.346 1.00 96.69 451 ILE A N 1
ATOM 3614 C CA . ILE A 1 451 ? 28.654 2.796 -32.245 1.00 96.69 451 ILE A CA 1
ATOM 3615 C C . ILE A 1 451 ? 27.790 1.589 -31.874 1.00 96.69 451 ILE A C 1
ATOM 3617 O O . ILE A 1 451 ? 28.258 0.443 -31.825 1.00 96.69 451 ILE A O 1
ATOM 3621 N N . ILE A 1 452 ? 26.504 1.854 -31.654 1.00 95.38 452 ILE A N 1
ATOM 3622 C CA . ILE A 1 452 ? 25.465 0.837 -31.494 1.00 95.38 452 ILE A CA 1
ATOM 3623 C C . ILE A 1 452 ? 24.552 0.808 -32.718 1.00 95.38 452 ILE A C 1
ATOM 3625 O O . ILE A 1 452 ? 24.368 1.816 -33.402 1.00 95.38 452 ILE A O 1
ATOM 3629 N N . GLU A 1 453 ? 23.973 -0.359 -32.980 1.00 95.56 453 GLU A N 1
ATOM 3630 C CA . GLU A 1 453 ? 22.978 -0.555 -34.031 1.00 95.56 453 GLU A CA 1
ATOM 3631 C C . GLU A 1 453 ? 21.609 -0.750 -33.385 1.00 95.56 453 GLU A C 1
ATOM 3633 O O . GLU A 1 453 ? 21.434 -1.627 -32.539 1.00 95.56 453 GLU A O 1
ATOM 3638 N N . VAL A 1 454 ? 20.651 0.078 -33.790 1.00 93.88 454 VAL A N 1
ATOM 3639 C CA . VAL A 1 454 ? 19.268 0.038 -33.327 1.00 93.88 454 VAL A CA 1
ATOM 3640 C C . VAL A 1 454 ? 18.399 -0.422 -34.481 1.00 93.88 454 VAL A C 1
ATOM 3642 O O . VAL A 1 454 ? 18.323 0.228 -35.526 1.00 93.88 454 VAL A O 1
ATOM 3645 N N . ARG A 1 455 ? 17.747 -1.563 -34.291 1.00 92.69 455 ARG A N 1
ATOM 3646 C CA . ARG A 1 455 ? 16.904 -2.189 -35.297 1.00 92.69 455 ARG A CA 1
ATOM 3647 C C . ARG A 1 455 ? 15.448 -1.762 -35.133 1.00 92.69 455 ARG A C 1
ATOM 3649 O O . ARG A 1 455 ? 14.898 -1.898 -34.049 1.00 92.69 455 ARG A O 1
ATOM 3656 N N . VAL A 1 456 ? 14.802 -1.307 -36.200 1.00 91.75 456 VAL A N 1
ATOM 3657 C CA . VAL A 1 456 ? 13.366 -0.999 -36.215 1.00 91.75 456 VAL A CA 1
ATOM 3658 C C . VAL A 1 456 ? 12.599 -2.187 -36.779 1.00 91.75 456 VAL A C 1
ATOM 3660 O O . VAL A 1 456 ? 12.720 -2.480 -37.969 1.00 91.75 456 VAL A O 1
ATOM 3663 N N . SER A 1 457 ? 11.801 -2.849 -35.940 1.00 89.06 457 SER A N 1
ATOM 3664 C CA . SER A 1 457 ? 11.056 -4.051 -36.315 1.00 89.06 457 SER A CA 1
ATOM 3665 C C . SER A 1 457 ? 9.544 -3.858 -36.280 1.00 89.06 457 SER A C 1
ATOM 3667 O O . SER A 1 457 ? 8.998 -3.209 -35.388 1.00 89.06 457 SER A O 1
ATOM 3669 N N . SER A 1 458 ? 8.848 -4.473 -37.235 1.00 85.12 458 SER A N 1
ATOM 3670 C CA . SER A 1 458 ? 7.381 -4.540 -37.245 1.00 85.12 458 SER A CA 1
ATOM 3671 C C . SER A 1 458 ? 6.846 -5.683 -36.363 1.00 85.12 458 SER A C 1
ATOM 3673 O O . SER A 1 458 ? 5.659 -5.720 -36.054 1.00 85.12 458 SER A O 1
ATOM 3675 N N . ASN A 1 459 ? 7.711 -6.610 -35.932 1.00 81.75 459 ASN A N 1
ATOM 3676 C CA . ASN A 1 459 ? 7.329 -7.842 -35.238 1.00 81.75 459 ASN A CA 1
ATOM 3677 C C . ASN A 1 459 ? 7.451 -7.703 -33.716 1.00 81.75 459 ASN A C 1
ATOM 3679 O O . ASN A 1 459 ? 8.375 -8.245 -33.107 1.00 81.75 459 ASN A O 1
ATOM 3683 N N . LYS A 1 460 ? 6.520 -6.979 -33.085 1.00 78.56 460 LYS A N 1
ATOM 3684 C CA . LYS A 1 460 ? 6.473 -6.879 -31.618 1.00 78.56 460 LYS A CA 1
ATOM 3685 C C . LYS A 1 460 ? 6.170 -8.257 -30.998 1.00 78.56 460 LYS A C 1
ATOM 3687 O O . LYS A 1 460 ? 5.164 -8.864 -31.365 1.00 78.56 460 LYS A O 1
ATOM 3692 N N . PRO A 1 461 ? 6.993 -8.765 -30.059 1.00 75.06 461 PRO A N 1
ATOM 3693 C CA . PRO A 1 461 ? 6.684 -9.987 -29.329 1.00 75.06 461 PRO A CA 1
ATOM 3694 C C . PRO A 1 461 ? 5.379 -9.823 -28.554 1.00 75.06 461 PRO A C 1
ATOM 3696 O O . PRO A 1 461 ? 5.229 -8.870 -27.792 1.00 75.06 461 PRO A O 1
ATOM 3699 N N . THR A 1 462 ? 4.452 -10.759 -28.729 1.00 73.12 462 THR A N 1
ATOM 3700 C CA . THR A 1 462 ? 3.246 -10.861 -27.901 1.00 73.12 462 THR A CA 1
ATOM 3701 C C . THR A 1 462 ? 3.566 -11.570 -26.589 1.00 73.12 462 THR A C 1
ATOM 3703 O O . THR A 1 462 ? 4.485 -12.399 -26.539 1.00 73.12 462 THR A O 1
ATOM 3706 N N . LEU A 1 463 ? 2.781 -11.320 -25.536 1.00 73.62 463 LEU A N 1
ATOM 3707 C CA . LEU A 1 463 ? 2.865 -12.131 -24.319 1.00 73.62 463 LEU A CA 1
ATOM 3708 C C . LEU A 1 463 ? 2.741 -13.624 -24.650 1.00 73.62 463 LEU A C 1
ATOM 3710 O O . LEU A 1 463 ? 1.901 -14.042 -25.449 1.00 73.62 463 LEU A O 1
ATOM 3714 N N . SER A 1 464 ? 3.585 -14.441 -24.016 1.00 76.94 464 SER A N 1
ATOM 3715 C CA . SER A 1 464 ? 3.514 -15.892 -24.188 1.00 76.94 464 SER A CA 1
ATOM 3716 C C . SER A 1 464 ? 2.185 -16.430 -23.657 1.00 76.94 464 SER A C 1
ATOM 3718 O O . SER A 1 464 ? 1.635 -15.909 -22.681 1.00 76.94 464 SER A O 1
ATOM 3720 N N . GLU A 1 465 ? 1.688 -17.522 -24.244 1.00 76.94 465 GLU A N 1
ATOM 3721 C CA . GLU A 1 465 ? 0.436 -18.156 -23.806 1.00 76.94 465 GLU A CA 1
ATOM 3722 C C . GLU A 1 465 ? 0.425 -18.480 -22.304 1.00 76.94 465 GLU A C 1
ATOM 3724 O O . GLU A 1 465 ? -0.611 -18.380 -21.651 1.00 76.94 465 GLU A O 1
ATOM 3729 N N . ASN A 1 466 ? 1.582 -18.826 -21.733 1.00 75.56 466 ASN A N 1
ATOM 3730 C CA . ASN A 1 466 ? 1.715 -19.112 -20.305 1.00 75.56 466 ASN A CA 1
ATOM 3731 C C . ASN A 1 466 ? 1.461 -17.873 -19.434 1.00 75.56 466 ASN A C 1
ATOM 3733 O O . ASN A 1 466 ? 0.805 -17.984 -18.399 1.00 75.56 466 ASN A O 1
ATOM 3737 N N . ILE A 1 467 ? 1.935 -16.695 -19.853 1.00 80.06 467 ILE A N 1
ATOM 3738 C CA . ILE A 1 467 ? 1.661 -15.440 -19.139 1.00 80.06 467 ILE A CA 1
ATOM 3739 C C . ILE A 1 467 ? 0.176 -15.087 -19.277 1.00 80.06 467 ILE A C 1
ATOM 3741 O O . ILE A 1 467 ? -0.462 -14.733 -18.287 1.00 80.06 467 ILE A O 1
ATOM 3745 N N . VAL A 1 468 ? -0.400 -15.262 -20.473 1.00 82.25 468 VAL A N 1
ATOM 3746 C CA . VAL A 1 468 ? -1.832 -15.026 -20.722 1.00 82.25 468 VAL A CA 1
ATOM 3747 C C . VAL A 1 468 ? -2.713 -15.913 -19.833 1.00 82.25 468 VAL A C 1
ATOM 3749 O O . VAL A 1 468 ? -3.650 -15.407 -19.220 1.00 82.25 468 VAL A O 1
ATOM 3752 N N . LYS A 1 469 ? -2.387 -17.204 -19.684 1.00 85.06 469 LYS A N 1
ATOM 3753 C CA . LYS A 1 469 ? -3.091 -18.122 -18.765 1.00 85.06 469 LYS A CA 1
ATOM 3754 C C . LYS A 1 469 ? -3.009 -17.672 -17.307 1.00 85.06 469 LYS A C 1
ATOM 3756 O O . LYS A 1 469 ? -3.966 -17.834 -16.557 1.00 85.06 469 LYS A O 1
ATOM 3761 N N . GLY A 1 470 ? -1.898 -17.063 -16.893 1.00 84.19 470 GLY A N 1
ATOM 3762 C CA . GLY A 1 470 ? -1.758 -16.542 -15.532 1.00 84.19 470 GLY A CA 1
ATOM 3763 C C . GLY A 1 470 ? -2.787 -15.456 -15.180 1.00 84.19 470 GLY A C 1
ATOM 3764 O O . GLY A 1 470 ? -3.194 -15.365 -14.023 1.00 84.19 470 GLY A O 1
ATOM 3765 N N . PHE A 1 471 ? -3.302 -14.712 -16.166 1.00 87.12 471 PHE A N 1
ATOM 3766 C CA . PHE A 1 471 ? -4.377 -13.731 -15.967 1.00 87.12 471 PHE A CA 1
ATOM 3767 C C . PHE A 1 471 ? -5.761 -14.345 -15.701 1.00 87.12 471 PHE A C 1
ATOM 3769 O O . PHE A 1 471 ? -6.691 -13.621 -15.339 1.00 87.12 471 PHE A O 1
ATOM 3776 N N . GLU A 1 472 ? -5.954 -15.657 -15.855 1.00 88.19 472 GLU A N 1
ATOM 3777 C CA . GLU A 1 472 ? -7.227 -16.306 -15.500 1.00 88.19 472 GLU A CA 1
ATOM 3778 C C . GLU A 1 472 ? -7.521 -16.193 -13.999 1.00 88.19 472 GLU A C 1
ATOM 3780 O O . GLU A 1 472 ? -8.683 -16.130 -13.604 1.00 88.19 472 GLU A O 1
ATOM 3785 N N . ARG A 1 473 ? -6.472 -16.093 -13.174 1.00 85.12 473 ARG A N 1
ATOM 3786 C CA . ARG A 1 473 ? -6.561 -16.027 -11.707 1.00 85.12 473 ARG A CA 1
ATOM 3787 C C . ARG A 1 473 ? -6.461 -14.614 -11.138 1.00 85.12 473 ARG A C 1
ATOM 3789 O O . ARG A 1 473 ? -6.548 -14.453 -9.927 1.00 85.12 473 ARG A O 1
ATOM 3796 N N . THR A 1 474 ? -6.252 -13.606 -11.980 1.00 88.44 474 THR A N 1
ATOM 3797 C CA . THR A 1 474 ? -6.098 -12.221 -11.525 1.00 88.44 474 THR A CA 1
ATOM 3798 C C . THR A 1 474 ? -7.423 -11.464 -11.568 1.00 88.44 474 THR A C 1
ATOM 3800 O O . THR A 1 474 ? -8.306 -11.753 -12.390 1.00 88.44 474 THR A O 1
ATOM 3803 N N . GLU A 1 475 ? -7.523 -10.431 -10.735 1.00 89.81 475 GLU A N 1
ATOM 3804 C CA . GLU A 1 475 ? -8.655 -9.506 -10.708 1.00 89.81 475 GLU A CA 1
ATOM 3805 C C . GLU A 1 475 ? -8.848 -8.793 -12.061 1.00 89.81 475 GLU A C 1
ATOM 3807 O O . GLU A 1 475 ? -7.924 -8.681 -12.879 1.00 89.81 475 GLU A O 1
ATOM 3812 N N . THR A 1 476 ? -10.086 -8.366 -12.330 1.00 91.44 476 THR A N 1
ATOM 3813 C CA . THR A 1 476 ? -10.432 -7.508 -13.471 1.00 91.44 476 THR A CA 1
ATOM 3814 C C . THR A 1 476 ? -11.021 -6.202 -12.964 1.00 91.44 476 THR A C 1
ATOM 3816 O O . THR A 1 476 ? -12.151 -6.188 -12.483 1.00 91.44 476 THR A O 1
ATOM 3819 N N . HIS A 1 477 ? -10.295 -5.106 -13.144 1.00 87.62 477 HIS A N 1
ATOM 3820 C CA . HIS A 1 477 ? -10.799 -3.765 -12.880 1.00 87.62 477 HIS A CA 1
ATOM 3821 C C . HIS A 1 477 ? -11.584 -3.269 -14.093 1.00 87.62 477 HIS A C 1
ATOM 3823 O O . HIS A 1 477 ? -11.121 -3.374 -15.231 1.00 87.62 477 HIS A O 1
ATOM 3829 N N . VAL A 1 478 ? -12.789 -2.751 -13.871 1.00 88.19 478 VAL A N 1
ATOM 3830 C CA . VAL A 1 478 ? -13.633 -2.200 -14.937 1.00 88.19 478 VAL A CA 1
ATOM 3831 C C . VAL A 1 478 ? -13.496 -0.683 -14.935 1.00 88.19 478 VAL A C 1
ATOM 3833 O O . VAL A 1 478 ? -13.723 -0.049 -13.909 1.00 88.19 478 VAL A O 1
ATOM 3836 N N . ALA A 1 479 ? -13.144 -0.108 -16.083 1.00 83.50 479 ALA A N 1
ATOM 3837 C CA . ALA A 1 479 ? -13.074 1.336 -16.286 1.00 83.50 479 ALA A CA 1
ATOM 3838 C C . ALA A 1 479 ? -14.083 1.732 -17.370 1.00 83.50 479 ALA A C 1
ATOM 3840 O O . ALA A 1 479 ? -13.934 1.323 -18.521 1.00 83.50 479 ALA A O 1
ATOM 3841 N N . GLU A 1 480 ? -15.123 2.486 -17.009 1.00 85.50 480 GLU A N 1
ATOM 3842 C CA . GLU A 1 480 ? -16.153 2.937 -17.954 1.00 85.50 480 GLU A CA 1
ATOM 3843 C C . GLU A 1 480 ? -15.946 4.403 -18.362 1.00 85.50 480 GLU A C 1
ATOM 3845 O O . GLU A 1 480 ? -15.745 5.273 -17.516 1.00 85.50 480 GLU A O 1
ATOM 3850 N N . PHE A 1 481 ? -16.047 4.681 -19.661 1.00 78.69 481 PHE A N 1
ATOM 3851 C CA . PHE A 1 481 ? -15.851 5.996 -20.266 1.00 78.69 481 PHE A CA 1
ATOM 3852 C C . PHE A 1 481 ? -17.093 6.390 -21.057 1.00 78.69 481 PHE A C 1
ATOM 3854 O O . PHE A 1 481 ? -17.509 5.647 -21.942 1.00 78.69 481 PHE A O 1
ATOM 3861 N N . LYS A 1 482 ? -17.654 7.568 -20.765 1.00 78.31 482 LYS A N 1
ATOM 3862 C CA . LYS A 1 482 ? -18.780 8.134 -21.521 1.00 78.31 482 LYS A CA 1
ATOM 3863 C C . LYS A 1 482 ? -18.268 8.946 -22.715 1.00 78.31 482 LYS A C 1
ATOM 3865 O O . LYS A 1 482 ? -17.557 9.938 -22.527 1.00 78.31 482 LYS A O 1
ATOM 3870 N N . MET A 1 483 ? -18.661 8.558 -23.925 1.00 67.81 483 MET A N 1
ATOM 3871 C CA . MET A 1 483 ? -18.252 9.147 -25.203 1.00 67.81 483 MET A CA 1
ATOM 3872 C C . MET A 1 483 ? -18.814 10.567 -25.430 1.00 67.81 483 MET A C 1
ATOM 3874 O O . MET A 1 483 ? -18.365 11.300 -26.309 1.00 67.81 483 MET A O 1
ATOM 3878 N N . GLU A 1 484 ? -19.765 10.998 -24.600 1.00 64.38 484 GLU A N 1
ATOM 3879 C CA . GLU A 1 484 ? -20.413 12.315 -24.678 1.00 64.38 484 GLU A CA 1
ATOM 3880 C C . GLU A 1 484 ? -19.506 13.469 -24.200 1.00 64.38 484 GLU A C 1
ATOM 3882 O O . GLU A 1 484 ? -19.669 14.618 -24.621 1.00 64.38 484 GLU A O 1
ATOM 3887 N N . ASN A 1 485 ? -18.486 13.172 -23.384 1.00 50.88 485 ASN A N 1
ATOM 3888 C CA . ASN A 1 485 ? -17.511 14.153 -22.906 1.00 50.88 485 ASN A CA 1
ATOM 3889 C C . ASN A 1 485 ? -16.430 14.390 -23.973 1.00 50.88 485 ASN A C 1
ATOM 3891 O O . ASN A 1 485 ? -15.375 13.755 -23.958 1.00 50.88 485 ASN A O 1
ATOM 3895 N N . LYS A 1 486 ? -16.690 15.297 -24.924 1.00 46.91 486 LYS A N 1
ATOM 3896 C CA . LYS A 1 486 ? -15.707 15.718 -25.936 1.00 46.91 486 LYS A CA 1
ATOM 3897 C C . LYS A 1 486 ? -14.519 16.432 -25.281 1.00 46.91 486 LYS A C 1
ATOM 3899 O O . LYS A 1 486 ? -14.535 17.647 -25.105 1.00 46.91 486 LYS A O 1
ATOM 3904 N N . VAL A 1 487 ? -13.455 15.695 -24.979 1.00 50.00 487 VAL A N 1
ATOM 3905 C CA . VAL A 1 487 ? -12.122 16.277 -24.771 1.00 50.00 487 VAL A CA 1
ATOM 3906 C C . VAL A 1 487 ? -11.557 16.669 -26.142 1.00 50.00 487 VAL A C 1
ATOM 3908 O O . VAL A 1 487 ? -11.823 16.004 -27.149 1.00 50.00 487 VAL A O 1
ATOM 3911 N N . VAL A 1 488 ? -10.819 17.781 -26.196 1.00 43.53 488 VAL A N 1
ATOM 3912 C CA . VAL A 1 488 ? -10.169 18.333 -27.396 1.00 43.53 488 VAL A CA 1
ATOM 3913 C C . VAL A 1 488 ? -9.581 17.201 -28.253 1.00 43.53 488 VAL A C 1
ATOM 3915 O O . VAL A 1 488 ? -8.721 16.460 -27.789 1.00 43.53 488 VAL A O 1
ATOM 3918 N N . SER A 1 489 ? -10.055 17.063 -29.499 1.00 52.41 489 SER A N 1
ATOM 3919 C CA . SER A 1 489 ? -9.670 16.051 -30.511 1.00 52.41 489 SER A CA 1
ATOM 3920 C C . SER A 1 489 ? -10.189 14.602 -30.378 1.00 52.41 489 SER A C 1
ATOM 3922 O O . SER A 1 489 ? -9.798 13.764 -31.190 1.00 52.41 489 SER A O 1
ATOM 3924 N N . GLY A 1 490 ? -11.106 14.290 -29.451 1.00 54.03 490 GLY A N 1
ATOM 3925 C CA . GLY A 1 490 ? -11.733 12.954 -29.374 1.00 54.03 490 GLY A CA 1
ATOM 3926 C C . GLY A 1 490 ? -10.812 11.860 -28.819 1.00 54.03 490 GLY A C 1
ATOM 3927 O O . GLY A 1 490 ? -10.899 10.710 -29.242 1.00 54.03 490 GLY A O 1
ATOM 3928 N N . THR A 1 491 ? -9.917 12.247 -27.908 1.00 55.09 491 THR A N 1
ATOM 3929 C CA . THR A 1 491 ? -8.904 11.396 -27.271 1.00 55.09 491 THR A CA 1
ATOM 3930 C C . THR A 1 491 ? -9.213 11.299 -25.773 1.00 55.09 491 THR A C 1
ATOM 3932 O O . THR A 1 491 ? -9.122 12.300 -25.065 1.00 55.09 491 THR A O 1
ATOM 3935 N N . TYR A 1 492 ? -9.578 10.111 -25.281 1.00 61.22 492 TYR A N 1
ATOM 3936 C CA . TYR A 1 492 ? -9.789 9.857 -23.844 1.00 61.22 492 TYR A CA 1
ATOM 3937 C C . TYR A 1 492 ? -8.474 9.519 -23.166 1.00 61.22 492 TYR A C 1
ATOM 3939 O O . TYR A 1 492 ? -7.935 8.471 -23.478 1.00 61.22 492 TYR A O 1
ATOM 3947 N N . ILE A 1 493 ? -7.980 10.347 -22.248 1.00 57.25 493 ILE A N 1
ATOM 3948 C CA . ILE A 1 493 ? -6.794 10.018 -21.448 1.00 57.25 493 ILE A CA 1
ATOM 3949 C C . ILE A 1 493 ? -7.273 9.395 -20.142 1.00 57.25 493 ILE A C 1
ATOM 3951 O O . ILE A 1 493 ? -7.939 10.056 -19.347 1.00 57.25 493 ILE A O 1
ATOM 3955 N N . TYR A 1 494 ? -6.963 8.119 -19.940 1.00 64.12 494 TYR A N 1
ATOM 3956 C CA . TYR A 1 494 ? -7.139 7.485 -18.641 1.00 64.12 494 TYR A CA 1
ATOM 3957 C C . TYR A 1 494 ? -5.870 7.648 -17.816 1.00 64.12 494 TYR A C 1
ATOM 3959 O O . TYR A 1 494 ? -4.803 7.187 -18.216 1.00 64.12 494 TYR A O 1
ATOM 3967 N N . ASP A 1 495 ? -6.021 8.293 -16.671 1.00 61.34 495 ASP A N 1
ATOM 3968 C CA . ASP A 1 495 ? -5.019 8.359 -15.620 1.00 61.34 495 ASP A CA 1
ATOM 3969 C C . ASP A 1 495 ? -5.799 8.292 -14.305 1.00 61.34 495 ASP A C 1
ATOM 3971 O O . ASP A 1 495 ? -6.471 9.268 -13.952 1.00 61.34 495 ASP A O 1
ATOM 3975 N N . PRO A 1 496 ? -5.956 7.086 -13.713 1.00 58.72 496 PRO A N 1
ATOM 3976 C CA . PRO A 1 496 ? -5.056 6.725 -12.618 1.00 58.72 496 PRO A CA 1
ATOM 3977 C C . PRO A 1 496 ? -5.014 5.201 -12.351 1.00 58.72 496 PRO A C 1
ATOM 3979 O O . PRO A 1 496 ? -5.790 4.705 -11.541 1.00 58.72 496 PRO A O 1
ATOM 3982 N N . ILE A 1 497 ? -4.114 4.422 -12.952 1.00 66.75 497 ILE A N 1
ATOM 3983 C CA . ILE A 1 497 ? -3.833 3.063 -12.420 1.00 66.75 497 ILE A CA 1
ATOM 3984 C C . ILE A 1 497 ? -2.672 3.042 -11.441 1.00 66.75 497 ILE A C 1
ATOM 3986 O O . ILE A 1 497 ? -2.502 2.043 -10.755 1.00 66.75 497 ILE A O 1
ATOM 3990 N N . GLU A 1 498 ? -1.914 4.132 -11.312 1.00 64.19 498 GLU A N 1
ATOM 3991 C CA . GLU A 1 498 ? -0.753 4.180 -10.418 1.00 64.19 498 GLU A CA 1
ATOM 3992 C C . GLU A 1 498 ? -1.103 3.818 -8.968 1.00 64.19 498 GLU A C 1
ATOM 3994 O O . GLU A 1 498 ? -0.323 3.142 -8.308 1.00 64.19 498 GLU A O 1
ATOM 3999 N N . HIS A 1 499 ? -2.304 4.171 -8.492 1.00 69.19 499 HIS A N 1
ATOM 4000 C CA . HIS A 1 499 ? -2.765 3.815 -7.144 1.00 69.19 499 HIS A CA 1
ATOM 4001 C C . HIS A 1 499 ? -3.037 2.311 -6.946 1.00 69.19 499 HIS A C 1
ATOM 4003 O O . HIS A 1 499 ? -3.102 1.853 -5.808 1.00 69.19 499 HIS A O 1
ATOM 4009 N N . LEU A 1 500 ? -3.201 1.547 -8.033 1.00 71.06 500 LEU A N 1
ATOM 4010 C CA . LEU A 1 500 ? -3.377 0.089 -8.023 1.00 71.06 500 LEU A CA 1
ATOM 4011 C C . LEU A 1 500 ? -2.044 -0.662 -8.151 1.00 71.06 500 LEU A C 1
ATOM 4013 O O . LEU A 1 500 ? -2.021 -1.891 -8.108 1.00 71.06 500 LEU A O 1
ATOM 4017 N N . LEU A 1 501 ? -0.939 0.055 -8.361 1.00 79.56 501 LEU A N 1
ATOM 4018 C CA . LEU A 1 501 ? 0.371 -0.519 -8.630 1.00 79.56 501 LEU A CA 1
ATOM 4019 C C . LEU A 1 501 ? 1.287 -0.344 -7.420 1.00 79.56 501 LEU A C 1
ATOM 4021 O O . LEU A 1 501 ? 1.336 0.715 -6.797 1.00 79.56 501 LEU A O 1
ATOM 4025 N N . ASP A 1 502 ? 2.081 -1.372 -7.115 1.00 74.88 502 ASP A N 1
ATOM 4026 C CA . ASP A 1 502 ? 3.156 -1.231 -6.136 1.00 74.88 502 ASP A CA 1
ATOM 4027 C C . ASP A 1 502 ? 4.158 -0.184 -6.643 1.00 74.88 502 ASP A C 1
ATOM 4029 O O . ASP A 1 502 ? 4.699 -0.310 -7.751 1.00 74.88 502 ASP A O 1
ATOM 4033 N N . SER A 1 503 ? 4.449 0.815 -5.812 1.00 66.56 503 SER A N 1
ATOM 4034 C CA . SER A 1 503 ? 5.454 1.831 -6.112 1.00 66.56 503 SER A CA 1
ATOM 4035 C C . SER A 1 503 ? 6.860 1.225 -6.216 1.00 66.56 503 SER A C 1
ATOM 4037 O O . SER A 1 503 ? 7.189 0.220 -5.583 1.00 66.56 503 SER A O 1
ATOM 4039 N N . GLY A 1 504 ? 7.711 1.833 -7.049 1.00 67.12 504 GLY A N 1
ATOM 4040 C CA . GLY A 1 504 ? 9.089 1.370 -7.268 1.00 67.12 504 GLY A CA 1
ATOM 4041 C C . GLY A 1 504 ? 9.225 0.151 -8.189 1.00 67.12 504 GLY A C 1
ATOM 4042 O O . GLY A 1 504 ? 10.324 -0.383 -8.334 1.00 67.12 504 GLY A O 1
ATOM 4043 N N . PHE A 1 505 ? 8.138 -0.281 -8.832 1.00 75.12 505 PHE A N 1
ATOM 4044 C CA . PHE A 1 505 ? 8.150 -1.340 -9.836 1.00 75.12 505 PHE A CA 1
ATOM 4045 C C . PHE A 1 505 ? 7.865 -0.818 -11.238 1.00 75.12 505 PHE A C 1
ATOM 4047 O O . PHE A 1 505 ? 7.244 0.226 -11.426 1.00 75.12 505 PHE A O 1
ATOM 4054 N N . LYS A 1 506 ? 8.331 -1.575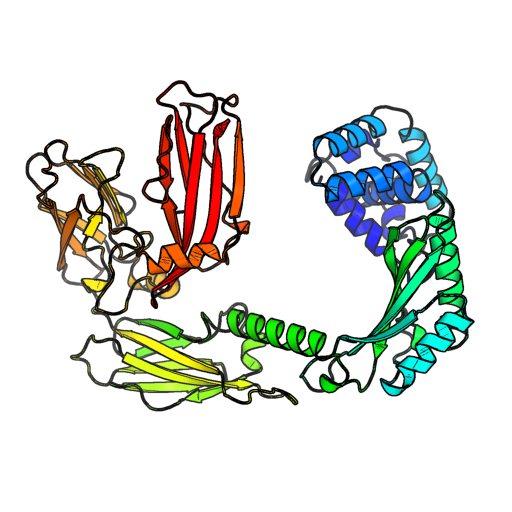 -12.234 1.00 77.56 506 LYS A N 1
ATOM 4055 C CA . LYS A 1 506 ? 8.014 -1.338 -13.639 1.00 77.56 506 LYS A CA 1
ATOM 4056 C C . LYS A 1 506 ? 6.887 -2.256 -14.077 1.00 77.56 506 LYS A C 1
ATOM 4058 O O . LYS A 1 506 ? 6.867 -3.441 -13.735 1.00 77.56 506 LYS A O 1
ATOM 4063 N N . TYR A 1 507 ? 5.979 -1.695 -14.860 1.00 82.81 507 TYR A N 1
ATOM 4064 C CA . TYR A 1 507 ? 4.814 -2.385 -15.383 1.00 82.81 507 TYR A CA 1
ATOM 4065 C C . TYR A 1 507 ? 4.769 -2.244 -16.895 1.00 82.81 507 TYR A C 1
ATOM 4067 O O . TYR A 1 507 ? 5.286 -1.283 -17.455 1.00 82.81 507 TYR A O 1
ATOM 4075 N N . ASN A 1 508 ? 4.165 -3.234 -17.534 1.00 81.44 508 ASN A N 1
ATOM 4076 C CA . ASN A 1 508 ? 3.879 -3.251 -18.954 1.00 81.44 508 ASN A CA 1
ATOM 4077 C C . ASN A 1 508 ? 2.382 -3.441 -19.173 1.00 81.44 508 ASN A C 1
ATOM 4079 O O . ASN A 1 508 ? 1.710 -4.122 -18.390 1.00 81.44 508 ASN A O 1
ATOM 4083 N N . TYR A 1 509 ? 1.910 -2.858 -20.269 1.00 84.19 509 TYR A N 1
ATOM 4084 C CA . TYR A 1 509 ? 0.511 -2.765 -20.635 1.00 84.19 509 TYR A CA 1
ATOM 4085 C C . TYR A 1 509 ? 0.339 -3.307 -22.045 1.00 84.19 509 TYR A C 1
ATOM 4087 O O . TYR A 1 509 ? 0.932 -2.798 -22.995 1.00 84.19 509 TYR A O 1
ATOM 4095 N N . GLU A 1 510 ? -0.475 -4.346 -22.189 1.00 84.00 510 GLU A N 1
ATOM 4096 C CA . GLU A 1 510 ? -0.710 -4.979 -23.485 1.00 84.00 510 GLU A CA 1
ATOM 4097 C C . GLU A 1 510 ? -2.202 -5.164 -23.729 1.00 84.00 510 GLU A C 1
ATOM 4099 O O . GLU A 1 510 ? -2.912 -5.705 -22.884 1.00 84.00 510 GLU A O 1
ATOM 4104 N N . VAL A 1 511 ? -2.699 -4.734 -24.889 1.00 84.56 511 VAL A N 1
ATOM 4105 C CA . VAL A 1 511 ? -4.059 -5.087 -25.311 1.00 84.56 511 VAL A CA 1
ATOM 4106 C C . VAL A 1 511 ? -4.061 -6.561 -25.695 1.00 84.56 511 VAL A C 1
ATOM 4108 O O . VAL A 1 511 ? -3.237 -6.989 -26.500 1.00 84.56 511 VAL A O 1
ATOM 4111 N N . LYS A 1 512 ? -4.997 -7.349 -25.155 1.00 82.06 512 LYS A N 1
ATOM 4112 C CA . LYS A 1 512 ? -5.136 -8.758 -25.539 1.00 82.06 512 LYS A CA 1
ATOM 4113 C C . LYS A 1 512 ? -5.345 -8.874 -27.054 1.00 82.06 512 LYS A C 1
ATOM 4115 O O . LYS A 1 512 ? -6.387 -8.455 -27.568 1.00 82.06 512 LYS A O 1
ATOM 4120 N N . SER A 1 513 ? -4.403 -9.521 -27.740 1.00 63.53 513 SER A N 1
ATOM 4121 C CA . SER A 1 513 ? -4.499 -9.826 -29.168 1.00 63.53 513 SER A CA 1
ATOM 4122 C C . SER A 1 513 ? -5.805 -10.576 -29.485 1.00 63.53 513 SER A C 1
ATOM 4124 O O . SER A 1 513 ? -6.188 -11.531 -28.807 1.00 63.53 513 SER A O 1
ATOM 4126 N N . GLY A 1 514 ? -6.553 -10.084 -30.478 1.00 60.22 514 GLY A N 1
ATOM 4127 C CA . GLY A 1 514 ? -7.852 -10.639 -30.886 1.00 60.22 514 GLY A CA 1
ATOM 4128 C C . GLY A 1 514 ? -9.087 -10.006 -30.227 1.00 60.22 514 GLY A C 1
ATOM 4129 O O . GLY A 1 514 ? -10.179 -10.132 -30.776 1.00 60.22 514 GLY A O 1
ATOM 4130 N N . ASN A 1 515 ? -8.937 -9.250 -29.132 1.00 56.69 515 ASN A N 1
ATOM 4131 C CA . ASN A 1 515 ? -9.975 -8.338 -28.634 1.00 56.69 515 ASN A CA 1
ATOM 4132 C C . ASN A 1 515 ? -9.711 -6.937 -29.189 1.00 56.69 515 ASN A C 1
ATOM 4134 O O . ASN A 1 515 ? -9.377 -6.003 -28.461 1.00 56.69 515 ASN A O 1
ATOM 4138 N N . ASN A 1 516 ? -9.835 -6.817 -30.509 1.00 64.56 516 ASN A N 1
ATOM 4139 C CA . ASN A 1 516 ? -9.734 -5.527 -31.164 1.00 64.56 516 ASN A CA 1
ATOM 4140 C C . ASN A 1 516 ? -10.920 -4.679 -30.725 1.00 64.56 516 ASN A C 1
ATOM 4142 O O . ASN A 1 516 ? -12.078 -5.062 -30.910 1.00 64.56 516 ASN A O 1
ATOM 4146 N N . VAL A 1 517 ? -10.588 -3.523 -30.176 1.00 79.00 517 VAL A N 1
ATOM 4147 C CA . VAL A 1 517 ? -11.424 -2.331 -30.162 1.00 79.00 517 VAL A CA 1
ATOM 4148 C C . VAL A 1 517 ? -12.096 -2.227 -31.538 1.00 79.00 517 VAL A C 1
ATOM 4150 O O . VAL A 1 517 ? -11.434 -2.048 -32.561 1.00 79.00 517 VAL A O 1
ATOM 4153 N N . LYS A 1 518 ? -13.398 -2.525 -31.599 1.00 86.31 518 LYS A N 1
ATOM 4154 C CA . LYS A 1 518 ? -14.116 -2.789 -32.862 1.00 86.31 518 LYS A CA 1
ATOM 4155 C C . LYS A 1 518 ? -14.372 -1.509 -33.649 1.00 86.31 518 LYS A C 1
ATOM 4157 O O . LYS A 1 518 ? -14.471 -1.528 -34.883 1.00 86.31 518 LYS A O 1
ATOM 4162 N N . CYS A 1 519 ? -14.524 -0.427 -32.904 1.00 85.75 519 CYS A N 1
ATOM 4163 C CA . CYS A 1 519 ? -15.131 0.828 -33.301 1.00 85.75 519 CYS A CA 1
ATOM 4164 C C . CYS A 1 519 ? -14.149 1.987 -33.291 1.00 85.75 519 CYS A C 1
ATOM 4166 O O . CYS A 1 519 ? -14.470 3.071 -33.773 1.00 85.75 519 CYS A O 1
ATOM 4168 N N . GLY A 1 520 ? -12.948 1.768 -32.777 1.00 84.06 520 GLY A N 1
ATOM 4169 C CA . GLY A 1 520 ? -11.928 2.788 -32.711 1.00 84.06 520 GLY A CA 1
ATOM 4170 C C . GLY A 1 520 ? -10.524 2.227 -32.675 1.00 84.06 520 GLY A C 1
ATOM 4171 O O . GLY A 1 520 ? -10.258 1.076 -33.008 1.00 84.06 520 GLY A O 1
ATOM 4172 N N . ILE A 1 521 ? -9.619 3.110 -32.298 1.00 82.88 521 ILE A N 1
ATOM 4173 C CA . ILE A 1 521 ? -8.198 2.862 -32.163 1.00 82.88 521 ILE A CA 1
ATOM 4174 C C . ILE A 1 521 ? -7.842 3.165 -30.715 1.00 82.88 521 ILE A C 1
ATOM 4176 O O . ILE A 1 521 ? -8.149 4.253 -30.228 1.00 82.88 521 ILE A O 1
ATOM 4180 N N . LEU A 1 522 ? -7.209 2.211 -30.039 1.00 84.19 522 LEU A N 1
ATOM 4181 C CA . LEU A 1 522 ? -6.688 2.383 -28.689 1.00 84.19 522 LEU A CA 1
ATOM 4182 C C . LEU A 1 522 ? -5.164 2.430 -28.745 1.00 84.19 522 LEU A C 1
ATOM 4184 O O . LEU A 1 522 ? -4.537 1.469 -29.176 1.00 84.19 522 LEU A O 1
ATOM 4188 N N . ASN A 1 523 ? -4.577 3.522 -28.268 1.00 78.44 523 ASN A N 1
ATOM 4189 C CA . ASN A 1 523 ? -3.137 3.644 -28.092 1.00 78.44 523 ASN A CA 1
ATOM 4190 C C . ASN A 1 523 ? -2.818 3.581 -26.609 1.00 78.44 523 ASN A C 1
ATOM 4192 O O . ASN A 1 523 ? -3.180 4.498 -25.876 1.00 78.44 523 ASN A O 1
ATOM 4196 N N . LEU A 1 524 ? -2.121 2.536 -26.183 1.00 76.88 524 LEU A N 1
ATOM 4197 C CA . LEU A 1 524 ? -1.485 2.501 -24.871 1.00 76.88 524 LEU A CA 1
ATOM 4198 C C . LEU A 1 524 ? -0.188 3.306 -24.922 1.00 76.88 524 LEU A C 1
ATOM 4200 O O . LEU A 1 524 ? 0.544 3.249 -25.910 1.00 76.88 524 LEU A O 1
ATOM 4204 N N . VAL A 1 525 ? 0.086 4.048 -23.857 1.00 72.12 525 VAL A N 1
ATOM 4205 C CA . VAL A 1 525 ? 1.404 4.629 -23.603 1.00 72.12 525 VAL A CA 1
ATOM 4206 C C . VAL A 1 525 ? 2.088 3.828 -22.507 1.00 72.12 525 VAL A C 1
ATOM 4208 O O . VAL A 1 525 ? 1.433 3.216 -21.664 1.00 72.12 525 VAL A O 1
ATOM 4211 N N . ASP A 1 526 ? 3.414 3.832 -22.507 1.00 66.88 526 ASP A N 1
ATOM 4212 C CA . ASP A 1 526 ? 4.183 2.880 -21.706 1.00 66.88 526 ASP A CA 1
ATOM 4213 C C . ASP A 1 526 ? 4.087 3.107 -20.185 1.00 66.88 526 ASP A C 1
ATOM 4215 O O . ASP A 1 526 ? 4.395 2.211 -19.404 1.00 66.88 526 ASP A O 1
ATOM 4219 N N . TYR A 1 527 ? 3.612 4.278 -19.746 1.00 68.88 527 TYR A N 1
ATOM 4220 C CA . TYR A 1 527 ? 3.300 4.546 -18.337 1.00 68.88 527 TYR A CA 1
ATOM 4221 C C . TYR A 1 527 ? 1.896 4.075 -17.914 1.00 68.88 527 TYR A C 1
ATOM 4223 O O . TYR A 1 527 ? 1.513 4.253 -16.764 1.00 68.88 527 TYR A O 1
ATOM 4231 N N . GLY A 1 528 ? 1.133 3.440 -18.809 1.00 72.44 528 GLY A N 1
ATOM 4232 C CA . GLY A 1 528 ? -0.166 2.835 -18.494 1.00 72.44 528 GLY A CA 1
ATOM 4233 C C . GLY A 1 528 ? -1.377 3.698 -18.806 1.00 72.44 528 GLY A C 1
ATOM 4234 O O . GLY A 1 528 ? -2.512 3.228 -18.705 1.00 72.44 528 GLY A O 1
ATOM 4235 N N . GLY A 1 529 ? -1.146 4.929 -19.260 1.00 76.69 529 GLY A N 1
ATOM 4236 C CA . GLY A 1 529 ? -2.188 5.707 -19.905 1.00 76.69 529 GLY A CA 1
ATOM 4237 C C . GLY A 1 529 ? -2.646 5.040 -21.203 1.00 76.69 529 GLY A C 1
ATOM 4238 O O . GLY A 1 529 ? -1.935 4.249 -21.831 1.00 76.69 529 GLY A O 1
ATOM 4239 N N . PHE A 1 530 ? -3.833 5.402 -21.660 1.00 78.81 530 PHE A N 1
ATOM 4240 C CA . PHE A 1 530 ? -4.242 5.108 -23.025 1.00 78.81 530 PHE A CA 1
ATOM 4241 C C . PHE A 1 530 ? -5.070 6.233 -23.607 1.00 78.81 530 PHE A C 1
ATOM 4243 O O . PHE A 1 530 ? -5.668 7.006 -22.867 1.00 78.81 530 PHE A O 1
ATOM 4250 N N . SER A 1 531 ? -5.095 6.290 -24.938 1.00 78.56 531 SER A N 1
ATOM 4251 C CA . SER A 1 531 ? -6.016 7.096 -25.727 1.00 78.56 531 SER A CA 1
ATOM 4252 C C . SER A 1 531 ? -6.910 6.225 -26.584 1.00 78.56 531 SER A C 1
ATOM 4254 O O . SER A 1 531 ? -6.421 5.361 -27.303 1.00 78.56 531 SER A O 1
ATOM 4256 N N . TYR A 1 532 ? -8.215 6.467 -26.537 1.00 84.50 532 TYR A N 1
ATOM 4257 C CA . TYR A 1 532 ? -9.177 5.859 -27.452 1.00 84.50 532 TYR A CA 1
ATOM 4258 C C . TYR A 1 532 ? -9.707 6.908 -28.429 1.00 84.50 532 TYR A C 1
ATOM 4260 O O . TYR A 1 532 ? -10.135 7.978 -27.997 1.00 84.50 532 TYR A O 1
ATOM 4268 N N . LYS A 1 533 ? -9.685 6.588 -29.728 1.00 82.81 533 LYS A N 1
ATOM 4269 C CA . LYS A 1 533 ? -10.263 7.386 -30.814 1.00 82.81 533 LYS A CA 1
ATOM 4270 C C . LYS A 1 533 ? -11.258 6.542 -31.597 1.00 82.81 533 LYS A C 1
ATOM 4272 O O . LYS A 1 533 ? -10.863 5.609 -32.293 1.00 82.81 533 LYS A O 1
ATOM 4277 N N . GLN A 1 534 ? -12.533 6.906 -31.548 1.00 82.44 534 GLN A N 1
ATOM 4278 C CA . GLN A 1 534 ? -13.565 6.258 -32.351 1.00 82.44 534 GLN A CA 1
ATOM 4279 C C . GLN A 1 534 ? -13.351 6.542 -33.849 1.00 82.44 534 GLN A C 1
ATOM 4281 O O . GLN A 1 534 ? -13.136 7.683 -34.259 1.00 82.44 534 GLN A O 1
ATOM 4286 N N . THR A 1 535 ? -13.390 5.498 -34.672 1.00 82.94 535 THR A N 1
ATOM 4287 C CA . THR A 1 535 ? -13.242 5.566 -36.138 1.00 82.94 535 THR A CA 1
ATOM 4288 C C . THR A 1 535 ? -14.464 5.035 -36.881 1.00 82.94 535 THR A C 1
ATOM 4290 O O . THR A 1 535 ? -14.591 5.270 -38.082 1.00 82.94 535 THR A O 1
ATOM 4293 N N . LYS A 1 536 ? -15.371 4.345 -36.183 1.00 84.75 536 LYS A N 1
ATOM 4294 C CA . LYS A 1 536 ? -16.640 3.829 -36.700 1.00 84.75 536 LYS A CA 1
ATOM 4295 C C . LYS A 1 536 ? -17.774 4.174 -35.746 1.00 84.75 536 LYS A C 1
ATOM 4297 O O . LYS A 1 536 ? -17.583 4.199 -34.531 1.00 84.75 536 LYS A O 1
ATOM 4302 N N . ASP A 1 537 ? -18.951 4.392 -36.311 1.00 82.88 537 ASP A N 1
ATOM 4303 C CA . ASP A 1 537 ? -20.153 4.686 -35.541 1.00 82.88 537 ASP A CA 1
ATOM 4304 C C . ASP A 1 537 ? -20.615 3.440 -34.770 1.00 82.88 537 ASP A C 1
ATOM 4306 O O . ASP A 1 537 ? -20.962 2.416 -35.361 1.00 82.88 537 ASP A O 1
ATOM 4310 N N . CYS A 1 538 ? -20.537 3.512 -33.444 1.00 81.56 538 CYS A N 1
ATOM 4311 C CA . CYS A 1 538 ? -20.870 2.433 -32.525 1.00 81.56 538 CYS A CA 1
ATOM 4312 C C . CYS A 1 538 ? -21.377 3.006 -31.209 1.00 81.56 538 CYS A C 1
ATOM 4314 O O . CYS A 1 538 ? -20.844 3.998 -30.719 1.00 81.56 538 CYS A O 1
ATOM 4316 N N . THR A 1 539 ? -22.327 2.307 -30.592 1.00 84.00 539 THR A N 1
ATOM 4317 C CA . THR A 1 539 ? -22.887 2.664 -29.280 1.00 84.00 539 THR A CA 1
ATOM 4318 C C . THR A 1 539 ? -22.007 2.248 -28.107 1.00 84.00 539 THR A C 1
ATOM 4320 O O . THR A 1 539 ? -22.238 2.676 -26.988 1.00 84.00 539 THR A O 1
ATOM 4323 N N . SER A 1 540 ? -21.051 1.343 -28.323 1.00 87.69 540 SER A N 1
ATOM 4324 C CA . SER A 1 540 ? -20.080 0.959 -27.303 1.00 87.69 540 SER A CA 1
ATOM 4325 C C . SER A 1 540 ? -18.890 0.232 -27.914 1.00 87.69 540 SER A C 1
ATOM 4327 O O . SER A 1 540 ? -19.054 -0.502 -28.891 1.00 87.69 540 SER A O 1
ATOM 4329 N N . ASP A 1 541 ? -17.732 0.341 -27.276 1.00 90.75 541 ASP A N 1
ATOM 4330 C CA . ASP A 1 541 ? -16.547 -0.461 -27.557 1.00 90.75 541 ASP A CA 1
ATOM 4331 C C . ASP A 1 541 ? -15.897 -0.936 -26.251 1.00 90.75 541 ASP A C 1
ATOM 4333 O O . ASP A 1 541 ? -16.209 -0.445 -25.165 1.00 90.75 541 ASP A O 1
ATOM 4337 N N . SER A 1 542 ? -14.996 -1.911 -26.319 1.00 90.56 542 SER A N 1
ATOM 4338 C CA . SER A 1 542 ? -14.263 -2.348 -25.133 1.00 90.56 542 SER A CA 1
ATOM 4339 C C . SER A 1 542 ? -12.899 -2.923 -25.461 1.00 90.56 542 SER A C 1
ATOM 4341 O O . SER A 1 542 ? -12.749 -3.634 -26.451 1.00 90.56 542 SER A O 1
ATOM 4343 N N . ALA A 1 543 ? -11.944 -2.700 -24.565 1.00 90.50 543 ALA A N 1
ATOM 4344 C CA . ALA A 1 543 ? -10.618 -3.289 -24.620 1.00 90.50 543 ALA A CA 1
ATOM 4345 C C . ALA A 1 543 ? -10.322 -4.066 -23.337 1.00 90.50 543 ALA A C 1
ATOM 4347 O O . ALA A 1 543 ? -10.730 -3.664 -22.245 1.00 90.50 543 ALA A O 1
ATOM 4348 N N . LEU A 1 544 ? -9.583 -5.168 -23.470 1.00 90.19 544 LEU A N 1
ATOM 4349 C CA . LEU A 1 544 ? -9.002 -5.865 -22.328 1.00 90.19 544 LEU A CA 1
ATOM 4350 C C . LEU A 1 544 ? -7.497 -5.617 -22.331 1.00 90.19 544 LEU A C 1
ATOM 4352 O O . LEU A 1 544 ? -6.803 -6.071 -23.240 1.00 90.19 544 LEU A O 1
ATOM 4356 N N . ILE A 1 545 ? -7.019 -4.899 -21.322 1.00 88.31 545 ILE A N 1
ATOM 4357 C CA . ILE A 1 545 ? -5.613 -4.552 -21.141 1.00 88.31 545 ILE A CA 1
ATOM 4358 C C . ILE A 1 545 ? -5.040 -5.459 -20.052 1.00 88.31 545 ILE A C 1
ATOM 4360 O O . ILE A 1 545 ? -5.595 -5.579 -18.958 1.00 88.31 545 ILE A O 1
ATOM 4364 N N . TYR A 1 546 ? -3.935 -6.115 -20.364 1.00 89.88 546 TYR A N 1
ATOM 4365 C CA . TYR A 1 546 ? -3.142 -6.921 -19.456 1.00 89.88 546 TYR A CA 1
ATOM 4366 C C . TYR A 1 546 ? -2.074 -6.060 -18.805 1.00 89.88 546 TYR A C 1
ATOM 4368 O O . TYR A 1 546 ? -1.253 -5.461 -19.497 1.00 89.88 546 TYR A O 1
ATOM 4376 N N . VAL A 1 547 ? -2.092 -6.020 -17.472 1.00 88.69 547 VAL A N 1
ATOM 4377 C CA . VAL A 1 547 ? -1.074 -5.342 -16.675 1.00 88.69 547 VAL A CA 1
ATOM 4378 C C . VAL A 1 547 ? -0.126 -6.386 -16.118 1.00 88.69 547 VAL A C 1
ATOM 4380 O O . VAL A 1 547 ? -0.508 -7.245 -15.320 1.00 88.69 547 VAL A O 1
ATOM 4383 N N . THR A 1 548 ? 1.122 -6.324 -16.560 1.00 87.38 548 THR A N 1
ATOM 4384 C CA . THR A 1 548 ? 2.179 -7.223 -16.101 1.00 87.38 548 THR A CA 1
ATOM 4385 C C . THR A 1 548 ? 3.266 -6.459 -15.365 1.00 87.38 548 THR A C 1
ATOM 4387 O O . THR A 1 548 ? 3.715 -5.422 -15.841 1.00 87.38 548 THR A O 1
ATOM 4390 N N . LYS A 1 549 ? 3.752 -7.005 -14.254 1.00 85.31 549 LYS A N 1
ATOM 4391 C CA . LYS A 1 549 ? 4.939 -6.530 -13.546 1.00 85.31 549 LYS A CA 1
ATOM 4392 C C . LYS A 1 549 ? 6.178 -7.045 -14.269 1.00 85.31 549 LYS A C 1
ATOM 4394 O O . LYS A 1 549 ? 6.277 -8.244 -14.530 1.00 85.31 549 LYS A O 1
ATOM 4399 N N . VAL A 1 550 ? 7.110 -6.154 -14.589 1.00 79.25 550 VAL A N 1
ATOM 4400 C CA . VAL A 1 550 ? 8.367 -6.488 -15.266 1.00 79.25 550 VAL A CA 1
ATOM 4401 C C . VAL A 1 550 ? 9.485 -6.545 -14.232 1.00 79.25 550 VAL A C 1
ATOM 4403 O O . VAL A 1 550 ? 9.758 -5.573 -13.529 1.00 79.25 550 VAL A O 1
ATOM 4406 N N . THR A 1 551 ? 10.145 -7.694 -14.141 1.00 77.25 551 THR A N 1
ATOM 4407 C CA . THR A 1 551 ? 11.319 -7.924 -13.295 1.00 77.25 551 THR A CA 1
ATOM 4408 C C . THR A 1 551 ? 12.464 -8.442 -14.160 1.00 77.25 551 THR A C 1
ATOM 4410 O O . THR A 1 551 ? 12.277 -8.796 -15.321 1.00 77.25 551 THR A O 1
ATOM 4413 N N . ASN A 1 552 ? 13.669 -8.541 -13.602 1.00 77.06 552 ASN A N 1
ATOM 4414 C CA . ASN A 1 552 ? 14.778 -9.197 -14.300 1.00 77.06 552 ASN A CA 1
ATOM 4415 C C . ASN A 1 552 ? 14.605 -10.727 -14.404 1.00 77.06 552 ASN A C 1
ATOM 4417 O O . ASN A 1 552 ? 15.191 -11.344 -15.287 1.00 77.06 552 ASN A O 1
ATOM 4421 N N . THR A 1 553 ? 13.735 -11.335 -13.588 1.00 74.19 553 THR A N 1
ATOM 4422 C CA . THR A 1 553 ? 13.375 -12.762 -13.695 1.00 74.19 553 THR A CA 1
ATOM 4423 C C . THR A 1 553 ? 12.342 -13.060 -14.772 1.00 74.19 553 THR A C 1
ATOM 4425 O O . THR A 1 553 ? 12.216 -14.207 -15.200 1.00 74.19 553 THR A O 1
ATOM 4428 N N . GLY A 1 554 ? 11.596 -12.054 -15.229 1.00 78.12 554 GLY A N 1
ATOM 4429 C CA . GLY A 1 554 ? 10.552 -12.246 -16.220 1.00 78.12 554 GLY A CA 1
ATOM 4430 C C . GLY A 1 554 ? 9.418 -11.245 -16.089 1.00 78.12 554 GLY A C 1
ATOM 4431 O O . GLY A 1 554 ? 9.595 -10.099 -15.685 1.00 78.12 554 GLY A O 1
ATOM 4432 N N . VAL A 1 555 ? 8.241 -11.692 -16.503 1.00 81.56 555 VAL A N 1
ATOM 4433 C CA . VAL A 1 555 ? 7.031 -10.881 -16.559 1.00 81.56 555 VAL A CA 1
ATOM 4434 C C . VAL A 1 555 ? 5.943 -11.631 -15.800 1.00 81.56 555 VAL A C 1
ATOM 4436 O O . VAL A 1 555 ? 5.657 -12.785 -16.122 1.00 81.56 555 VAL A O 1
ATOM 4439 N N . THR A 1 556 ? 5.350 -10.987 -14.796 1.00 85.50 556 THR A N 1
ATOM 4440 C CA . THR A 1 556 ? 4.340 -11.596 -13.919 1.00 85.50 556 THR A CA 1
ATOM 4441 C C . THR A 1 556 ? 2.987 -10.911 -14.121 1.00 85.50 556 THR A C 1
ATOM 4443 O O . THR A 1 556 ? 2.924 -9.683 -14.030 1.00 85.50 556 THR A O 1
ATOM 4446 N N . PRO A 1 557 ? 1.897 -11.656 -14.380 1.00 89.38 557 PRO A N 1
ATOM 4447 C CA . PRO A 1 557 ? 0.541 -11.106 -14.400 1.00 89.38 557 PRO A CA 1
ATOM 4448 C C . PRO A 1 557 ? 0.184 -10.410 -13.083 1.00 89.38 557 PRO A C 1
ATOM 4450 O O . PRO A 1 557 ? 0.433 -10.969 -12.018 1.00 89.38 557 PRO A O 1
ATOM 4453 N N . VAL A 1 558 ? -0.410 -9.216 -13.158 1.00 89.94 558 VAL A N 1
ATOM 4454 C CA . VAL A 1 558 ? -0.876 -8.463 -11.979 1.00 89.94 558 VAL A CA 1
ATOM 4455 C C . VAL A 1 558 ? -2.399 -8.435 -11.964 1.00 89.94 558 VAL A C 1
ATOM 4457 O O . VAL A 1 558 ? -3.020 -9.090 -11.133 1.00 89.94 558 VAL A O 1
ATOM 4460 N N . PHE A 1 559 ? -3.011 -7.744 -12.926 1.00 91.69 559 PHE A N 1
ATOM 4461 C CA . PHE A 1 559 ? -4.462 -7.673 -13.092 1.00 91.69 559 PHE A CA 1
ATOM 4462 C C . PHE A 1 559 ? -4.849 -7.345 -14.535 1.00 91.69 559 PHE A C 1
ATOM 4464 O O . PHE A 1 559 ? -4.016 -7.014 -15.383 1.00 91.69 559 PHE A O 1
ATOM 4471 N N . LYS A 1 560 ? -6.146 -7.447 -14.822 1.00 92.12 560 LYS A N 1
ATOM 4472 C CA . LYS A 1 560 ? -6.746 -7.032 -16.092 1.00 92.12 560 LYS A CA 1
ATOM 4473 C C . LYS A 1 560 ? -7.466 -5.702 -15.912 1.00 92.12 560 LYS A C 1
ATOM 4475 O O . LYS A 1 560 ? -8.118 -5.500 -14.892 1.00 92.12 560 LYS A O 1
ATOM 4480 N N . ILE A 1 561 ? -7.441 -4.854 -16.932 1.00 89.25 561 ILE A N 1
ATOM 4481 C CA . ILE A 1 561 ? -8.333 -3.697 -17.042 1.00 89.25 561 ILE A CA 1
ATOM 4482 C C . ILE A 1 561 ? -9.298 -3.964 -18.191 1.00 89.25 561 ILE A C 1
ATOM 4484 O O . ILE A 1 561 ? -8.882 -4.164 -19.331 1.00 89.25 561 ILE A O 1
ATOM 4488 N N . LYS A 1 562 ? -10.596 -3.965 -17.900 1.00 91.25 562 LYS A N 1
ATOM 4489 C CA . LYS A 1 562 ? -11.654 -3.949 -18.906 1.00 91.25 562 LYS A CA 1
ATOM 4490 C C . LYS A 1 562 ? -12.090 -2.501 -19.108 1.00 91.25 562 LYS A C 1
ATOM 4492 O O . LYS A 1 562 ? -12.918 -1.995 -18.352 1.00 91.25 562 LYS A O 1
ATOM 4497 N N . ALA A 1 563 ? -11.521 -1.845 -20.114 1.00 88.50 563 ALA A N 1
ATOM 4498 C CA . ALA A 1 563 ? -11.929 -0.506 -20.521 1.00 88.50 563 ALA A CA 1
ATOM 4499 C C . ALA A 1 563 ? -13.196 -0.610 -21.380 1.00 88.50 563 ALA A C 1
ATOM 4501 O O . ALA A 1 563 ? -13.207 -1.354 -22.362 1.00 88.50 563 ALA A O 1
ATOM 4502 N N . ILE A 1 564 ? -14.262 0.092 -21.006 1.00 89.00 564 ILE A N 1
ATOM 4503 C CA . ILE A 1 564 ? -15.548 0.106 -21.709 1.00 89.00 564 ILE A CA 1
ATOM 4504 C C . ILE A 1 564 ? -15.840 1.541 -22.139 1.00 89.00 564 ILE A C 1
ATOM 4506 O O . ILE A 1 564 ? -15.964 2.424 -21.298 1.00 89.00 564 ILE A O 1
ATOM 4510 N N . PHE A 1 565 ? -15.975 1.766 -23.438 1.00 86.56 565 PHE A N 1
ATOM 4511 C CA . PHE A 1 565 ? -16.309 3.055 -24.037 1.00 86.56 565 PHE A CA 1
ATOM 4512 C C . PHE A 1 565 ? -17.794 3.014 -24.411 1.00 86.56 565 PHE A C 1
ATOM 4514 O O . PHE A 1 565 ? -18.183 2.123 -25.161 1.00 86.56 565 PHE A O 1
ATOM 4521 N N . LYS A 1 566 ? -18.633 3.893 -23.857 1.00 84.12 566 LYS A N 1
ATOM 4522 C CA . LYS A 1 566 ? -20.094 3.925 -24.067 1.00 84.12 566 LYS A CA 1
ATOM 4523 C C . LYS A 1 566 ? -20.560 5.287 -24.531 1.00 84.12 566 LYS A C 1
ATOM 4525 O O . LYS A 1 566 ? -20.084 6.277 -23.940 1.00 84.12 566 LYS A O 1
#

Secondary structure (DSSP, 8-state):
-HHHHHHHHHHHTTB-SSS-B--BHHHHTT--GGGPPPHHHHHT--BTTB-HHHHHHHHHHHHHHHHHH-HHHHHHHHHHHHTT-HHHHHHHHHHHHSSSHHHHHHHHHHHHHHS--B------S----EEGGGHHHHHHHHHHTT-EEEEEEEEE--SBTTPPEEEEEEEEEE--TT-HHHHHHHHHHHHHHHHHH-GGGGG-EEEEEEEETTEEEEEEEEEEES--GGGB-HHHHHHHHHHHHHHHHHHBTTTTEEEEEEESSEEEEESB-GGGHHHHTTEEEEE-S-BTTEEEEE-TTSEEEEEES-TT--SPEEEEEEEEESSBS--S----EEEEEEEEEE-SS-GGGB-SEEEEETTEEEEEEEESBTTSS-TT---TTS-----HHHIIIIITTEEEEEEE--TT-EEEEETTTEEEEE-TT--TTS-EEEEEEEEETTS--EEEEEEEES-PPPPPHHHHHHGGGS-EEEEEE-TTS--TTS-EE----GGGS-TT-EEEEEEPTT---SSEEEEE-TTS-EEEEE-S--S-EEEEEEEEEEETTEEEEEEEEEEEE-

pLDDT: mean 85.52, std 10.78, range [43.53, 98.25]

Radius of gyration: 31.39 Å; chains: 1; bounding box: 74×60×86 Å

Organism: Fluviispira sanaruensis (NCBI:txid2493639)

Sequence (566 aa):
MTWFEEGSAEFYTGATQADNFINRKVKYDGIKVSNIKTIKELTNSAYGTLDGHVLYNQSTALFSYLYNKKFEIFTQMISSIKANNVTEFDNIIEKISNGSLDADFKNYILEVQSGALSDARLNMGAHAFFDVSDIEKIKEDMVKAGLSMNYCEVIASSEYKNSQARYACFGSIEEPTNDYHATNQAVNNSIKKLLSNNPNYNFTNCTFGETQNNTRKLYCEGPLTAASFNDLSSERQKTVADSNEIQKLKTFKNSKEHFCFFTGDTLSDALFNNSRRQEAQGYNYTNNGDATAGQLIVNKNGEITFTNTDDTSYDPVKGSVNISEKEFVHLNDNSPLKIVLNMFKFKKIDKRMFATVIYEKEIEKGRANTSLYRNEYSTAEIAKDGFRVFSDKFRYQEVNDFDFEIVEKPVGSRASIYGRYMLDYYNPNKSPDNDDIIKVKVSKHDWSPEIIEVRVSSNKPTLSENIVKGFERTETHVAEFKMENKVVSGTYIYDPIEHLLDSGFKYNYEVKSGNNVKCGILNLVDYGGFSYKQTKDCTSDSALIYVTKVTNTGVTPVFKIKAIFK